Protein AF-A0A496X6E8-F1 (afdb_monomer_lite)

Foldseek 3Di:
DPPDDDDAAEEEEFDAQQAWAAEPNDTDGCVVLLVVLQVLQQPDDDPNDRHYRYDDLVVDPDDPQDPVSLVVLLVSLQPGQAYEYADQLDQACFHPCVVVLQGTHSSLSSCCSNCVNPVLRYAAAYEHHDDDDPPDNSVVSVVVVVVVVDDYHYDRHSVVVSVVSNVRVVVSVVVVVVVVVVVVVVVPQPDDQLVVLVPDDLVVNFVQLLVLLQCLQCPDDPWDAQPQARSWIFHQFPNATEIERETEQSADLVDPVSCVRCQQVLVCLLVVLVSDDPRYFAHAYEYEYQAADDQVSVCVSNVHDPWDWDQDPQHIWTADDPLLHTYHYGHNSSGSVSSSVSSVVVSVCCVVVVVSVVNRVSRRVNSVSSNVVNVVD

Sequence (377 aa):
MSFLSVEPLTLMISSRCQDKVEFNGKKQPMTLLRKAMKKKLEEIIVDGNQIFEVWIHEDESVTPGDQNSWDTCMSKSKKADIFLALYNGNAGWSGTSERLGDHVGICHAEFEAAFNKTPSKVRIIQLPTISAKPNSPNERFQKYFQQQGLQATQTTSGEDVIRSAKQAAVSALLDLARAGIGVGSKGSYFAGEALVWTRMDYMQRSNVMTNTAIEFLASRAHGEKATKLENTVILPVDKKKIAFTCHSIPASMSTAAARELVGQPFLRDHNICTKLPKNIRGPVHLIVCQKTVTEAQALRQLGFPDAIVVSAPFGIYVADDIQKIQMVFIASCRDETSTRHHVQRFLQWLTQQGEDRLLAQRARTRRLIGNLMARNV

Secondary structure (DSSP, 8-state):
--TT-PPPEEEEEES-TTSEEEETTEEEEHHHHHHHHHHHHHT-EETTEE-EEEE-GGGS-SPTT-HHHHHHHHHHHHH-SEEEEEESS-----GGGGGGSSPPPHHHHHHHHHHHH-GGGEEEEEPPPPPPPTTSHHHHHHHHHHHTT---EE-SBHHHHHHHHHHHHHHHHHHHHHHHHHHHGGGTTSSSHHHHHHHS-HHHHHHHHHHHHHHHHHTSTT-EE-TT-TTEEEEEETTEEEEEEEEEE-S-TT-HHHHHTT--GGGGHHHHHHHS-TT-EEEEEEEEESS---HHHHHHHHT-SS-EEEEETTEEEEE-SSS--EEEEE----SHHHHHHHHHHHHHHHHHTTHHHHHHHHHHHHHHHHHHHTT--

Radius of gyration: 31.99 Å; chains: 1; bounding box: 74×41×84 Å

Structure (mmCIF, N/CA/C/O backbone):
data_AF-A0A496X6E8-F1
#
_entry.id   AF-A0A496X6E8-F1
#
loop_
_atom_site.group_PDB
_atom_site.id
_atom_site.type_symbol
_atom_site.label_atom_id
_atom_site.label_alt_id
_atom_site.label_comp_id
_atom_site.label_asym_id
_atom_site.label_entity_id
_atom_site.label_seq_id
_atom_site.pdbx_PDB_ins_code
_atom_site.Cartn_x
_atom_site.Cartn_y
_atom_site.Cartn_z
_atom_site.occupancy
_atom_site.B_iso_or_equiv
_atom_site.auth_seq_id
_atom_site.auth_comp_id
_atom_site.auth_asym_id
_atom_site.auth_atom_id
_atom_site.pdbx_PDB_model_num
ATOM 1 N N . MET A 1 1 ? -31.585 -14.236 -4.210 1.00 39.03 1 MET A N 1
ATOM 2 C CA . MET A 1 1 ? -30.925 -13.584 -3.060 1.00 39.03 1 MET A CA 1
ATOM 3 C C . MET A 1 1 ? -30.613 -12.161 -3.476 1.00 39.03 1 MET A C 1
ATOM 5 O O . MET A 1 1 ? -29.962 -11.984 -4.496 1.00 39.03 1 MET A O 1
ATOM 9 N N . SER A 1 2 ? -31.177 -11.168 -2.786 1.00 36.16 2 SER A N 1
ATOM 10 C CA . SER A 1 2 ? -30.869 -9.756 -3.041 1.00 36.16 2 SER A CA 1
ATOM 11 C C . SER A 1 2 ? -29.381 -9.527 -2.771 1.00 36.16 2 SER A C 1
ATOM 13 O O . SER A 1 2 ? -28.908 -9.857 -1.689 1.00 36.16 2 SER A O 1
ATOM 15 N N . PHE A 1 3 ? -28.649 -8.973 -3.737 1.00 45.72 3 PHE A N 1
ATOM 16 C CA . PHE A 1 3 ? -27.234 -8.598 -3.607 1.00 45.72 3 PHE A CA 1
ATOM 17 C C . PHE A 1 3 ? -26.991 -7.446 -2.602 1.00 45.72 3 PHE A C 1
ATOM 19 O O . PHE A 1 3 ? -25.864 -6.979 -2.480 1.00 45.72 3 PHE A O 1
ATOM 26 N N . LEU A 1 4 ? -28.034 -6.960 -1.914 1.00 50.19 4 LEU A N 1
ATOM 27 C CA . LEU A 1 4 ? -28.035 -5.689 -1.184 1.00 50.19 4 LEU A CA 1
ATOM 28 C C . LEU A 1 4 ? -28.538 -5.795 0.269 1.00 50.19 4 LEU A C 1
ATOM 30 O O . LEU A 1 4 ? -29.001 -4.801 0.817 1.00 50.19 4 LEU A O 1
ATOM 34 N N . SER A 1 5 ? -28.483 -6.961 0.921 1.00 56.94 5 SER A N 1
ATOM 35 C CA . SER A 1 5 ? -28.676 -6.997 2.380 1.00 56.94 5 SER A CA 1
ATOM 36 C C . SER A 1 5 ? -27.386 -6.547 3.069 1.00 56.94 5 SER A C 1
ATOM 38 O O . SER A 1 5 ? -26.418 -7.307 3.117 1.00 56.94 5 SER A O 1
ATOM 40 N N . VAL A 1 6 ? -27.359 -5.308 3.557 1.00 71.38 6 VAL A N 1
ATOM 41 C CA . VAL A 1 6 ? -26.239 -4.764 4.336 1.00 71.38 6 VAL A CA 1
ATOM 42 C C . VAL A 1 6 ? -26.536 -4.984 5.816 1.00 71.38 6 VAL A C 1
ATOM 44 O O . VAL A 1 6 ? -27.554 -4.509 6.316 1.00 71.38 6 VAL A O 1
ATOM 47 N N . GLU A 1 7 ? -25.669 -5.716 6.512 1.00 86.25 7 GLU A N 1
ATOM 48 C CA . GLU A 1 7 ? -25.736 -5.817 7.973 1.00 86.25 7 GLU A CA 1
ATOM 49 C C . GLU A 1 7 ? -25.168 -4.531 8.605 1.00 86.25 7 GLU A C 1
ATOM 51 O O . GLU A 1 7 ? -24.111 -4.062 8.163 1.00 86.25 7 GLU A O 1
ATOM 56 N N . PRO A 1 8 ? -25.841 -3.933 9.607 1.00 91.69 8 PRO A N 1
ATOM 57 C CA . PRO A 1 8 ? -25.316 -2.768 10.312 1.00 91.69 8 PRO A CA 1
ATOM 58 C C . PRO A 1 8 ? -24.000 -3.079 11.034 1.00 91.69 8 PRO A C 1
ATOM 60 O O . PRO A 1 8 ? -23.783 -4.189 11.518 1.00 91.69 8 PRO A O 1
ATOM 63 N N . LEU A 1 9 ? -23.140 -2.071 11.183 1.00 93.94 9 LEU A N 1
ATOM 64 C CA . LEU A 1 9 ? -21.953 -2.185 12.026 1.00 93.94 9 LEU A CA 1
ATOM 65 C C . LEU A 1 9 ? -22.357 -2.246 13.496 1.00 93.94 9 LEU A C 1
ATOM 67 O O . LEU A 1 9 ? -23.118 -1.410 13.986 1.00 93.94 9 LEU A O 1
ATOM 71 N N . THR A 1 10 ? -21.775 -3.182 14.229 1.00 96.12 10 THR A N 1
ATOM 72 C CA . THR A 1 10 ? -22.022 -3.330 15.660 1.00 96.12 10 THR A CA 1
ATOM 73 C C . THR A 1 10 ? -21.184 -2.329 16.461 1.00 96.12 10 THR A C 1
ATOM 75 O O . THR A 1 10 ? -19.957 -2.267 16.348 1.00 96.12 10 THR A O 1
ATOM 78 N N . LEU A 1 11 ? -21.835 -1.530 17.307 1.00 97.06 11 LEU A N 1
ATOM 79 C CA . LEU A 1 11 ? -21.185 -0.529 18.155 1.00 97.06 11 LEU A CA 1
ATOM 80 C C . LEU A 1 11 ? -21.504 -0.800 19.621 1.00 97.06 11 LEU A C 1
ATOM 82 O O . LEU A 1 11 ? -22.658 -0.766 20.030 1.00 97.06 11 LEU A O 1
ATOM 86 N N . MET A 1 12 ? -20.481 -1.018 20.443 1.00 96.44 12 MET A N 1
ATOM 87 C CA . MET A 1 12 ? -20.649 -1.159 21.892 1.00 96.44 12 MET A CA 1
ATOM 88 C C . MET A 1 12 ? -20.337 0.154 22.609 1.00 96.44 12 MET A C 1
ATOM 90 O O . MET A 1 12 ? -19.291 0.754 22.363 1.00 96.44 12 MET A O 1
ATOM 94 N N . ILE A 1 13 ? -21.206 0.562 23.542 1.00 96.81 13 ILE A N 1
ATOM 95 C CA . ILE A 1 13 ? -20.929 1.669 24.472 1.00 96.81 13 ILE A CA 1
ATOM 96 C C . ILE A 1 13 ? -20.564 1.099 25.848 1.00 96.81 13 ILE A C 1
ATOM 98 O O . ILE A 1 13 ? -21.370 0.410 26.480 1.00 96.81 13 ILE A O 1
ATOM 102 N N . SER A 1 14 ? -19.367 1.423 26.338 1.00 95.44 14 SER A N 1
ATOM 103 C CA . SER A 1 14 ? -18.879 1.029 27.668 1.00 95.44 14 SER A CA 1
ATOM 104 C C . SER A 1 14 ? -18.691 2.246 28.575 1.00 95.44 14 SER A C 1
ATOM 106 O O . SER A 1 14 ? -18.183 3.283 28.150 1.00 95.44 14 SER A O 1
ATOM 108 N N . SER A 1 15 ? -19.146 2.128 29.825 1.00 93.69 15 SER A N 1
ATOM 109 C CA . SER A 1 15 ? -19.057 3.149 30.876 1.00 93.69 15 SER A CA 1
ATOM 110 C C . SER A 1 15 ? -19.630 2.619 32.196 1.00 93.69 15 SER A C 1
ATOM 112 O O . SER A 1 15 ? -20.388 1.644 32.201 1.00 93.69 15 SER A O 1
ATOM 114 N N . ARG A 1 16 ? -19.378 3.318 33.311 1.00 91.88 16 ARG A N 1
ATOM 115 C CA . ARG A 1 16 ? -20.086 3.053 34.570 1.00 91.88 16 ARG A CA 1
ATOM 116 C C . ARG A 1 16 ? -21.503 3.641 34.540 1.00 91.88 16 ARG A C 1
ATOM 118 O O . ARG A 1 16 ? -21.692 4.838 34.705 1.00 91.88 16 ARG A O 1
ATOM 125 N N . CYS A 1 17 ? -22.512 2.780 34.420 1.00 86.75 17 CYS A N 1
ATOM 126 C CA . CYS A 1 17 ? -23.933 3.144 34.296 1.00 86.75 17 CYS A CA 1
ATOM 127 C C . CYS A 1 17 ? -24.484 4.073 35.402 1.00 86.75 17 CYS A C 1
ATOM 129 O O . CYS A 1 17 ? -25.316 4.940 35.131 1.00 86.75 17 CYS A O 1
ATOM 131 N N . GLN A 1 18 ? -24.028 3.894 36.646 1.00 88.06 18 GLN A N 1
ATOM 132 C CA . GLN A 1 18 ? -24.549 4.607 37.823 1.00 88.06 18 GLN A CA 1
ATOM 133 C C . GLN A 1 18 ? -23.903 5.977 38.069 1.00 88.06 18 GLN A C 1
ATOM 135 O O . GLN A 1 18 ? -24.453 6.772 38.835 1.00 88.06 18 GLN A O 1
ATOM 140 N N . ASP A 1 19 ? -22.758 6.258 37.446 1.00 91.25 19 ASP A N 1
ATOM 141 C CA . ASP A 1 19 ? -22.073 7.532 37.646 1.00 91.25 19 ASP A CA 1
ATOM 142 C C . ASP A 1 19 ? -22.912 8.673 37.063 1.00 91.25 19 ASP A C 1
ATOM 144 O O . ASP A 1 19 ? -23.712 8.478 36.145 1.00 91.25 19 ASP A O 1
ATOM 148 N N . LYS A 1 20 ? -22.781 9.872 37.636 1.00 92.25 20 LYS A N 1
ATOM 149 C CA . LYS A 1 20 ? -23.600 11.024 37.247 1.00 92.25 20 LYS A CA 1
ATOM 150 C C . LYS A 1 20 ? -22.850 11.936 36.287 1.00 92.25 20 LYS A C 1
ATOM 152 O O . LYS A 1 20 ? -21.679 12.232 36.498 1.00 92.25 20 LYS A O 1
ATOM 157 N N . VAL A 1 21 ? -23.570 12.438 35.295 1.00 92.88 21 VAL A N 1
ATOM 158 C CA . VAL A 1 21 ? -23.116 13.432 34.318 1.00 92.88 21 VAL A CA 1
ATOM 159 C C . VAL A 1 21 ? -24.186 14.511 34.175 1.00 92.88 21 VAL A C 1
ATOM 161 O O . VAL A 1 21 ? -25.367 14.256 34.429 1.00 92.88 21 VAL A O 1
ATOM 164 N N . GLU A 1 22 ? -23.792 15.732 33.828 1.00 94.38 22 GLU A N 1
ATOM 165 C CA . GLU A 1 22 ? -24.755 16.781 33.488 1.00 94.38 22 GLU A CA 1
ATOM 166 C C . GLU A 1 22 ? -25.399 16.454 32.144 1.00 94.38 22 GLU A C 1
ATOM 168 O O . GLU A 1 22 ? -24.705 16.327 31.145 1.00 94.38 22 GLU A O 1
ATOM 173 N N . PHE A 1 23 ? -26.714 16.264 32.122 1.00 93.50 23 PHE A N 1
ATOM 174 C CA . PHE A 1 23 ? -27.477 15.952 30.919 1.00 93.50 23 PHE A CA 1
ATOM 175 C C . PHE A 1 23 ? -28.892 16.520 31.053 1.00 93.50 23 PHE A C 1
ATOM 177 O O . PHE A 1 23 ? -29.527 16.380 32.102 1.00 93.50 23 PHE A O 1
ATOM 184 N N . ASN A 1 24 ? -29.379 17.207 30.016 1.00 91.00 24 ASN A N 1
ATOM 185 C CA . ASN A 1 24 ? -30.636 17.960 30.027 1.00 91.00 24 ASN A CA 1
ATOM 186 C C . ASN A 1 24 ? -30.720 18.962 31.195 1.00 91.00 24 ASN A C 1
ATOM 188 O O . ASN A 1 24 ? -31.745 19.073 31.874 1.00 91.00 24 ASN A O 1
ATOM 192 N N . GLY A 1 25 ? -29.606 19.643 31.482 1.00 88.62 25 GLY A N 1
ATOM 193 C CA . GLY A 1 25 ? -29.506 20.638 32.556 1.00 88.62 25 GLY A CA 1
ATOM 194 C C . GLY A 1 25 ? -29.609 20.075 33.982 1.00 88.62 25 GLY A C 1
ATOM 195 O O . GLY A 1 25 ? -29.817 20.837 34.924 1.00 88.62 25 GLY A O 1
ATOM 196 N N . LYS A 1 26 ? -29.500 18.751 34.172 1.00 93.56 26 LYS A N 1
ATOM 197 C CA . LYS A 1 26 ? -29.560 18.088 35.487 1.00 93.56 26 LYS A CA 1
ATOM 198 C C . LYS A 1 26 ? -28.457 17.040 35.625 1.00 93.56 26 LYS A C 1
ATOM 200 O O . LYS A 1 26 ? -28.014 16.460 34.642 1.00 93.56 26 LYS A O 1
ATOM 205 N N . LYS A 1 27 ? -28.045 16.726 36.858 1.00 93.38 27 LYS A N 1
ATOM 206 C CA . LYS A 1 27 ? -27.155 15.580 37.117 1.00 93.38 27 LYS A CA 1
ATOM 207 C C . LYS A 1 27 ? -27.939 14.272 37.000 1.00 93.38 27 LYS A C 1
ATOM 209 O O . LYS A 1 27 ? -28.740 13.954 37.879 1.00 93.38 27 LYS A O 1
ATOM 214 N N . GLN A 1 28 ? -27.694 13.518 35.935 1.00 93.19 28 GLN A N 1
ATOM 215 C CA . GLN A 1 28 ? -28.389 12.273 35.600 1.00 93.19 28 GLN A CA 1
ATOM 216 C C . GLN A 1 28 ? -27.414 11.084 35.548 1.00 93.19 28 GLN A C 1
ATOM 218 O O . GLN A 1 28 ? -26.228 11.290 35.294 1.00 93.19 28 GLN A O 1
ATOM 223 N N . PRO A 1 29 ? -27.874 9.843 35.799 1.00 93.88 29 PRO A N 1
ATOM 224 C CA . PRO A 1 29 ? -27.031 8.657 35.660 1.00 93.88 29 PRO A CA 1
ATOM 225 C C . PRO A 1 29 ? -26.632 8.422 34.197 1.00 93.88 29 PRO A C 1
ATOM 227 O O . PRO A 1 29 ? -27.433 8.655 33.285 1.00 93.88 29 PRO A O 1
ATOM 230 N N . MET A 1 30 ? -25.426 7.891 33.971 1.00 92.62 30 MET A N 1
ATOM 231 C CA . MET A 1 30 ? -24.909 7.587 32.631 1.00 92.62 30 MET A CA 1
ATOM 232 C C . MET A 1 30 ? -25.824 6.658 31.832 1.00 92.62 30 MET A C 1
ATOM 234 O O . MET A 1 30 ? -25.841 6.750 30.611 1.00 92.62 30 MET A O 1
ATOM 238 N N . THR A 1 31 ? -26.624 5.806 32.477 1.00 93.69 31 THR A N 1
ATOM 239 C CA . THR A 1 31 ? -27.633 4.982 31.791 1.00 93.69 31 THR A CA 1
ATOM 240 C C . THR A 1 31 ? -28.590 5.796 30.919 1.00 93.69 31 THR A C 1
ATOM 242 O O . THR A 1 31 ? -28.891 5.384 29.799 1.00 93.69 31 THR A O 1
ATOM 245 N N . LEU A 1 32 ? -29.051 6.967 31.378 1.00 94.19 32 LEU A N 1
ATOM 246 C CA . LEU A 1 32 ? -29.943 7.811 30.570 1.00 94.19 32 LEU A CA 1
ATOM 247 C C . LEU A 1 32 ? -29.211 8.389 29.356 1.00 94.19 32 LEU A C 1
ATOM 249 O O . LEU A 1 32 ? -29.762 8.408 28.255 1.00 94.19 32 LEU A O 1
ATOM 253 N N . LEU A 1 33 ? -27.952 8.788 29.543 1.00 94.88 33 LEU A N 1
ATOM 254 C CA . LEU A 1 33 ? -27.097 9.263 28.462 1.00 94.88 33 LEU A CA 1
ATOM 255 C C . LEU A 1 33 ? -26.810 8.154 27.436 1.00 94.88 33 LEU A C 1
ATOM 257 O O . LEU A 1 33 ? -26.971 8.379 26.242 1.00 94.88 33 LEU A O 1
ATOM 261 N N . ARG A 1 34 ? -26.462 6.940 27.879 1.00 95.62 34 ARG A N 1
ATOM 262 C CA . ARG A 1 34 ? -26.199 5.773 27.015 1.00 95.62 34 ARG A CA 1
ATOM 263 C C . ARG A 1 34 ? -27.412 5.405 26.165 1.00 95.62 34 ARG A C 1
ATOM 265 O O . ARG A 1 34 ? -27.264 5.196 24.965 1.00 95.62 34 ARG A O 1
ATOM 272 N N . LYS A 1 35 ? -28.615 5.394 26.754 1.00 95.94 35 LYS A N 1
ATOM 273 C CA . LYS A 1 35 ? -29.872 5.161 26.019 1.00 95.94 35 LYS A CA 1
ATOM 274 C C . LYS A 1 35 ? -30.134 6.250 24.976 1.00 95.94 35 LYS A C 1
ATOM 276 O O . LYS A 1 35 ? -30.513 5.943 23.847 1.00 95.94 35 LYS A O 1
ATOM 281 N N . ALA A 1 36 ? -29.885 7.516 25.320 1.00 95.69 36 ALA A N 1
ATOM 282 C CA . ALA A 1 36 ? -30.004 8.624 24.373 1.00 95.69 36 ALA A CA 1
ATOM 283 C C . ALA A 1 36 ? -28.974 8.527 23.232 1.00 95.69 36 ALA A C 1
ATOM 285 O O . ALA A 1 36 ? -29.325 8.731 22.070 1.00 95.69 36 ALA A O 1
ATOM 286 N N . MET A 1 37 ? -27.725 8.171 23.545 1.00 96.00 37 MET A N 1
ATOM 287 C CA . MET A 1 37 ? -26.668 7.940 22.560 1.00 96.00 37 MET A CA 1
ATOM 288 C C . MET A 1 37 ? -27.014 6.799 21.611 1.00 96.00 37 MET A C 1
ATOM 290 O O . MET A 1 37 ? -26.921 6.996 20.403 1.00 96.00 37 MET A O 1
ATOM 294 N N . LYS A 1 38 ? -27.445 5.648 22.144 1.00 96.62 38 LYS A N 1
ATOM 295 C CA . LYS A 1 38 ? -27.904 4.497 21.359 1.00 96.62 38 LYS A CA 1
ATOM 296 C C . LYS A 1 38 ? -28.932 4.933 20.322 1.00 96.62 38 LYS A C 1
ATOM 298 O O . LYS A 1 38 ? -28.662 4.839 19.130 1.00 96.62 38 LYS A O 1
ATOM 303 N N . LYS A 1 39 ? -30.023 5.562 20.771 1.00 95.88 39 LYS A N 1
ATOM 304 C CA . LYS A 1 39 ? -31.065 6.077 19.875 1.00 95.88 39 LYS A CA 1
ATOM 305 C C . LYS A 1 39 ? -30.492 7.010 18.802 1.00 95.88 39 LYS A C 1
ATOM 307 O O . LYS A 1 39 ? -30.810 6.876 17.628 1.00 95.88 39 LYS A O 1
ATOM 312 N N . LYS A 1 40 ? -29.627 7.956 19.182 1.00 95.88 40 LYS A N 1
ATOM 313 C CA . LYS A 1 40 ? -29.066 8.944 18.245 1.00 95.88 40 LYS A CA 1
ATOM 314 C C . LYS A 1 40 ? -28.070 8.375 17.240 1.00 95.88 40 LYS A C 1
ATOM 316 O O . LYS A 1 40 ? -27.897 8.985 16.185 1.00 95.88 40 LYS A O 1
ATOM 321 N N . LEU A 1 41 ? -27.398 7.281 17.574 1.00 96.25 41 LEU A N 1
ATOM 322 C CA . LEU A 1 41 ? -26.480 6.575 16.685 1.00 96.25 41 LEU A CA 1
ATOM 323 C C . LEU A 1 41 ? -27.243 5.639 15.737 1.00 96.25 41 LEU A C 1
ATOM 325 O O . LEU A 1 41 ? -26.923 5.603 14.556 1.00 96.25 41 LEU A O 1
ATOM 329 N N . GLU A 1 42 ? -28.287 4.965 16.221 1.00 95.94 42 GLU A N 1
ATOM 330 C CA . GLU A 1 42 ? -29.165 4.110 15.404 1.00 95.94 42 GLU A CA 1
ATOM 331 C C . GLU A 1 42 ? -30.047 4.925 14.437 1.00 95.94 42 GLU A C 1
ATOM 333 O O . GLU A 1 42 ? -30.380 4.451 13.358 1.00 95.94 42 GLU A O 1
ATOM 338 N N . GLU A 1 43 ? -30.350 6.191 14.758 1.00 95.62 43 GLU A N 1
ATOM 339 C CA . GLU A 1 43 ? -31.003 7.154 13.847 1.00 95.62 43 GLU A CA 1
ATOM 340 C C . GLU A 1 43 ? -30.132 7.542 12.627 1.00 95.62 43 GLU A C 1
ATOM 342 O O . GLU A 1 43 ? -30.601 8.258 11.739 1.00 95.62 43 GLU A O 1
ATOM 347 N N . ILE A 1 44 ? -28.859 7.128 12.566 1.00 93.75 44 ILE A N 1
ATOM 348 C CA . ILE A 1 44 ? -27.985 7.401 11.418 1.00 93.75 44 ILE A CA 1
ATOM 349 C C . ILE A 1 44 ? -28.327 6.423 10.289 1.00 93.75 44 ILE A C 1
ATOM 351 O O . ILE A 1 44 ? -27.943 5.252 10.312 1.00 93.75 44 ILE A O 1
ATOM 355 N N . ILE A 1 45 ? -29.026 6.947 9.284 1.00 91.69 45 ILE A N 1
ATOM 356 C CA . ILE A 1 45 ? -29.494 6.212 8.109 1.00 91.69 45 ILE A CA 1
ATOM 357 C C . ILE A 1 45 ? -28.807 6.764 6.858 1.00 91.69 45 ILE A C 1
ATOM 359 O O . ILE A 1 45 ? -28.737 7.980 6.668 1.00 91.69 45 ILE A O 1
ATOM 363 N N . VAL A 1 46 ? -28.339 5.873 5.983 1.00 88.06 46 VAL A N 1
ATOM 364 C CA . VAL A 1 46 ? -27.856 6.218 4.638 1.00 88.06 46 VAL A CA 1
ATOM 365 C C . VAL A 1 46 ? -28.648 5.398 3.632 1.00 88.06 46 VAL A C 1
ATOM 367 O O . VAL A 1 46 ? -28.649 4.173 3.694 1.00 88.06 46 VAL A O 1
ATOM 370 N N . ASP A 1 47 ? -29.342 6.085 2.726 1.00 87.06 47 ASP A N 1
ATOM 371 C CA . ASP A 1 47 ? -30.178 5.462 1.691 1.00 87.06 47 ASP A CA 1
ATOM 372 C C . ASP A 1 47 ? -31.161 4.411 2.248 1.00 87.06 47 ASP A C 1
ATOM 374 O O . ASP A 1 47 ? -31.239 3.278 1.788 1.00 87.06 47 ASP A O 1
ATOM 378 N N . GLY A 1 48 ? -31.853 4.756 3.338 1.00 86.69 48 GLY A N 1
ATOM 379 C CA . GLY A 1 48 ? -32.809 3.862 4.002 1.00 86.69 48 GLY A CA 1
ATOM 380 C C . GLY A 1 48 ? -32.192 2.727 4.831 1.00 86.69 48 GLY A C 1
ATOM 381 O O . GLY A 1 48 ? -32.931 2.032 5.522 1.00 86.69 48 GLY A O 1
ATOM 382 N N . ASN A 1 49 ? -30.865 2.563 4.832 1.00 88.25 49 ASN A N 1
ATOM 383 C CA . ASN A 1 49 ? -30.173 1.534 5.607 1.00 88.25 49 ASN A CA 1
ATOM 384 C C . ASN A 1 49 ? -29.654 2.094 6.934 1.00 88.25 49 ASN A C 1
ATOM 386 O O . ASN A 1 49 ? -28.962 3.117 6.967 1.00 88.25 49 ASN A O 1
ATOM 390 N N . GLN A 1 50 ? -29.964 1.401 8.030 1.00 92.31 50 GLN A N 1
ATOM 391 C CA . GLN A 1 50 ? -29.392 1.688 9.341 1.00 92.31 50 GLN A CA 1
ATOM 392 C C . GLN A 1 50 ? -27.908 1.316 9.342 1.00 92.31 50 GLN A C 1
ATOM 394 O O . GLN A 1 50 ? -27.539 0.197 8.995 1.00 92.31 50 GLN A O 1
ATOM 399 N N . ILE A 1 51 ? -27.056 2.259 9.740 1.00 94.19 51 ILE A N 1
ATOM 400 C CA . ILE A 1 51 ? -25.603 2.064 9.682 1.00 94.19 51 ILE A CA 1
ATOM 401 C C . ILE A 1 51 ? -25.052 1.371 10.924 1.00 94.19 51 ILE A C 1
ATOM 403 O O . ILE A 1 51 ? -24.120 0.577 10.811 1.00 94.19 51 ILE A O 1
ATOM 407 N N . PHE A 1 52 ? -25.603 1.673 12.100 1.00 95.88 52 PHE A N 1
ATOM 408 C CA . PHE A 1 52 ? -25.095 1.169 13.372 1.00 95.88 52 PHE A CA 1
ATOM 409 C C . PHE A 1 52 ? -26.172 0.396 14.122 1.00 95.88 52 PHE A C 1
ATOM 411 O O . PHE A 1 52 ? -27.267 0.914 14.322 1.00 95.88 52 PHE A O 1
ATOM 418 N N . GLU A 1 53 ? -25.835 -0.798 14.596 1.00 95.81 53 GLU A N 1
ATOM 419 C CA . GLU A 1 53 ? -26.566 -1.510 15.643 1.00 95.81 53 GLU A CA 1
ATOM 420 C C . GLU A 1 53 ? -25.833 -1.282 16.966 1.00 95.81 53 GLU A C 1
ATOM 422 O O . GLU A 1 53 ? -24.675 -1.684 17.124 1.00 95.81 53 GLU A O 1
ATOM 427 N N . VAL A 1 54 ? -26.471 -0.597 17.918 1.00 96.50 54 VAL A N 1
ATOM 428 C CA . VAL A 1 54 ? -25.787 -0.185 19.144 1.00 96.50 54 VAL A CA 1
ATOM 429 C C . VAL A 1 54 ? -26.153 -1.109 20.291 1.00 96.50 54 VAL A C 1
ATOM 431 O O . VAL A 1 54 ? -27.316 -1.241 20.671 1.00 96.50 54 VAL A O 1
ATOM 434 N N . TRP A 1 55 ? -25.140 -1.700 20.912 1.00 95.50 55 TRP A N 1
ATOM 435 C CA . TRP A 1 55 ? -25.297 -2.525 22.098 1.00 95.50 55 TRP A CA 1
ATOM 436 C C . TRP A 1 55 ? -24.926 -1.753 23.367 1.00 95.50 55 TRP A C 1
ATOM 438 O O . TRP A 1 55 ? -23.846 -1.157 23.479 1.00 95.50 55 TRP A O 1
ATOM 448 N N . ILE A 1 56 ? -25.830 -1.807 24.344 1.00 93.25 56 ILE A N 1
ATOM 449 C CA . ILE A 1 56 ? -25.625 -1.350 25.715 1.00 93.25 56 ILE A CA 1
ATOM 450 C C . ILE A 1 56 ? -26.075 -2.456 26.668 1.00 93.25 56 ILE A C 1
ATOM 452 O O . ILE A 1 56 ? -27.039 -3.163 26.391 1.00 93.25 56 ILE A O 1
ATOM 456 N N . HIS A 1 57 ? -25.399 -2.587 27.809 1.00 87.31 57 HIS A N 1
ATOM 457 C CA . HIS A 1 57 ? -25.749 -3.602 28.803 1.00 87.31 57 HIS A CA 1
ATOM 458 C C . HIS A 1 57 ? -27.196 -3.471 29.313 1.00 87.31 57 HIS A C 1
ATOM 460 O O . HIS A 1 57 ? -27.822 -4.468 29.643 1.00 87.31 57 HIS A O 1
ATOM 466 N N . GLU A 1 58 ? -27.751 -2.256 29.343 1.00 85.19 58 GLU A N 1
ATOM 467 C CA . GLU A 1 58 ? -29.099 -1.996 29.859 1.00 85.19 58 GLU A CA 1
ATOM 468 C C . GLU A 1 58 ? -30.255 -2.608 29.054 1.00 85.19 58 GLU A C 1
ATOM 470 O O . GLU A 1 58 ? -31.391 -2.552 29.528 1.00 85.19 58 GLU A O 1
ATOM 475 N N . ASP A 1 59 ? -29.985 -3.151 27.866 1.00 79.25 59 ASP A N 1
ATOM 476 C CA . ASP A 1 59 ? -30.982 -3.857 27.054 1.00 79.25 59 ASP A CA 1
ATOM 477 C C . ASP A 1 59 ? -31.067 -5.355 27.394 1.00 79.25 59 ASP A C 1
ATOM 479 O O . ASP A 1 59 ? -32.019 -6.024 26.997 1.00 79.25 59 ASP A O 1
ATOM 483 N N . GLU A 1 60 ? -30.093 -5.891 28.134 1.00 71.94 60 GLU A N 1
ATOM 484 C CA . GLU A 1 60 ? -30.087 -7.291 28.551 1.00 71.94 60 GLU A CA 1
ATOM 485 C C . GLU A 1 60 ? -31.068 -7.492 29.717 1.00 71.94 60 GLU A C 1
ATOM 487 O O . GLU A 1 60 ? -30.990 -6.822 30.747 1.00 71.94 60 GLU A O 1
ATOM 492 N N . SER A 1 61 ? -31.981 -8.458 29.595 1.00 54.12 61 SER A N 1
ATOM 493 C CA . SER A 1 61 ? -32.962 -8.812 30.633 1.00 54.12 61 SER A CA 1
ATOM 494 C C . SER A 1 61 ? -32.360 -9.634 31.786 1.00 54.12 61 SER A C 1
ATOM 496 O O . SER A 1 61 ? -33.044 -10.466 32.381 1.00 54.12 61 SER A O 1
ATOM 498 N N . VAL A 1 62 ? -31.070 -9.451 32.072 1.00 52.75 62 VAL A N 1
ATOM 499 C CA . VAL A 1 62 ? -30.314 -10.228 33.061 1.00 52.75 62 VAL A CA 1
ATOM 500 C C . VAL A 1 62 ? -30.163 -9.408 34.341 1.00 52.75 62 VAL A C 1
ATOM 502 O O . VAL A 1 62 ? -29.906 -8.204 34.298 1.00 52.75 62 VAL A O 1
ATOM 505 N N . THR A 1 63 ? -30.325 -10.052 35.495 1.00 49.78 63 THR A N 1
ATOM 506 C CA . THR A 1 63 ? -30.141 -9.418 36.805 1.00 49.78 63 THR A CA 1
ATOM 507 C C . THR A 1 63 ? -28.705 -8.878 36.928 1.00 49.78 63 THR A C 1
ATOM 509 O O . THR A 1 63 ? -27.755 -9.607 36.624 1.00 49.78 63 THR A O 1
ATOM 512 N N . PRO A 1 64 ? -28.494 -7.622 37.373 1.00 49.78 64 PRO A N 1
ATOM 513 C CA . PRO A 1 64 ? -27.152 -7.076 37.554 1.00 49.78 64 PRO A CA 1
ATOM 514 C C . PRO A 1 64 ? -26.334 -7.942 38.522 1.00 49.78 64 PRO A C 1
ATOM 516 O O . PRO A 1 64 ? -26.703 -8.066 39.688 1.00 49.78 64 PRO A O 1
ATOM 519 N N . GLY A 1 65 ? -25.217 -8.511 38.056 1.00 53.28 65 GLY A N 1
ATOM 520 C CA . GLY A 1 65 ? -24.278 -9.263 38.901 1.00 53.28 65 GLY A CA 1
ATOM 521 C C . GLY A 1 65 ? -24.088 -10.747 38.570 1.00 53.28 65 GLY A C 1
ATOM 522 O O . GLY A 1 65 ? -23.197 -11.362 39.154 1.00 53.28 65 GLY A O 1
ATOM 523 N N . ASP A 1 66 ? -24.856 -11.318 37.636 1.00 57.53 66 ASP A N 1
ATOM 524 C CA . ASP A 1 66 ? -24.704 -12.727 37.244 1.00 57.53 66 ASP A CA 1
ATOM 525 C C . ASP A 1 66 ? -23.433 -12.981 36.412 1.00 57.53 66 ASP A C 1
ATOM 527 O O . ASP A 1 66 ? -23.016 -12.150 35.602 1.00 57.53 66 ASP A O 1
ATOM 531 N N . GLN A 1 67 ? -22.837 -14.171 36.556 1.00 55.03 67 GLN A N 1
ATOM 532 C CA . GLN A 1 67 ? -21.650 -14.619 35.803 1.00 55.03 67 GLN A CA 1
ATOM 533 C C . GLN A 1 67 ? -21.846 -14.496 34.276 1.00 55.03 67 GLN A C 1
ATOM 535 O O . GLN A 1 67 ? -20.954 -14.039 33.563 1.00 55.03 67 GLN A O 1
ATOM 540 N N . ASN A 1 68 ? -23.067 -14.764 33.795 1.00 68.50 68 ASN A N 1
ATOM 541 C CA . ASN A 1 68 ? -23.459 -14.591 32.392 1.00 68.50 68 ASN A CA 1
ATOM 542 C C . ASN A 1 68 ? -23.370 -13.133 31.906 1.00 68.50 68 ASN A C 1
ATOM 544 O O . ASN A 1 68 ? -23.110 -12.890 30.725 1.00 68.50 68 ASN A O 1
ATOM 548 N N . SER A 1 69 ? -23.562 -12.150 32.793 1.00 74.62 69 SER A N 1
ATOM 549 C CA . SER A 1 69 ? -23.455 -10.729 32.444 1.00 74.62 69 SER A CA 1
ATOM 550 C C . SER A 1 69 ? -22.014 -10.334 32.136 1.00 74.62 69 SER A C 1
ATOM 552 O O . SER A 1 69 ? -21.788 -9.550 31.214 1.00 74.62 69 SER A O 1
ATOM 554 N N . TRP A 1 70 ? -21.045 -10.867 32.885 1.00 84.31 70 TRP A N 1
ATOM 555 C CA . TRP A 1 70 ? -19.628 -10.584 32.660 1.00 84.31 70 TRP A CA 1
ATOM 556 C C . TRP A 1 70 ? -19.178 -11.127 31.302 1.00 84.31 70 TRP A C 1
ATOM 558 O O . TRP A 1 70 ? -18.656 -10.384 30.469 1.00 84.31 70 TRP A O 1
ATOM 568 N N . ASP A 1 71 ? -19.452 -12.403 31.032 1.00 84.44 71 ASP A N 1
ATOM 569 C CA . ASP A 1 71 ? -19.045 -13.050 29.783 1.00 84.44 71 ASP A CA 1
ATOM 570 C C . ASP A 1 71 ? -19.698 -12.407 28.553 1.00 84.44 71 ASP A C 1
ATOM 572 O O . ASP A 1 71 ? -19.050 -12.245 27.512 1.00 84.44 71 ASP A O 1
ATOM 576 N N . THR A 1 72 ? -20.949 -11.956 28.681 1.00 87.12 72 THR A N 1
ATOM 577 C CA . THR A 1 72 ? -21.659 -11.230 27.618 1.00 87.12 72 THR A CA 1
ATOM 578 C C . THR A 1 72 ? -20.992 -9.890 27.312 1.00 87.12 72 THR A C 1
ATOM 580 O O . THR A 1 72 ? -20.665 -9.631 26.150 1.00 87.12 72 THR A O 1
ATOM 583 N N . CYS A 1 73 ? -20.699 -9.075 2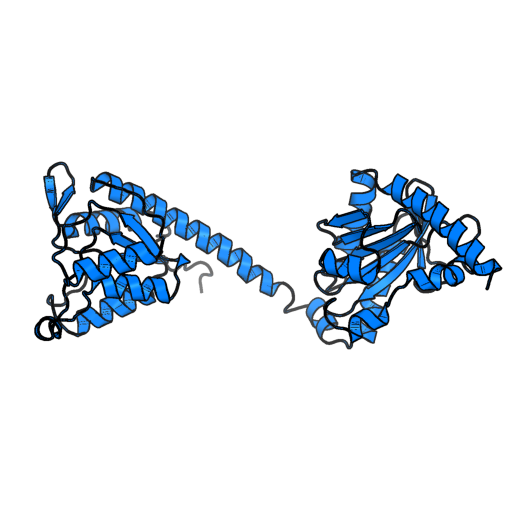8.331 1.00 89.00 73 CYS A N 1
ATOM 584 C CA . CYS A 1 73 ? -19.955 -7.820 28.183 1.00 89.00 73 CYS A CA 1
ATOM 585 C C . CYS A 1 73 ? -18.594 -8.035 27.498 1.00 89.00 73 CYS A C 1
ATOM 587 O O . CYS A 1 73 ? -18.229 -7.313 26.564 1.00 89.00 73 CYS A O 1
ATOM 589 N N . MET A 1 74 ? -17.859 -9.074 27.903 1.00 90.88 74 MET A N 1
ATOM 590 C CA . MET A 1 74 ? -16.545 -9.395 27.339 1.00 90.88 74 MET A CA 1
ATOM 591 C C . MET A 1 74 ? -16.637 -9.877 25.887 1.00 90.88 74 MET A C 1
ATOM 593 O O . MET A 1 74 ? -15.818 -9.495 25.045 1.00 90.88 74 MET A O 1
ATOM 597 N N . SER A 1 75 ? -17.639 -10.698 25.569 1.00 90.62 75 SER A N 1
ATOM 598 C CA . SER A 1 75 ? -17.930 -11.150 24.206 1.00 90.62 75 SER A CA 1
ATOM 599 C C . SER A 1 75 ? -18.263 -9.967 23.293 1.00 90.62 75 SER A C 1
ATOM 601 O O . SER A 1 75 ? -17.656 -9.828 22.228 1.00 90.62 75 SER A O 1
ATOM 603 N N . LYS A 1 76 ? -19.151 -9.064 23.733 1.00 93.19 76 LYS A N 1
ATOM 604 C CA . LYS A 1 76 ? -19.541 -7.861 22.981 1.00 93.19 76 LYS A CA 1
ATOM 605 C C . LYS A 1 76 ? -18.363 -6.904 22.791 1.00 93.19 76 LYS A C 1
ATOM 607 O O . LYS A 1 76 ? -18.120 -6.479 21.665 1.00 93.19 76 LYS A O 1
ATOM 612 N N . SER A 1 77 ? -17.542 -6.687 23.818 1.00 93.31 77 SER A N 1
ATOM 613 C CA . SER A 1 77 ? -16.331 -5.849 23.730 1.00 93.31 77 SER A CA 1
ATOM 614 C C . SER A 1 77 ? -15.349 -6.356 22.674 1.00 93.31 77 SER A C 1
ATOM 616 O O . SER A 1 77 ? -14.793 -5.585 21.888 1.00 93.31 77 SER A O 1
ATOM 618 N N . LYS A 1 78 ? -15.157 -7.679 22.598 1.00 91.50 78 LYS A N 1
ATOM 619 C CA . LYS A 1 78 ? -14.268 -8.306 21.610 1.00 91.50 78 LYS A CA 1
ATOM 620 C C . LYS A 1 78 ? -14.849 -8.279 20.198 1.00 91.50 78 LYS A C 1
ATOM 622 O O . LYS A 1 78 ? -14.089 -8.032 19.262 1.00 91.50 78 LYS A O 1
ATOM 627 N N . LYS A 1 79 ? -16.153 -8.526 20.049 1.00 92.25 79 LYS A N 1
ATOM 628 C CA . LYS A 1 79 ? -16.811 -8.725 18.748 1.00 92.25 79 LYS A CA 1
ATOM 629 C C . LYS A 1 79 ? -17.315 -7.450 18.082 1.00 92.25 79 LYS A C 1
ATOM 631 O O . LYS A 1 79 ? -17.384 -7.454 16.865 1.00 92.25 79 LYS A O 1
ATOM 636 N N . ALA A 1 80 ? -17.635 -6.400 18.840 1.00 94.94 80 ALA A N 1
ATOM 637 C CA . ALA A 1 80 ? -18.144 -5.159 18.261 1.00 94.94 80 ALA A CA 1
ATOM 638 C C . ALA A 1 80 ? -17.159 -4.581 17.235 1.00 94.94 80 ALA A C 1
ATOM 640 O O . ALA A 1 80 ? -15.950 -4.570 17.500 1.00 94.94 80 ALA A O 1
ATOM 641 N N . ASP A 1 81 ? -17.675 -4.080 16.114 1.00 94.44 81 ASP A N 1
ATOM 642 C CA . ASP A 1 81 ? -16.897 -3.428 15.055 1.00 94.44 81 ASP A CA 1
ATOM 643 C C . ASP A 1 81 ? -16.333 -2.086 15.519 1.00 94.44 81 ASP A C 1
ATOM 645 O O . ASP A 1 81 ? -15.243 -1.691 15.113 1.00 94.44 81 ASP A O 1
ATOM 649 N N . ILE A 1 82 ? -17.062 -1.400 16.404 1.00 96.06 82 ILE A N 1
ATOM 650 C CA . ILE A 1 82 ? -16.657 -0.148 17.047 1.00 96.06 82 ILE A CA 1
ATOM 651 C C . ILE A 1 82 ? -16.863 -0.277 18.557 1.00 96.06 82 ILE A C 1
ATOM 653 O O . ILE A 1 82 ? -17.916 -0.711 19.027 1.00 96.06 82 ILE A O 1
ATOM 657 N N . PHE A 1 83 ? -15.866 0.141 19.335 1.00 96.69 83 PHE A N 1
ATOM 658 C CA . PHE A 1 83 ? -15.962 0.213 20.792 1.00 96.69 83 PHE A CA 1
ATOM 659 C C . PHE A 1 83 ? -15.842 1.665 21.248 1.00 96.69 83 PHE A C 1
ATOM 661 O O . PHE A 1 83 ? -14.787 2.280 21.096 1.00 96.69 83 PHE A O 1
ATOM 668 N N . LEU A 1 84 ? -16.914 2.212 21.816 1.00 96.81 84 LEU A N 1
ATOM 669 C CA . LEU A 1 84 ? -16.966 3.579 22.317 1.00 96.81 84 LEU A CA 1
ATOM 670 C C . LEU A 1 84 ? -16.927 3.576 23.850 1.00 96.81 84 LEU A C 1
ATOM 672 O O . LEU A 1 84 ? -17.895 3.180 24.500 1.00 96.81 84 LEU A O 1
ATOM 676 N N . ALA A 1 85 ? -15.825 4.046 24.433 1.00 96.00 85 ALA A N 1
ATOM 677 C CA . ALA A 1 85 ? -15.702 4.177 25.881 1.00 96.00 85 ALA A CA 1
ATOM 678 C C . ALA A 1 85 ? -16.049 5.602 26.328 1.00 96.00 85 ALA A C 1
ATOM 680 O O . ALA A 1 85 ? -15.426 6.569 25.881 1.00 96.00 85 ALA A O 1
ATOM 681 N N . LEU A 1 86 ? -17.007 5.724 27.248 1.00 96.06 86 LEU A N 1
ATOM 682 C CA . LEU A 1 86 ? -17.236 6.949 28.009 1.00 96.06 86 LEU A CA 1
ATOM 683 C C . LEU A 1 86 ? -16.425 6.850 29.294 1.00 96.06 86 LEU A C 1
ATOM 685 O O . LEU A 1 86 ? -16.851 6.248 30.283 1.00 96.06 86 LEU A O 1
ATOM 689 N N . TYR A 1 87 ? -15.213 7.377 29.242 1.00 95.31 87 TYR A N 1
ATOM 690 C CA . TYR A 1 87 ? -14.215 7.121 30.261 1.00 95.31 87 TYR A CA 1
ATOM 691 C C . TYR A 1 87 ? -14.160 8.271 31.271 1.00 95.31 87 TYR A C 1
ATOM 693 O O . TYR A 1 87 ? -13.893 9.416 30.920 1.00 95.31 87 TYR A O 1
ATOM 701 N N . ASN A 1 88 ? -14.395 7.948 32.543 1.00 94.50 88 ASN A N 1
ATOM 702 C CA . ASN A 1 88 ? -14.258 8.852 33.690 1.00 94.50 88 ASN A CA 1
ATOM 703 C C . ASN A 1 88 ? -13.294 8.294 34.760 1.00 94.50 88 ASN A C 1
ATOM 705 O O . ASN A 1 88 ? -13.261 8.785 35.885 1.00 94.50 88 ASN A O 1
ATOM 709 N N . GLY A 1 89 ? -12.538 7.237 34.445 1.00 93.19 89 GLY A N 1
ATOM 710 C CA . GLY A 1 89 ? -11.616 6.592 35.385 1.00 93.19 89 GLY A CA 1
ATOM 711 C C . GLY A 1 89 ? -12.256 5.642 36.405 1.00 93.19 89 GLY A C 1
ATOM 712 O O . GLY A 1 89 ? -11.562 5.210 37.325 1.00 93.19 89 GLY A O 1
ATOM 713 N N . ASN A 1 90 ? -13.544 5.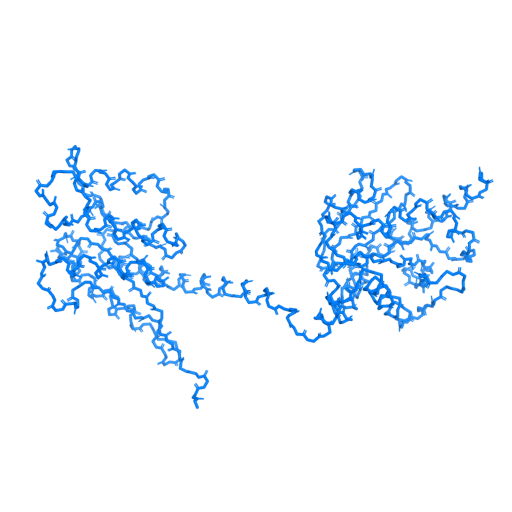311 36.278 1.00 94.75 90 ASN A N 1
ATOM 714 C CA . ASN A 1 90 ? -14.196 4.284 37.092 1.00 94.75 90 ASN A CA 1
ATOM 715 C C . ASN A 1 90 ? -14.020 2.895 36.460 1.00 94.75 90 ASN A C 1
ATOM 717 O O . ASN A 1 90 ? -14.419 2.675 35.317 1.00 94.75 90 ASN A O 1
ATOM 721 N N . ALA A 1 91 ? -13.431 1.952 37.197 1.00 91.38 91 ALA A N 1
ATOM 722 C CA . ALA A 1 91 ? -13.150 0.604 36.709 1.00 91.38 91 ALA A CA 1
ATOM 723 C C . ALA A 1 91 ? -14.410 -0.262 36.574 1.00 91.38 91 ALA A C 1
ATOM 725 O O . ALA A 1 91 ? -14.371 -1.273 35.880 1.00 91.38 91 ALA A O 1
ATOM 726 N N . GLY A 1 92 ? -15.532 0.125 37.184 1.00 89.31 92 GLY A N 1
ATOM 727 C CA . GLY A 1 92 ? -16.759 -0.667 37.171 1.00 89.31 92 GLY A CA 1
ATOM 728 C C . GLY A 1 92 ? -16.852 -1.672 38.320 1.00 89.31 92 GLY A C 1
ATOM 729 O O . GLY A 1 92 ? -15.991 -1.734 39.192 1.00 89.31 92 GLY A O 1
ATOM 730 N N . TRP A 1 93 ? -17.939 -2.447 38.324 1.00 85.00 93 TRP A N 1
ATOM 731 C CA . TRP A 1 93 ? -18.163 -3.520 39.301 1.00 85.00 93 TRP A CA 1
ATOM 732 C C . TRP A 1 93 ? -17.271 -4.724 38.980 1.00 85.00 93 TRP A C 1
ATOM 734 O O . TRP A 1 93 ? -16.925 -4.936 37.821 1.00 85.00 93 TRP A O 1
ATOM 744 N N . SER A 1 94 ? -16.912 -5.518 39.983 1.00 78.69 94 SER A N 1
ATOM 745 C CA . SER A 1 94 ? -15.983 -6.653 39.855 1.00 78.69 94 SER A CA 1
ATOM 746 C C . SER A 1 94 ? -16.631 -8.027 40.022 1.00 78.69 94 SER A C 1
ATOM 748 O O . SER A 1 94 ? -15.953 -9.048 40.142 1.00 78.69 94 SER A O 1
ATOM 750 N N . GLY A 1 95 ? -17.959 -8.054 40.030 1.00 72.31 95 GLY A N 1
ATOM 751 C CA . GLY A 1 95 ? -18.764 -9.252 40.222 1.00 72.31 95 GLY A CA 1
ATOM 752 C C . GLY A 1 95 ? -18.456 -10.016 41.482 1.00 72.31 95 GLY A C 1
ATOM 753 O O . GLY A 1 95 ? -18.226 -9.435 42.537 1.00 72.31 95 GLY A O 1
ATOM 754 N N . THR A 1 96 ? -18.481 -11.340 41.388 1.00 64.06 96 THR A N 1
ATOM 755 C CA . THR A 1 96 ? -18.245 -12.218 42.540 1.00 64.06 96 THR A CA 1
ATOM 756 C C . THR A 1 96 ? -16.813 -12.119 43.078 1.00 64.06 96 THR A C 1
ATOM 758 O O . THR A 1 96 ? -16.546 -12.549 44.200 1.00 64.06 96 THR A O 1
ATOM 761 N N . SER A 1 97 ? -15.896 -11.525 42.307 1.00 60.97 97 SER A N 1
ATOM 762 C CA . SER A 1 97 ? -14.477 -11.346 42.636 1.00 60.97 97 SER A CA 1
ATOM 763 C C . SER A 1 97 ? -14.217 -10.199 43.616 1.00 60.97 97 SER A C 1
ATOM 765 O O . SER A 1 97 ? -13.083 -10.004 44.050 1.00 60.97 97 SER A O 1
ATOM 767 N N . GLU A 1 98 ? -15.250 -9.454 44.017 1.00 59.69 98 GLU A N 1
ATOM 768 C CA . GLU A 1 98 ? -15.141 -8.360 44.987 1.00 59.69 98 GLU A CA 1
ATOM 769 C C . GLU A 1 98 ? -14.531 -8.837 46.324 1.00 59.69 98 GLU A C 1
ATOM 771 O O . GLU A 1 98 ? -13.735 -8.130 46.941 1.00 59.69 98 GLU A O 1
ATOM 776 N N . ARG A 1 99 ? -14.788 -10.104 46.695 1.00 59.09 99 ARG A N 1
ATOM 777 C CA . ARG A 1 99 ? -14.246 -10.781 47.891 1.00 59.09 99 ARG A CA 1
ATOM 778 C C . ARG A 1 99 ? -12.735 -11.049 47.848 1.00 59.09 99 ARG A C 1
ATOM 780 O O . ARG A 1 99 ? -12.160 -11.348 48.888 1.00 59.09 99 ARG A O 1
ATOM 787 N N . LEU A 1 100 ? -12.098 -10.961 46.677 1.00 62.78 100 LEU A N 1
ATOM 788 C CA . LEU A 1 100 ? -10.673 -11.267 46.489 1.00 62.78 100 LEU A CA 1
ATOM 789 C C . LEU A 1 100 ? -9.755 -10.050 46.702 1.00 62.78 100 LEU A C 1
ATOM 791 O O . LEU A 1 100 ? -8.539 -10.205 46.695 1.00 62.78 100 LEU A O 1
ATOM 795 N N . GLY A 1 101 ? -10.308 -8.845 46.899 1.00 59.81 101 GLY A N 1
ATOM 796 C CA . GLY A 1 101 ? -9.559 -7.613 47.199 1.00 59.81 101 GLY A CA 1
ATOM 797 C C . GLY A 1 101 ? -8.751 -7.021 46.030 1.00 59.81 101 GLY A C 1
ATOM 798 O O . GLY A 1 101 ? -8.775 -5.807 45.834 1.00 59.81 101 GLY A O 1
ATOM 799 N N . ASP A 1 102 ? -8.109 -7.853 45.207 1.00 68.50 102 ASP A N 1
ATOM 800 C CA . ASP A 1 102 ? -7.327 -7.453 44.027 1.00 68.50 102 ASP A CA 1
ATOM 801 C C . ASP A 1 102 ? -8.027 -7.826 42.713 1.00 68.50 102 ASP A C 1
ATOM 803 O O . ASP A 1 102 ? -7.587 -8.668 41.936 1.00 68.50 102 ASP A O 1
ATOM 807 N N . HIS A 1 103 ? -9.190 -7.226 42.486 1.00 79.81 103 HIS A N 1
ATOM 808 C CA . HIS A 1 103 ? -10.000 -7.499 41.305 1.00 79.81 103 HIS A CA 1
ATOM 809 C C . HIS A 1 103 ? -9.861 -6.412 40.230 1.00 79.81 103 HIS A C 1
ATOM 811 O O . HIS A 1 103 ? -9.477 -5.265 40.497 1.00 79.81 103 HIS A O 1
ATOM 817 N N . VAL A 1 104 ? -10.236 -6.785 39.006 1.00 86.69 104 VAL A N 1
ATOM 818 C CA . VAL A 1 104 ? -10.433 -5.887 37.863 1.00 86.69 104 VAL A CA 1
ATOM 819 C C . VAL A 1 104 ? -11.929 -5.593 37.745 1.00 86.69 104 VAL A C 1
ATOM 821 O O . VAL A 1 104 ? -12.753 -6.493 37.893 1.00 86.69 104 VAL A O 1
ATOM 824 N N . GLY A 1 105 ? -12.294 -4.331 37.523 1.00 89.56 105 GLY A N 1
ATOM 825 C CA . GLY A 1 105 ? -13.688 -3.960 37.275 1.00 89.56 105 GLY A CA 1
ATOM 826 C C . GLY A 1 105 ? -14.082 -4.170 35.809 1.00 89.56 105 GLY A C 1
ATOM 827 O O . GLY A 1 105 ? -13.230 -4.127 34.919 1.00 89.56 105 GLY A O 1
ATOM 828 N N . ILE A 1 106 ? -15.375 -4.374 35.543 1.00 90.44 106 ILE A N 1
ATOM 829 C CA . ILE A 1 106 ? -15.871 -4.711 34.202 1.00 90.44 106 ILE A CA 1
ATOM 830 C C . ILE A 1 106 ? -15.509 -3.660 33.147 1.00 90.44 106 ILE A C 1
ATOM 832 O O . ILE A 1 106 ? -15.129 -4.029 32.049 1.00 90.44 106 ILE A O 1
ATOM 836 N N . CYS A 1 107 ? -15.552 -2.361 33.459 1.00 93.50 107 CYS A N 1
ATOM 837 C CA . CYS A 1 107 ? -15.281 -1.313 32.470 1.00 93.50 107 CYS A CA 1
ATOM 838 C C . CYS A 1 107 ? -13.801 -1.311 32.067 1.00 93.50 107 CYS A C 1
ATOM 840 O O . CYS A 1 107 ? -13.474 -1.063 30.908 1.00 93.50 107 CYS A O 1
ATOM 842 N N . HIS A 1 108 ? -12.912 -1.634 33.013 1.00 94.75 108 HIS A N 1
ATOM 843 C CA . HIS A 1 108 ? -11.500 -1.862 32.722 1.00 94.75 108 HIS A CA 1
ATOM 844 C C . HIS A 1 108 ? -11.335 -3.101 31.830 1.00 94.75 108 HIS A C 1
ATOM 846 O O . HIS A 1 108 ? -10.706 -3.010 30.779 1.00 94.75 108 HIS A O 1
ATOM 852 N N . ALA A 1 109 ? -11.954 -4.227 32.196 1.00 93.12 109 ALA A N 1
ATOM 853 C CA . ALA A 1 109 ? -11.852 -5.471 31.434 1.00 93.12 109 ALA A CA 1
ATOM 854 C C . ALA A 1 109 ? -12.431 -5.355 30.007 1.00 93.12 109 ALA A C 1
ATOM 856 O O . ALA A 1 109 ? -11.829 -5.847 29.054 1.00 93.12 109 ALA A O 1
ATOM 857 N N . GLU A 1 110 ? -13.567 -4.671 29.835 1.00 95.38 110 GLU A N 1
ATOM 858 C CA . GLU A 1 110 ? -14.187 -4.375 28.536 1.00 95.38 110 GLU A CA 1
ATOM 859 C C . GLU A 1 110 ? -13.240 -3.561 27.648 1.00 95.38 110 GLU A C 1
ATOM 861 O O . GLU A 1 110 ? -12.985 -3.930 26.497 1.00 95.38 110 GLU A O 1
ATOM 866 N N . PHE A 1 111 ? -12.681 -2.477 28.197 1.00 94.88 111 PHE A N 1
ATOM 867 C CA . PHE A 1 111 ? -11.734 -1.621 27.490 1.00 94.88 111 PHE A CA 1
ATOM 868 C C . PHE A 1 111 ? -10.468 -2.387 27.094 1.00 94.88 111 PHE A C 1
ATOM 870 O O . PHE A 1 111 ? -10.095 -2.366 25.922 1.00 94.88 111 PHE A O 1
ATOM 877 N N . GLU A 1 112 ? -9.846 -3.108 28.031 1.00 93.88 112 GLU A N 1
ATOM 878 C CA . GLU A 1 112 ? -8.671 -3.943 27.763 1.00 93.88 112 GLU A CA 1
ATOM 879 C C . GLU A 1 112 ? -8.970 -4.979 26.669 1.00 93.88 112 GLU A C 1
ATOM 881 O O . GLU A 1 112 ? -8.200 -5.133 25.721 1.00 93.88 112 GLU A O 1
ATOM 886 N N . ALA A 1 113 ? -10.107 -5.674 26.751 1.00 92.75 113 ALA A N 1
ATOM 887 C CA . ALA A 1 113 ? -10.469 -6.706 25.788 1.00 92.75 113 ALA A CA 1
ATOM 888 C C . ALA A 1 113 ? -10.704 -6.153 24.379 1.00 92.75 113 ALA A C 1
ATOM 890 O O . ALA A 1 113 ? -10.300 -6.785 23.398 1.00 92.75 113 ALA A O 1
ATOM 891 N N . ALA A 1 114 ? -11.352 -4.993 24.265 1.00 92.94 114 ALA A N 1
ATOM 892 C CA . ALA A 1 114 ? -11.539 -4.323 22.986 1.00 92.94 114 ALA A CA 1
ATOM 893 C C . ALA A 1 114 ? -10.201 -3.821 22.422 1.00 92.94 114 ALA A C 1
ATOM 895 O O . ALA A 1 114 ? -9.896 -4.072 21.251 1.00 92.94 114 ALA A O 1
ATOM 896 N N . PHE A 1 115 ? -9.395 -3.168 23.264 1.00 90.06 115 PHE A N 1
ATOM 897 C CA . PHE A 1 115 ? -8.124 -2.564 22.888 1.00 90.06 115 PHE A CA 1
ATOM 898 C C . PHE A 1 115 ? -7.091 -3.612 22.471 1.00 90.06 115 PHE A C 1
ATOM 900 O O . PHE A 1 115 ? -6.570 -3.538 21.364 1.00 90.06 115 PHE A O 1
ATOM 907 N N . ASN A 1 116 ? -6.873 -4.656 23.273 1.00 86.31 116 ASN A N 1
ATOM 908 C CA . ASN A 1 116 ? -5.913 -5.718 22.957 1.00 86.31 116 ASN A CA 1
ATOM 909 C C . ASN A 1 116 ? -6.301 -6.510 21.701 1.00 86.31 116 ASN A C 1
ATOM 911 O O . ASN A 1 116 ? -5.434 -7.024 20.995 1.00 86.31 116 ASN A O 1
ATOM 915 N N . LYS A 1 117 ? -7.603 -6.631 21.403 1.00 87.44 117 LYS A N 1
ATOM 916 C CA . LYS A 1 117 ? -8.064 -7.337 20.202 1.00 87.44 117 LYS A CA 1
ATOM 917 C C . LYS A 1 117 ? -7.832 -6.513 18.941 1.00 87.44 117 LYS A C 1
ATOM 919 O O . LYS A 1 117 ? -7.365 -7.050 17.936 1.00 87.44 117 LYS A O 1
ATOM 924 N N . THR A 1 118 ? -8.229 -5.244 18.949 1.00 85.19 118 THR A N 1
ATOM 925 C CA . THR A 1 118 ? -8.111 -4.353 17.788 1.00 85.19 118 THR A CA 1
ATOM 926 C C . THR A 1 118 ? -8.074 -2.901 18.272 1.00 85.19 118 THR A C 1
ATOM 928 O O . THR A 1 118 ? -9.123 -2.269 18.361 1.00 85.19 118 THR A O 1
ATOM 931 N N . PRO A 1 119 ? -6.890 -2.328 18.551 1.00 85.31 119 PRO A N 1
ATOM 932 C CA . PRO A 1 119 ? -6.779 -0.969 19.089 1.00 85.31 119 PRO A CA 1
ATOM 933 C C . PRO A 1 119 ? -7.496 0.085 18.236 1.00 85.31 119 PRO A C 1
ATOM 935 O O . PRO A 1 119 ? -8.127 1.003 18.754 1.00 85.31 119 PRO A O 1
ATOM 938 N N . SER A 1 120 ? -7.461 -0.079 16.910 1.00 84.56 120 SER A N 1
ATOM 939 C CA . SER A 1 120 ? -8.027 0.866 15.945 1.00 84.56 120 SER A CA 1
ATOM 940 C C . SER A 1 120 ? -9.552 0.973 15.970 1.00 84.56 120 SER A C 1
ATOM 942 O O . SER A 1 120 ? -10.077 1.928 15.399 1.00 84.56 120 SER A O 1
ATOM 944 N N . LYS A 1 121 ? -10.275 0.049 16.619 1.00 89.69 121 LYS A N 1
ATOM 945 C CA . LYS A 1 121 ? -11.740 0.124 16.757 1.00 89.69 121 LYS A CA 1
ATOM 946 C C . LYS A 1 121 ? -12.202 0.919 17.976 1.00 89.69 121 LYS A C 1
ATOM 948 O O . LYS A 1 121 ? -13.383 1.238 18.103 1.00 89.69 121 LYS A O 1
ATOM 953 N N . VAL A 1 122 ? -11.277 1.197 18.891 1.00 92.94 122 VAL A N 1
ATOM 954 C CA . VAL A 1 122 ? -11.561 1.878 20.148 1.00 92.94 122 VAL A CA 1
ATOM 955 C C . VAL A 1 122 ? -11.646 3.385 19.897 1.00 92.94 122 VAL A C 1
ATOM 957 O O . VAL A 1 122 ? -10.810 3.975 19.211 1.00 92.94 122 VAL A O 1
ATOM 960 N N . ARG A 1 123 ? -12.689 4.019 20.426 1.00 94.06 123 ARG A N 1
ATOM 961 C CA . ARG A 1 123 ? -12.904 5.470 20.420 1.00 94.06 123 ARG A CA 1
ATOM 962 C C . ARG A 1 123 ? -13.226 5.911 21.841 1.00 94.06 123 ARG A C 1
ATOM 964 O O . ARG A 1 123 ? -14.017 5.257 22.518 1.00 94.06 123 ARG A O 1
ATOM 971 N N . ILE A 1 124 ? -12.618 7.009 22.289 1.00 94.94 124 ILE A N 1
ATOM 972 C CA . ILE A 1 124 ? -12.738 7.470 23.676 1.00 94.94 124 ILE A CA 1
ATOM 973 C C . ILE A 1 124 ? -13.349 8.860 23.740 1.00 94.94 124 ILE A C 1
ATOM 975 O O . ILE A 1 124 ? -12.865 9.801 23.110 1.00 94.94 124 ILE A O 1
ATOM 979 N N . ILE A 1 125 ? -14.376 8.983 24.575 1.00 95.38 125 ILE A N 1
ATOM 980 C CA . ILE A 1 125 ? -14.916 10.257 25.032 1.00 95.38 125 ILE A CA 1
ATOM 981 C C . ILE A 1 125 ? -14.581 10.360 26.516 1.00 95.38 125 ILE A C 1
ATOM 983 O O . ILE A 1 125 ? -15.068 9.575 27.332 1.00 95.38 125 ILE A O 1
ATOM 987 N N . GLN A 1 126 ? -13.702 11.298 26.851 1.00 94.31 126 GLN A N 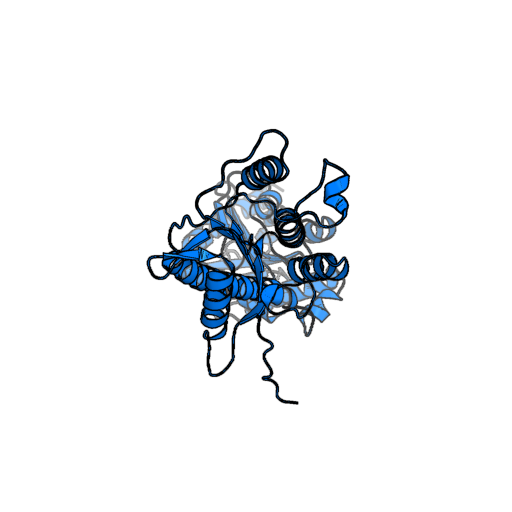1
ATOM 988 C CA . GLN A 1 126 ? -13.272 11.539 28.218 1.00 94.31 126 GLN A CA 1
ATOM 989 C C . GLN A 1 126 ? -14.288 12.440 28.920 1.00 94.31 126 GLN A C 1
ATOM 991 O O . GLN A 1 126 ? -14.608 13.534 28.454 1.00 94.31 126 GLN A O 1
ATOM 996 N N . LEU A 1 127 ? -14.752 11.971 30.069 1.00 93.62 127 LEU A N 1
ATOM 997 C CA . LEU A 1 127 ? -15.531 12.711 31.052 1.00 93.62 127 LEU A CA 1
ATOM 998 C C . LEU A 1 127 ? -14.636 13.124 32.232 1.00 93.62 127 LEU A C 1
ATOM 1000 O O . LEU A 1 127 ? -13.538 12.569 32.382 1.00 93.62 127 LEU A O 1
ATOM 1004 N N . PRO A 1 128 ? -15.094 14.050 33.100 1.00 91.88 128 PRO A N 1
ATOM 1005 C CA . PRO A 1 128 ? -14.353 14.433 34.295 1.00 91.88 128 PRO A CA 1
ATOM 1006 C C . PRO A 1 128 ? -13.965 13.207 35.125 1.00 91.88 128 PRO A C 1
ATOM 1008 O O . PRO A 1 128 ? -14.820 12.409 35.517 1.00 91.88 128 PRO A O 1
ATOM 1011 N N . THR A 1 129 ? -12.664 13.050 35.360 1.00 92.44 129 THR A N 1
ATOM 1012 C CA . THR A 1 129 ? -12.114 11.880 36.044 1.00 92.44 129 THR A CA 1
ATOM 1013 C C . THR A 1 129 ? -12.533 11.858 37.510 1.00 92.44 129 THR A C 1
ATOM 1015 O O . THR A 1 129 ? -12.453 12.871 38.204 1.00 92.44 129 THR A O 1
ATOM 1018 N N . ILE A 1 130 ? -12.950 10.692 38.001 1.00 93.81 130 ILE A N 1
ATOM 1019 C CA . ILE A 1 130 ? -13.270 10.500 39.415 1.00 93.81 130 ILE A CA 1
ATOM 1020 C C . ILE A 1 130 ? -12.001 10.412 40.272 1.00 93.81 130 ILE A C 1
ATOM 1022 O O . ILE A 1 130 ? -10.979 9.864 39.852 1.00 93.81 130 ILE A O 1
ATOM 1026 N N . SER A 1 131 ? -12.087 10.868 41.520 1.00 94.00 131 SER A N 1
ATOM 1027 C CA . SER A 1 131 ? -11.024 10.646 42.503 1.00 94.00 131 SER A CA 1
ATOM 1028 C C . SER A 1 131 ? -10.942 9.162 42.875 1.00 94.00 131 SER A C 1
ATOM 1030 O O . SER A 1 131 ? -11.907 8.588 43.386 1.00 94.00 131 SER A O 1
ATOM 1032 N N . ALA A 1 132 ? -9.789 8.535 42.643 1.00 92.25 132 ALA A N 1
ATOM 1033 C CA . ALA A 1 132 ? -9.535 7.147 43.018 1.00 92.25 132 ALA A CA 1
ATOM 1034 C C . ALA A 1 132 ? -8.827 7.052 44.378 1.00 92.25 132 ALA A C 1
ATOM 1036 O O . ALA A 1 132 ? -7.938 7.843 44.688 1.00 92.25 132 ALA A O 1
ATOM 1037 N N . LYS A 1 133 ? -9.200 6.054 45.189 1.00 91.19 133 LYS A N 1
ATOM 1038 C CA . LYS A 1 133 ? -8.453 5.717 46.411 1.00 91.19 133 LYS A CA 1
ATOM 1039 C C . LYS A 1 133 ? -7.135 5.016 46.038 1.00 91.19 133 LYS A C 1
ATOM 1041 O O . LYS A 1 133 ? -7.140 4.260 45.059 1.00 91.19 133 LYS A O 1
ATOM 1046 N N . PRO A 1 134 ? -6.052 5.183 46.817 1.00 89.25 134 PRO A N 1
ATOM 1047 C CA . PRO A 1 134 ? -4.819 4.427 46.608 1.00 89.25 134 PRO A CA 1
ATOM 1048 C C . PRO A 1 134 ? -5.069 2.914 46.615 1.00 89.25 134 PRO A C 1
ATOM 1050 O O . PRO A 1 134 ? -5.862 2.420 47.419 1.00 89.25 134 PRO A O 1
ATOM 1053 N N . ASN A 1 135 ? -4.406 2.191 45.716 1.00 85.56 135 ASN A N 1
ATOM 1054 C CA . ASN A 1 135 ? -4.511 0.745 45.500 1.00 85.56 135 ASN A CA 1
ATOM 1055 C C . ASN A 1 135 ? -5.921 0.243 45.140 1.00 85.56 135 ASN A C 1
ATOM 1057 O O . ASN A 1 135 ? -6.205 -0.954 45.233 1.00 85.56 135 ASN A O 1
ATOM 1061 N N . SER A 1 136 ? -6.812 1.135 44.700 1.00 90.38 136 SER A N 1
ATOM 1062 C CA . SER A 1 136 ? -8.143 0.748 44.229 1.00 90.38 136 SER A CA 1
ATOM 1063 C C . SER A 1 136 ? -8.124 0.276 42.768 1.00 90.38 136 SER A C 1
ATOM 1065 O O . SER A 1 136 ? -7.265 0.703 41.988 1.00 90.38 136 SER A O 1
ATOM 1067 N N . PRO A 1 137 ? -9.113 -0.535 42.343 1.00 90.50 137 PRO A N 1
ATOM 1068 C CA . PRO A 1 137 ? -9.303 -0.873 40.932 1.00 90.50 137 PRO A CA 1
ATOM 1069 C C . PRO A 1 137 ? -9.396 0.361 40.023 1.00 90.50 137 PRO A C 1
ATOM 1071 O O . PRO A 1 137 ? -8.883 0.339 38.906 1.00 90.50 137 PRO A O 1
ATOM 1074 N N . ASN A 1 138 ? -9.994 1.454 40.514 1.00 94.00 138 ASN A N 1
ATOM 1075 C CA . ASN A 1 138 ? -10.097 2.722 39.788 1.00 94.00 138 ASN A CA 1
ATOM 1076 C C . ASN A 1 138 ? -8.718 3.340 39.534 1.00 94.00 138 ASN A C 1
ATOM 1078 O O . ASN A 1 138 ? -8.441 3.751 38.414 1.00 94.00 138 ASN A O 1
ATOM 1082 N N . GLU A 1 139 ? -7.828 3.359 40.533 1.00 94.12 139 GLU A N 1
ATOM 1083 C CA . GLU A 1 139 ? -6.465 3.876 40.350 1.00 94.12 139 GLU A CA 1
ATOM 1084 C C . GLU A 1 139 ? -5.688 3.023 39.336 1.00 94.12 139 GLU A C 1
ATOM 1086 O O . GLU A 1 139 ? -5.014 3.560 38.457 1.00 94.12 139 GLU A O 1
ATOM 1091 N N . ARG A 1 140 ? -5.822 1.690 39.411 1.00 93.75 140 ARG A N 1
ATOM 1092 C CA . ARG A 1 140 ? -5.204 0.774 38.440 1.00 93.75 140 ARG A CA 1
ATOM 1093 C C . ARG A 1 140 ? -5.719 1.016 37.023 1.00 93.75 140 ARG A C 1
ATOM 1095 O O . ARG A 1 140 ? -4.913 1.084 36.101 1.00 93.75 140 ARG A O 1
ATOM 1102 N N . PHE A 1 141 ? -7.030 1.193 36.850 1.00 94.62 141 PHE A N 1
ATOM 1103 C CA . PHE A 1 141 ? -7.608 1.501 35.542 1.00 94.62 141 PHE A CA 1
ATOM 1104 C C . PHE A 1 141 ? -7.136 2.859 35.014 1.00 94.62 141 PHE A C 1
ATOM 1106 O O . PHE A 1 141 ? -6.762 2.964 33.849 1.00 94.62 141 PHE A O 1
ATOM 1113 N N . GLN A 1 142 ? -7.072 3.879 35.875 1.00 94.69 142 GLN A N 1
ATOM 1114 C CA . GLN A 1 142 ? -6.567 5.198 35.497 1.00 94.69 142 GLN A CA 1
ATOM 1115 C C . GLN A 1 142 ? -5.102 5.147 35.046 1.00 94.69 142 GLN A C 1
ATOM 1117 O O . GLN A 1 142 ? -4.768 5.716 34.006 1.00 94.69 142 GLN A O 1
ATOM 1122 N N . LYS A 1 143 ? -4.243 4.411 35.766 1.00 93.31 143 LYS A N 1
ATOM 1123 C CA . LYS A 1 143 ? -2.842 4.178 35.370 1.00 93.31 143 LYS A CA 1
ATOM 1124 C C . LYS A 1 143 ? -2.745 3.410 34.051 1.00 93.31 143 LYS A C 1
ATOM 1126 O O . LYS A 1 143 ? -2.004 3.832 33.167 1.00 93.31 143 LYS A O 1
ATOM 1131 N N . TYR A 1 144 ? -3.513 2.329 33.898 1.00 91.69 144 TYR A N 1
ATOM 1132 C CA . TYR A 1 144 ? -3.539 1.530 32.669 1.00 91.69 144 TYR A CA 1
ATOM 1133 C C . TYR A 1 144 ? -3.945 2.372 31.456 1.00 91.69 144 TYR A C 1
ATOM 1135 O O . TYR A 1 144 ? -3.265 2.338 30.432 1.00 91.69 144 TYR A O 1
ATOM 1143 N N . PHE A 1 145 ? -5.006 3.174 31.584 1.00 90.00 145 PHE A N 1
ATOM 1144 C CA . PHE A 1 145 ? -5.491 4.057 30.526 1.00 90.00 145 PHE A CA 1
ATOM 1145 C C . PHE A 1 145 ? -4.449 5.115 30.133 1.00 90.00 145 PHE A C 1
ATOM 1147 O O . PHE A 1 145 ? -4.193 5.312 28.946 1.00 90.00 145 PHE A O 1
ATOM 1154 N N . GLN A 1 146 ? -3.800 5.757 31.113 1.00 88.62 146 GLN A N 1
ATOM 1155 C CA . GLN A 1 146 ? -2.742 6.744 30.858 1.00 88.62 146 GLN A CA 1
ATOM 1156 C C . GLN A 1 146 ? -1.551 6.141 30.099 1.00 88.62 146 GLN A C 1
ATOM 1158 O O . GLN A 1 146 ? -1.023 6.775 29.187 1.00 88.62 146 GLN A O 1
ATOM 1163 N N . GLN A 1 147 ? -1.160 4.906 30.427 1.00 87.12 147 GLN A N 1
ATOM 1164 C CA . GLN A 1 147 ? -0.061 4.202 29.757 1.00 87.12 147 GLN A CA 1
ATOM 1165 C C . GLN A 1 147 ? -0.339 3.900 28.278 1.00 87.12 147 GLN A C 1
ATOM 1167 O O . GLN A 1 147 ? 0.611 3.788 27.507 1.00 87.12 147 GLN A O 1
ATOM 1172 N N . GLN A 1 148 ? -1.608 3.809 27.859 1.00 82.81 148 GLN A N 1
ATOM 1173 C CA . GLN A 1 148 ? -1.952 3.550 26.455 1.00 82.81 148 GLN A CA 1
ATOM 1174 C C . GLN A 1 148 ? -1.768 4.776 25.543 1.00 82.81 148 GLN A C 1
ATOM 1176 O O . GLN A 1 148 ? -1.811 4.631 24.323 1.00 82.81 148 GLN A O 1
ATOM 1181 N N . GLY A 1 149 ? -1.591 5.984 26.099 1.00 80.94 149 GLY A N 1
ATOM 1182 C CA . GLY A 1 149 ? -1.341 7.202 25.316 1.00 80.94 149 GLY A CA 1
ATOM 1183 C C . GLY A 1 149 ? -2.461 7.568 24.330 1.00 80.94 149 GLY A C 1
ATOM 1184 O O . GLY A 1 149 ? -2.189 8.136 23.272 1.00 80.94 149 GLY A O 1
ATOM 1185 N N . LEU A 1 150 ? -3.714 7.211 24.637 1.00 79.06 150 LEU A N 1
ATOM 1186 C CA . LEU A 1 150 ? -4.837 7.388 23.714 1.00 79.06 150 LEU A CA 1
ATOM 1187 C C . LEU A 1 150 ? -5.283 8.843 23.594 1.00 79.06 150 LEU A C 1
ATOM 1189 O O . LEU A 1 150 ? -5.374 9.578 24.576 1.00 79.06 150 LEU A O 1
ATOM 1193 N N . GLN A 1 151 ? -5.655 9.229 22.374 1.00 79.06 151 GLN A N 1
ATOM 1194 C CA . GLN A 1 151 ? -6.352 10.486 22.133 1.00 79.06 151 GLN A CA 1
ATOM 1195 C C . GLN A 1 151 ? -7.814 10.348 22.565 1.00 79.06 151 GLN A C 1
ATOM 1197 O O . GLN A 1 151 ? -8.525 9.453 22.105 1.00 79.06 151 GLN A O 1
ATOM 1202 N N . ALA A 1 152 ? -8.262 11.245 23.441 1.00 82.75 152 ALA A N 1
ATOM 1203 C CA . ALA A 1 152 ? -9.628 11.267 23.943 1.00 82.75 152 ALA A CA 1
ATOM 1204 C C . ALA A 1 152 ? -10.247 12.657 23.782 1.00 82.75 152 ALA A C 1
ATOM 1206 O O . ALA A 1 152 ? -9.621 13.672 24.099 1.00 82.75 152 ALA A O 1
ATOM 1207 N N . THR A 1 153 ? -11.496 12.703 23.320 1.00 84.75 153 THR A N 1
ATOM 1208 C CA . THR A 1 153 ? -12.262 13.951 23.245 1.00 84.75 153 THR A CA 1
ATOM 1209 C C . THR A 1 153 ? -12.771 14.307 24.636 1.00 84.75 153 THR A C 1
ATOM 1211 O O . THR A 1 153 ? -13.567 13.565 25.206 1.00 84.75 153 THR A O 1
ATOM 1214 N N . GLN A 1 154 ? -12.307 15.427 25.188 1.00 89.44 154 GLN A N 1
ATOM 1215 C CA . GLN A 1 154 ? -12.729 15.918 26.502 1.00 89.44 154 GLN A CA 1
ATOM 1216 C C . GLN A 1 154 ? -14.135 16.517 26.424 1.00 89.44 154 GLN A C 1
ATOM 1218 O O . GLN A 1 154 ? -14.403 17.360 25.570 1.00 89.44 154 GLN A O 1
ATOM 1223 N N . THR A 1 155 ? -15.021 16.101 27.325 1.00 89.94 155 THR A N 1
ATOM 1224 C CA . THR A 1 155 ? -16.411 16.568 27.400 1.00 89.94 155 THR A CA 1
ATOM 1225 C C . THR A 1 155 ? -16.850 16.711 28.853 1.00 89.94 155 THR A C 1
ATOM 1227 O O . THR A 1 155 ? -16.379 15.983 29.725 1.00 89.94 155 THR A O 1
ATOM 1230 N N . THR A 1 156 ? -17.758 17.646 29.121 1.00 85.19 156 THR A N 1
ATOM 1231 C CA . THR A 1 156 ? -18.307 17.882 30.469 1.00 85.19 156 THR A CA 1
ATOM 1232 C C . THR A 1 156 ? -19.824 17.711 30.535 1.00 85.19 156 THR A C 1
ATOM 1234 O O . THR A 1 156 ? -20.344 17.415 31.611 1.00 85.19 156 THR A O 1
ATOM 1237 N N . SER A 1 157 ? -20.521 17.827 29.400 1.00 92.50 157 SER A N 1
ATOM 1238 C CA . SER A 1 157 ? -21.974 17.673 29.287 1.00 92.50 157 SER A CA 1
ATOM 1239 C C . SER A 1 157 ? -22.362 16.447 28.452 1.00 92.50 157 SER A C 1
ATOM 1241 O O . SER A 1 157 ? -21.644 16.027 27.542 1.00 92.50 157 SER A O 1
ATOM 1243 N N . GLY A 1 158 ? -23.524 15.866 28.740 1.00 91.62 158 GLY A N 1
ATOM 1244 C CA . GLY A 1 158 ? -24.084 14.738 28.002 1.00 91.62 158 GLY A CA 1
ATOM 1245 C C . GLY A 1 158 ? -24.423 15.095 26.553 1.00 91.62 158 GLY A C 1
ATOM 1246 O O . GLY A 1 158 ? -24.286 14.263 25.658 1.00 91.62 158 GLY A O 1
ATOM 1247 N N . GLU A 1 159 ? -24.798 16.343 26.291 1.00 94.31 159 GLU A N 1
ATOM 1248 C CA . GLU A 1 159 ? -25.024 16.883 24.953 1.00 94.31 159 GLU A CA 1
ATOM 1249 C C . GLU A 1 159 ? -23.732 16.845 24.119 1.00 94.31 159 GLU A C 1
ATOM 1251 O O . GLU A 1 159 ? -23.737 16.396 22.965 1.00 94.31 159 GLU A O 1
ATOM 1256 N N . ASP A 1 160 ? -22.604 17.230 24.723 1.00 93.50 160 ASP A N 1
ATOM 1257 C CA . ASP A 1 160 ? -21.286 17.169 24.086 1.00 93.50 160 ASP A CA 1
ATOM 1258 C C . ASP A 1 160 ? -20.821 15.732 23.871 1.00 93.50 160 ASP A C 1
ATOM 1260 O O . ASP A 1 160 ? -20.236 15.427 22.827 1.00 93.50 160 ASP A O 1
ATOM 1264 N N . VAL A 1 161 ? -21.128 14.833 24.811 1.00 94.94 161 VAL A N 1
ATOM 1265 C CA . VAL A 1 161 ? -20.871 13.396 24.657 1.00 94.94 161 VAL A CA 1
ATOM 1266 C C . VAL A 1 161 ? -21.626 12.836 23.454 1.00 94.94 161 VAL A C 1
ATOM 1268 O O . VAL A 1 161 ? -21.015 12.175 22.620 1.00 94.94 161 VAL A O 1
ATOM 1271 N N . ILE A 1 162 ? -22.926 13.116 23.307 1.00 95.75 162 ILE A N 1
ATOM 1272 C CA . ILE A 1 162 ? -23.725 12.621 22.170 1.00 95.75 162 ILE A CA 1
ATOM 1273 C C . ILE A 1 162 ? -23.159 13.140 20.846 1.00 95.75 162 ILE A C 1
ATOM 1275 O O . ILE A 1 162 ? -23.010 12.379 19.887 1.00 95.75 162 ILE A O 1
ATOM 1279 N N . ARG A 1 163 ? -22.818 14.429 20.782 1.00 94.69 163 ARG A N 1
ATOM 1280 C CA . ARG A 1 163 ? -22.220 15.036 19.587 1.00 94.69 163 ARG A CA 1
ATOM 1281 C C . ARG A 1 163 ? -20.883 14.381 19.233 1.00 94.69 163 ARG A C 1
ATOM 1283 O O . ARG A 1 163 ? -20.682 13.997 18.080 1.00 94.69 163 ARG A O 1
ATOM 1290 N N . SER A 1 164 ? -20.015 14.197 20.224 1.00 94.25 164 SER A N 1
ATOM 1291 C CA . SER A 1 164 ? -18.706 13.555 20.058 1.00 94.25 164 SER A CA 1
ATOM 1292 C C . SER A 1 164 ? -18.843 12.083 19.662 1.00 94.25 164 SER A C 1
ATOM 1294 O O . SER A 1 164 ? -18.094 11.599 18.819 1.00 94.25 164 SER A O 1
ATOM 1296 N N . ALA A 1 165 ? -19.849 11.381 20.187 1.00 95.19 165 ALA A N 1
ATOM 1297 C CA . ALA A 1 165 ? -20.152 9.998 19.833 1.00 95.19 165 ALA A CA 1
ATOM 1298 C C . ALA A 1 165 ? -20.539 9.849 18.362 1.00 95.19 165 ALA A C 1
ATOM 1300 O O . ALA A 1 165 ? -20.019 8.965 17.684 1.00 95.19 165 ALA A O 1
ATOM 1301 N N . LYS A 1 166 ? -21.392 10.742 17.842 1.00 94.56 166 LYS A N 1
ATOM 1302 C CA . LYS A 1 166 ? -21.755 10.751 16.415 1.00 94.56 166 LYS A CA 1
ATOM 1303 C C . LYS A 1 166 ? -20.532 10.972 15.529 1.00 94.56 166 LYS A C 1
ATOM 1305 O O . LYS A 1 166 ? -20.338 10.244 14.560 1.00 94.56 166 LYS A O 1
ATOM 1310 N N . GLN A 1 167 ? -19.690 11.944 15.879 1.00 93.31 167 GLN A N 1
ATOM 1311 C CA . GLN A 1 167 ? -18.456 12.223 15.140 1.00 93.31 167 GLN A CA 1
ATOM 1312 C C . GLN A 1 167 ? -17.489 11.033 15.178 1.00 93.31 167 GLN A C 1
ATOM 1314 O O . GLN A 1 167 ? -16.954 10.645 14.141 1.00 93.31 167 GLN A O 1
ATOM 1319 N N . ALA A 1 168 ? -17.307 10.416 16.348 1.00 92.88 168 ALA A N 1
ATOM 1320 C CA . ALA A 1 168 ? -16.440 9.258 16.522 1.00 92.88 168 ALA A CA 1
ATOM 1321 C C . ALA A 1 168 ? -16.925 8.035 15.726 1.00 92.88 168 ALA A C 1
ATOM 1323 O O . ALA A 1 168 ? -16.110 7.378 15.081 1.00 92.88 168 ALA A O 1
ATOM 1324 N N . ALA A 1 169 ? -18.233 7.758 15.729 1.00 92.75 169 ALA A N 1
ATOM 1325 C CA . ALA A 1 169 ? -18.826 6.642 14.994 1.00 92.75 169 ALA A CA 1
ATOM 1326 C C . ALA A 1 169 ? -18.698 6.818 13.471 1.00 92.75 169 ALA A C 1
ATOM 1328 O O . ALA A 1 169 ? -18.243 5.909 12.780 1.00 92.75 169 ALA A O 1
ATOM 1329 N N . VAL A 1 170 ? -19.019 8.008 12.946 1.00 91.19 170 VAL A N 1
ATOM 1330 C CA . VAL A 1 170 ? -18.866 8.312 11.510 1.00 91.19 170 VAL A CA 1
ATOM 1331 C C . VAL A 1 170 ? -17.395 8.276 11.091 1.00 91.19 170 VAL A C 1
ATOM 1333 O O . VAL A 1 170 ? -17.068 7.729 10.041 1.00 91.19 170 VAL A O 1
ATOM 1336 N N . SER A 1 171 ? -16.492 8.814 11.914 1.00 90.19 171 SER A N 1
ATOM 1337 C CA . SER A 1 171 ? -15.051 8.742 11.657 1.00 90.19 171 SER A CA 1
ATOM 1338 C C . SER A 1 171 ? -14.566 7.289 11.583 1.00 90.19 171 SER A C 1
ATOM 1340 O O . SER A 1 171 ? -13.910 6.904 10.617 1.00 90.19 171 SER A O 1
ATOM 1342 N N . ALA A 1 172 ? -14.979 6.443 12.535 1.00 90.19 172 ALA A N 1
ATOM 1343 C CA . ALA A 1 172 ? -14.645 5.021 12.535 1.00 90.19 172 ALA A CA 1
ATOM 1344 C C . ALA A 1 172 ? -15.175 4.283 11.292 1.00 90.19 172 ALA A C 1
ATOM 1346 O O . ALA A 1 172 ? -14.440 3.495 10.702 1.00 90.19 172 ALA A O 1
ATOM 1347 N N . LEU A 1 173 ? -16.400 4.579 10.842 1.00 90.44 173 LEU A N 1
ATOM 1348 C CA . LEU A 1 173 ? -16.945 4.048 9.586 1.00 90.44 173 LEU A CA 1
ATOM 1349 C C . LEU A 1 173 ? -16.054 4.401 8.383 1.00 90.44 173 LEU A C 1
ATOM 1351 O O . LEU A 1 173 ? -15.734 3.533 7.570 1.00 90.44 173 LEU A O 1
ATOM 1355 N N . LEU A 1 174 ? -15.637 5.665 8.267 1.00 89.31 174 LEU A N 1
ATOM 1356 C CA . LEU A 1 174 ? -14.779 6.115 7.167 1.00 89.31 174 LEU A CA 1
ATOM 1357 C C . LEU A 1 174 ? -13.393 5.459 7.214 1.00 89.31 174 LEU A C 1
ATOM 1359 O O . LEU A 1 174 ? -12.855 5.088 6.167 1.00 89.31 174 LEU A O 1
ATOM 1363 N N . ASP A 1 175 ? -12.825 5.287 8.407 1.00 85.62 175 ASP A N 1
ATOM 1364 C CA . ASP A 1 175 ? -11.547 4.598 8.597 1.00 85.62 175 ASP A CA 1
ATOM 1365 C C . ASP A 1 175 ? -11.641 3.120 8.191 1.00 85.62 175 ASP A C 1
ATOM 1367 O O . ASP A 1 175 ? -10.780 2.629 7.456 1.00 85.62 175 ASP A O 1
ATOM 1371 N N . LEU A 1 176 ? -12.708 2.425 8.603 1.00 84.75 176 LEU A N 1
ATOM 1372 C CA . LEU A 1 176 ? -12.972 1.033 8.227 1.00 84.75 176 LEU A CA 1
ATOM 1373 C C . LEU A 1 176 ? -13.138 0.883 6.709 1.00 84.75 176 LEU A C 1
ATOM 1375 O O . LEU A 1 176 ? -12.526 -0.003 6.111 1.00 84.75 176 LEU A O 1
ATOM 1379 N N . ALA A 1 177 ? -13.886 1.782 6.063 1.00 83.81 177 ALA A N 1
ATOM 1380 C CA . ALA A 1 177 ? -14.066 1.772 4.611 1.00 83.81 177 ALA A CA 1
ATOM 1381 C C . ALA A 1 177 ? -12.732 1.958 3.861 1.00 83.81 177 ALA A C 1
ATOM 1383 O O . ALA A 1 177 ? -12.416 1.205 2.936 1.00 83.81 177 ALA A O 1
ATOM 1384 N N . ARG A 1 178 ? -11.900 2.917 4.292 1.00 79.69 178 ARG A N 1
ATOM 1385 C CA . ARG A 1 178 ? -10.565 3.154 3.710 1.00 79.69 178 ARG A CA 1
ATOM 1386 C C . ARG A 1 178 ? -9.626 1.967 3.923 1.00 79.69 178 ARG A C 1
ATOM 1388 O O . ARG A 1 178 ? -8.913 1.578 2.997 1.00 79.69 178 ARG A O 1
ATOM 1395 N N . ALA A 1 179 ? -9.645 1.365 5.111 1.00 76.94 179 ALA A N 1
ATOM 1396 C CA . ALA A 1 179 ? -8.866 0.166 5.406 1.00 76.94 179 ALA A CA 1
ATOM 1397 C C . ALA A 1 179 ? -9.304 -1.026 4.533 1.00 76.94 179 ALA A C 1
ATOM 1399 O O . ALA A 1 179 ? -8.452 -1.751 4.013 1.00 76.94 179 ALA A O 1
ATOM 1400 N N . GLY A 1 180 ? -10.613 -1.183 4.302 1.00 70.25 180 GLY A N 1
ATOM 1401 C CA . GLY A 1 180 ? -11.182 -2.194 3.408 1.00 70.25 180 GLY A CA 1
ATOM 1402 C C . GLY A 1 180 ? -10.673 -2.078 1.968 1.00 70.25 180 GLY A C 1
ATOM 1403 O O . GLY A 1 180 ? -10.252 -3.079 1.388 1.00 70.25 180 GLY A O 1
ATOM 1404 N N . ILE A 1 181 ? -10.599 -0.859 1.420 1.00 67.12 181 ILE A N 1
ATOM 1405 C CA . ILE A 1 181 ? -9.998 -0.598 0.095 1.00 67.12 181 ILE A CA 1
ATOM 1406 C C . ILE A 1 181 ? -8.528 -1.048 0.065 1.00 67.12 181 ILE A C 1
ATOM 1408 O O . ILE A 1 181 ? -8.089 -1.714 -0.878 1.00 67.12 181 ILE A O 1
ATOM 1412 N N . GLY A 1 182 ? -7.773 -0.742 1.125 1.00 57.44 182 GLY A N 1
ATOM 1413 C CA . GLY A 1 182 ? -6.386 -1.178 1.282 1.00 57.44 182 GLY A CA 1
ATOM 1414 C C . GLY A 1 182 ? -6.226 -2.700 1.238 1.00 57.44 182 GLY A C 1
ATOM 1415 O O . GLY A 1 182 ? -5.345 -3.211 0.547 1.00 57.44 182 GLY A O 1
ATOM 1416 N N . VAL A 1 183 ? -7.085 -3.451 1.928 1.00 58.91 183 VAL A N 1
ATOM 1417 C CA . VAL A 1 183 ? -7.025 -4.923 1.933 1.00 58.91 183 VAL A CA 1
ATOM 1418 C C . VAL A 1 183 ? -7.510 -5.516 0.607 1.00 58.91 183 VAL A C 1
ATOM 1420 O O . VAL A 1 183 ? -6.847 -6.407 0.077 1.00 58.91 183 VAL A O 1
ATOM 1423 N N . GLY A 1 184 ? -8.591 -4.988 0.024 1.00 49.56 184 GLY A N 1
ATOM 1424 C CA . GLY A 1 184 ? -9.116 -5.421 -1.278 1.00 49.56 184 GLY A CA 1
ATOM 1425 C C . GLY A 1 184 ? -8.094 -5.293 -2.411 1.00 49.56 184 GLY A C 1
ATOM 1426 O O . GLY A 1 184 ? -8.004 -6.164 -3.275 1.00 49.56 184 GLY A O 1
ATOM 1427 N N . SER A 1 185 ? -7.218 -4.285 -2.346 1.00 53.25 185 SER A N 1
ATOM 1428 C CA . SER A 1 185 ? -6.112 -4.125 -3.300 1.00 53.25 185 SER A CA 1
ATOM 1429 C C . SER A 1 185 ? -5.118 -5.304 -3.324 1.00 53.25 185 SER A C 1
ATOM 1431 O O . SER A 1 185 ? -4.447 -5.517 -4.337 1.00 53.25 185 SER A O 1
ATOM 1433 N N . LYS A 1 186 ? -5.049 -6.130 -2.263 1.00 48.50 186 LYS A N 1
ATOM 1434 C CA . LYS A 1 186 ? -4.195 -7.335 -2.214 1.00 48.50 186 LYS A CA 1
ATOM 1435 C C . LYS A 1 186 ? -4.725 -8.488 -3.077 1.00 48.50 186 LYS A C 1
ATOM 1437 O O . LYS A 1 186 ? -3.961 -9.397 -3.391 1.00 48.50 186 LYS A O 1
ATOM 1442 N N . GLY A 1 187 ? -5.992 -8.433 -3.494 1.00 48.22 187 GLY A N 1
ATOM 1443 C CA . GLY A 1 187 ? -6.626 -9.384 -4.411 1.00 48.22 187 GLY A CA 1
ATOM 1444 C C . GLY A 1 187 ? -6.405 -9.081 -5.898 1.00 48.22 187 GLY A C 1
ATOM 1445 O O . GLY A 1 187 ? -6.950 -9.770 -6.746 1.00 48.22 187 GLY A O 1
ATOM 1446 N N . SER A 1 188 ? -5.613 -8.079 -6.272 1.00 54.56 188 SER A N 1
ATOM 1447 C CA . SER A 1 188 ? -5.548 -7.607 -7.670 1.00 54.56 188 SER A CA 1
ATOM 1448 C C . SER A 1 188 ? -4.930 -8.584 -8.692 1.00 54.56 188 SER A C 1
ATOM 1450 O O . SER A 1 188 ? -4.899 -8.261 -9.871 1.00 54.56 188 SER A O 1
ATOM 1452 N N . TYR A 1 189 ? -4.480 -9.785 -8.292 1.00 57.69 189 TYR A N 1
ATOM 1453 C CA . TYR A 1 189 ? -3.763 -10.719 -9.182 1.00 57.69 189 TYR A CA 1
ATOM 1454 C C . TYR A 1 189 ? -4.083 -12.213 -8.964 1.00 57.69 189 TYR A C 1
ATOM 1456 O O . TYR A 1 189 ? -3.271 -13.065 -9.323 1.00 57.69 189 TYR A O 1
ATOM 1464 N N . PHE A 1 190 ? -5.219 -12.570 -8.343 1.00 58.19 190 PHE A N 1
ATOM 1465 C CA . PHE A 1 190 ? -5.560 -13.987 -8.087 1.00 58.19 190 PHE A CA 1
ATOM 1466 C C . PHE A 1 190 ? -6.150 -14.725 -9.303 1.00 58.19 190 PHE A C 1
ATOM 1468 O O . PHE A 1 190 ? -6.378 -15.930 -9.223 1.00 58.19 190 PHE A O 1
ATOM 1475 N N . ALA A 1 191 ? -6.412 -14.030 -10.411 1.00 58.97 191 ALA A N 1
ATOM 1476 C CA . ALA A 1 191 ? -7.054 -14.580 -11.602 1.00 58.97 191 ALA A CA 1
ATOM 1477 C C . ALA A 1 191 ? -6.448 -13.999 -12.890 1.00 58.97 191 ALA A C 1
ATOM 1479 O O . ALA A 1 191 ? -5.721 -13.005 -12.859 1.00 58.97 191 ALA A O 1
ATOM 1480 N N . GLY A 1 192 ? -6.765 -14.625 -14.025 1.00 75.25 192 GLY A N 1
ATOM 1481 C CA . GLY A 1 192 ? -6.363 -14.154 -15.351 1.00 75.25 192 GLY A CA 1
ATOM 1482 C C . GLY A 1 192 ? -4.872 -14.319 -15.648 1.00 75.25 192 GLY A C 1
ATOM 1483 O O . GLY A 1 192 ? -4.194 -15.186 -15.093 1.00 75.25 192 GLY A O 1
ATOM 1484 N N . GLU A 1 193 ? -4.361 -13.488 -16.553 1.00 74.56 193 GLU A N 1
ATOM 1485 C CA . GLU A 1 193 ? -2.989 -13.573 -17.060 1.00 74.56 193 GLU A CA 1
ATOM 1486 C C . GLU A 1 193 ? -1.929 -13.407 -15.954 1.00 74.56 193 GLU A C 1
ATOM 1488 O O . GLU A 1 193 ? -0.932 -14.128 -15.938 1.00 74.56 193 GLU A O 1
ATOM 1493 N N . ALA A 1 194 ? -2.191 -12.562 -14.952 1.00 71.25 194 ALA A N 1
ATOM 1494 C CA . ALA A 1 194 ? -1.295 -12.383 -13.810 1.00 71.25 194 ALA A CA 1
ATOM 1495 C C . ALA A 1 194 ? -1.082 -13.678 -13.004 1.00 71.25 194 ALA A C 1
ATOM 1497 O O . ALA A 1 194 ? 0.021 -13.953 -12.514 1.00 71.25 194 ALA A O 1
ATOM 1498 N N . LEU A 1 195 ? -2.118 -14.520 -12.900 1.00 75.50 195 LEU A N 1
ATOM 1499 C CA . LEU A 1 195 ? -1.993 -15.852 -12.310 1.00 75.50 195 LEU A CA 1
ATOM 1500 C C . LEU A 1 195 ? -1.170 -16.783 -13.215 1.00 75.50 195 LEU A C 1
ATOM 1502 O O . LEU A 1 195 ? -0.349 -17.549 -12.710 1.00 75.50 195 LEU A O 1
ATOM 1506 N N . VAL A 1 196 ? -1.351 -16.705 -14.539 1.00 79.62 196 VAL A N 1
ATOM 1507 C CA . VAL A 1 196 ? -0.585 -17.500 -15.518 1.00 79.62 196 VAL A CA 1
ATOM 1508 C C . VAL A 1 196 ? 0.906 -17.176 -15.430 1.00 79.62 196 VAL A C 1
ATOM 1510 O O . VAL A 1 196 ? 1.716 -18.085 -15.262 1.00 79.62 196 VAL A O 1
ATOM 1513 N N . TRP A 1 197 ? 1.278 -15.894 -15.436 1.00 83.38 197 TRP A N 1
ATOM 1514 C CA . TRP A 1 197 ? 2.673 -15.461 -15.293 1.00 83.38 197 TRP A CA 1
ATOM 1515 C C . TRP A 1 197 ? 3.271 -15.901 -13.953 1.00 83.38 197 TRP A C 1
ATOM 1517 O O . TRP A 1 197 ? 4.436 -16.291 -13.882 1.00 83.38 197 TRP A O 1
ATOM 1527 N N . THR A 1 198 ? 2.470 -15.905 -12.883 1.00 81.00 198 THR A N 1
ATOM 1528 C CA . THR A 1 198 ? 2.899 -16.378 -11.557 1.00 81.00 198 THR A CA 1
ATOM 1529 C C . THR A 1 198 ? 3.244 -17.875 -11.541 1.00 81.00 198 THR A C 1
ATOM 1531 O O . THR A 1 198 ? 4.101 -18.280 -10.756 1.00 81.00 198 THR A O 1
ATOM 1534 N N . ARG A 1 199 ? 2.636 -18.692 -12.415 1.00 84.56 199 ARG A N 1
ATOM 1535 C CA . ARG A 1 199 ? 2.928 -20.133 -12.552 1.00 84.56 199 ARG A CA 1
ATOM 1536 C C . ARG A 1 199 ? 4.177 -20.437 -13.387 1.00 84.56 199 ARG A C 1
ATOM 1538 O O . ARG A 1 199 ? 4.699 -21.540 -13.278 1.00 84.56 199 ARG A O 1
ATOM 1545 N N . MET A 1 200 ? 4.648 -19.490 -14.199 1.00 91.00 200 MET A N 1
ATOM 1546 C CA . MET A 1 200 ? 5.861 -19.648 -15.009 1.00 91.00 200 MET A CA 1
ATOM 1547 C C . MET A 1 200 ? 7.117 -19.723 -14.137 1.00 91.00 200 MET A C 1
ATOM 1549 O O . MET A 1 200 ? 7.172 -19.091 -13.076 1.00 91.00 200 MET A O 1
ATOM 1553 N N . ASP A 1 201 ? 8.153 -20.413 -14.614 1.00 92.69 201 ASP A N 1
ATOM 1554 C CA . ASP A 1 201 ? 9.490 -20.301 -14.026 1.00 92.69 201 ASP A CA 1
ATOM 1555 C C . ASP A 1 201 ? 10.117 -18.915 -14.297 1.00 92.69 201 ASP A C 1
ATOM 1557 O O . ASP A 1 201 ? 9.550 -18.065 -14.992 1.00 92.69 201 ASP A O 1
ATOM 1561 N N . TYR A 1 202 ? 11.289 -18.643 -13.716 1.00 91.88 202 TYR A N 1
ATOM 1562 C CA . TYR A 1 202 ? 11.935 -17.334 -13.857 1.00 91.88 202 TYR A CA 1
ATOM 1563 C C . TYR A 1 202 ? 12.345 -17.004 -15.291 1.00 91.88 202 TYR A C 1
ATOM 1565 O O . TYR A 1 202 ? 12.217 -15.846 -15.681 1.00 91.88 202 TYR A O 1
ATOM 1573 N N . MET A 1 203 ? 12.794 -17.981 -16.077 1.00 93.69 203 MET A N 1
ATOM 1574 C CA . MET A 1 203 ? 13.237 -17.742 -17.451 1.00 93.69 203 MET A CA 1
ATOM 1575 C C . MET A 1 203 ? 12.049 -17.457 -18.362 1.00 93.69 203 MET A C 1
ATOM 1577 O O . MET A 1 203 ? 12.038 -16.452 -19.071 1.00 93.69 203 MET A O 1
ATOM 1581 N N . GLN A 1 204 ? 11.014 -18.293 -18.288 1.00 94.31 204 GLN A N 1
ATOM 1582 C CA . GLN A 1 204 ? 9.764 -18.112 -19.021 1.00 94.31 204 GLN A CA 1
ATOM 1583 C C . GLN A 1 204 ? 9.143 -16.749 -18.712 1.00 94.31 204 GLN A C 1
ATOM 1585 O O . GLN A 1 204 ? 8.838 -15.978 -19.622 1.00 94.31 204 GLN A O 1
ATOM 1590 N N . ARG A 1 205 ? 9.027 -16.412 -17.423 1.00 95.00 205 ARG A N 1
ATOM 1591 C CA . ARG A 1 205 ? 8.452 -15.137 -16.992 1.00 95.00 205 ARG A CA 1
ATOM 1592 C C . ARG A 1 205 ? 9.299 -13.948 -17.435 1.00 95.00 205 ARG A C 1
ATOM 1594 O O . ARG A 1 205 ? 8.752 -12.961 -17.913 1.00 95.00 205 ARG A O 1
ATOM 1601 N N . SER A 1 206 ? 10.623 -14.051 -17.315 1.00 95.19 206 SER A N 1
ATOM 1602 C CA . SER A 1 206 ? 11.569 -13.030 -17.778 1.00 95.19 206 SER A CA 1
ATOM 1603 C C . SER A 1 206 ? 11.391 -12.748 -19.277 1.00 95.19 206 SER A C 1
ATOM 1605 O O . SER A 1 206 ? 11.276 -11.595 -19.697 1.00 95.19 206 SER A O 1
ATOM 1607 N N . ASN A 1 207 ? 11.277 -13.800 -20.088 1.00 95.19 207 ASN A N 1
ATOM 1608 C CA . ASN A 1 207 ? 11.086 -13.672 -21.531 1.00 95.19 207 ASN A CA 1
ATOM 1609 C C . ASN A 1 207 ? 9.764 -12.979 -21.874 1.00 95.19 207 ASN A C 1
ATOM 1611 O O . ASN A 1 207 ? 9.763 -12.026 -22.649 1.00 95.19 207 ASN A O 1
ATOM 1615 N N . VAL A 1 208 ? 8.649 -13.401 -21.270 1.00 95.88 208 VAL A N 1
ATOM 1616 C CA . VAL A 1 208 ? 7.329 -12.805 -21.543 1.00 95.88 208 VAL A CA 1
ATOM 1617 C C . VAL A 1 208 ? 7.280 -11.334 -21.117 1.00 95.88 208 VAL A C 1
ATOM 1619 O O . VAL A 1 208 ? 6.826 -10.480 -21.881 1.00 95.88 208 VAL A O 1
ATOM 1622 N N . MET A 1 209 ? 7.819 -11.007 -19.940 1.00 97.12 209 MET A N 1
ATOM 1623 C CA . MET A 1 209 ? 7.910 -9.628 -19.454 1.00 97.12 209 MET A CA 1
ATOM 1624 C C . MET A 1 209 ? 8.752 -8.744 -20.387 1.00 97.12 209 MET A C 1
ATOM 1626 O O . MET A 1 209 ? 8.331 -7.649 -20.767 1.00 97.12 209 MET A O 1
ATOM 1630 N N . THR A 1 210 ? 9.938 -9.221 -20.775 1.00 97.38 210 THR A N 1
ATOM 1631 C CA . THR A 1 210 ? 10.850 -8.492 -21.668 1.00 97.38 210 THR A CA 1
ATOM 1632 C C . THR A 1 210 ? 10.230 -8.300 -23.054 1.00 97.38 210 THR A C 1
ATOM 1634 O O . THR A 1 210 ? 10.234 -7.183 -23.574 1.00 97.38 210 THR A O 1
ATOM 1637 N N . ASN A 1 211 ? 9.623 -9.346 -23.621 1.00 96.88 211 ASN A N 1
ATOM 1638 C CA . ASN A 1 211 ? 8.950 -9.286 -24.918 1.00 96.88 211 ASN A CA 1
ATOM 1639 C C . ASN A 1 211 ? 7.771 -8.316 -24.910 1.00 96.88 211 ASN A C 1
ATOM 1641 O O . ASN A 1 211 ? 7.652 -7.519 -25.836 1.00 96.88 211 ASN A O 1
ATOM 1645 N N . THR A 1 212 ? 6.976 -8.294 -23.839 1.00 97.06 212 THR A N 1
ATOM 1646 C CA . THR A 1 212 ? 5.876 -7.332 -23.689 1.00 97.06 212 THR A CA 1
ATOM 1647 C C . THR A 1 212 ? 6.377 -5.888 -23.788 1.00 97.06 212 THR A C 1
ATOM 1649 O O . THR A 1 212 ? 5.802 -5.068 -24.506 1.00 97.06 212 THR A O 1
ATOM 1652 N N . ALA A 1 213 ? 7.476 -5.560 -23.098 1.00 97.19 213 ALA A N 1
ATOM 1653 C CA . ALA A 1 213 ? 8.070 -4.227 -23.167 1.00 97.19 213 ALA A CA 1
ATOM 1654 C C . ALA A 1 213 ? 8.621 -3.913 -24.567 1.00 97.19 213 ALA A C 1
ATOM 1656 O O . ALA A 1 213 ? 8.387 -2.823 -25.091 1.00 97.19 213 ALA A O 1
ATOM 1657 N N . ILE A 1 214 ? 9.316 -4.870 -25.190 1.00 97.50 214 ILE A N 1
ATOM 1658 C CA . ILE A 1 214 ? 9.867 -4.736 -26.544 1.00 97.50 214 ILE A CA 1
ATOM 1659 C C . ILE A 1 214 ? 8.755 -4.490 -27.566 1.00 97.50 214 ILE A C 1
ATOM 1661 O O . ILE A 1 214 ? 8.856 -3.567 -28.372 1.00 97.50 214 ILE A O 1
ATOM 1665 N N . GLU A 1 215 ? 7.700 -5.299 -27.548 1.00 96.19 215 GLU A N 1
ATOM 1666 C CA . GLU A 1 215 ? 6.563 -5.183 -28.461 1.00 96.19 215 GLU A CA 1
ATOM 1667 C C . GLU A 1 215 ? 5.830 -3.864 -28.265 1.00 96.19 215 GLU A C 1
ATOM 1669 O O . GLU A 1 215 ? 5.540 -3.171 -29.242 1.00 96.19 215 GLU A O 1
ATOM 1674 N N . PHE A 1 216 ? 5.602 -3.464 -27.012 1.00 96.31 216 PHE A N 1
ATOM 1675 C CA . PHE A 1 216 ? 5.004 -2.173 -26.715 1.00 96.31 216 PHE A CA 1
ATOM 1676 C C . PHE A 1 216 ? 5.841 -1.024 -27.281 1.00 96.31 216 PHE A C 1
ATOM 1678 O O . PHE A 1 216 ? 5.310 -0.199 -28.022 1.00 96.31 216 PHE A O 1
ATOM 1685 N N . LEU A 1 217 ? 7.146 -0.986 -27.000 1.00 96.44 217 LEU A N 1
ATOM 1686 C CA . LEU A 1 217 ? 8.037 0.066 -27.496 1.00 96.44 217 LEU A CA 1
ATOM 1687 C C . LEU A 1 217 ? 8.145 0.063 -29.027 1.00 96.44 217 LEU A C 1
ATOM 1689 O O . LEU A 1 217 ? 8.125 1.132 -29.631 1.00 96.44 217 LEU A O 1
ATOM 1693 N N . ALA A 1 218 ? 8.230 -1.111 -29.657 1.00 94.38 218 ALA A N 1
ATOM 1694 C CA . ALA A 1 218 ? 8.331 -1.243 -31.110 1.00 94.38 218 ALA A CA 1
ATOM 1695 C C . ALA A 1 218 ? 7.025 -0.867 -31.831 1.00 94.38 218 ALA A C 1
ATOM 1697 O O . ALA A 1 218 ? 7.074 -0.368 -32.947 1.00 94.38 218 ALA A O 1
ATOM 1698 N N . SER A 1 219 ? 5.865 -1.057 -31.193 1.00 91.88 219 SER A N 1
ATOM 1699 C CA . SER A 1 219 ? 4.558 -0.666 -31.748 1.00 91.88 219 SER A CA 1
ATOM 1700 C C . SER A 1 219 ? 4.286 0.845 -31.715 1.00 91.88 219 SER A C 1
ATOM 1702 O O . SER A 1 219 ? 3.319 1.321 -32.310 1.00 91.88 219 SER A O 1
ATOM 1704 N N . ARG A 1 220 ? 5.116 1.627 -31.010 1.00 89.25 220 ARG A N 1
ATOM 1705 C CA . ARG A 1 220 ? 4.984 3.090 -30.949 1.00 89.25 220 ARG A CA 1
ATOM 1706 C C . ARG A 1 220 ? 5.352 3.718 -32.291 1.00 89.25 220 ARG A C 1
ATOM 1708 O O . ARG A 1 220 ? 6.117 3.161 -33.074 1.00 89.25 220 ARG A O 1
ATOM 1715 N N . ALA A 1 221 ? 4.858 4.934 -32.524 1.00 82.62 221 ALA A N 1
ATOM 1716 C CA . ALA A 1 221 ? 5.211 5.708 -33.709 1.00 82.62 221 ALA A CA 1
ATOM 1717 C C . ALA A 1 221 ? 6.741 5.812 -33.855 1.00 82.62 221 ALA A C 1
ATOM 1719 O O . ALA A 1 221 ? 7.421 6.364 -32.987 1.00 82.62 221 ALA A O 1
ATOM 1720 N N . HIS A 1 222 ? 7.259 5.276 -34.964 1.00 86.44 222 HIS A N 1
ATOM 1721 C CA . HIS A 1 222 ? 8.687 5.218 -35.298 1.00 86.44 222 HIS A CA 1
ATOM 1722 C C . HIS A 1 222 ? 9.564 4.398 -34.329 1.00 86.44 222 HIS A C 1
ATOM 1724 O O . HIS A 1 222 ? 10.778 4.606 -34.286 1.00 86.44 222 HIS A O 1
ATOM 1730 N N . GLY A 1 223 ? 8.968 3.488 -33.554 1.00 91.00 223 GLY A N 1
ATOM 1731 C CA . GLY A 1 223 ? 9.696 2.447 -32.836 1.00 91.00 223 GLY A CA 1
ATOM 1732 C C . GLY A 1 223 ? 10.172 1.354 -33.796 1.00 91.00 223 GLY A C 1
ATOM 1733 O O . GLY A 1 223 ? 9.433 0.938 -34.683 1.00 91.00 223 GLY A O 1
ATOM 1734 N N . GLU A 1 224 ? 11.408 0.883 -33.639 1.00 93.81 224 GLU A N 1
ATOM 1735 C CA . GLU A 1 224 ? 11.951 -0.217 -34.447 1.00 93.81 224 GLU A CA 1
ATOM 1736 C C . GLU A 1 224 ? 12.838 -1.143 -33.601 1.00 93.81 224 GLU A C 1
ATOM 1738 O O . GLU A 1 224 ? 13.630 -0.680 -32.779 1.00 93.81 224 GLU A O 1
ATOM 1743 N N . LYS A 1 225 ? 12.723 -2.466 -33.781 1.00 94.44 225 LYS A N 1
ATOM 1744 C CA . LYS A 1 225 ? 13.636 -3.424 -33.134 1.00 94.44 225 LYS A CA 1
ATOM 1745 C C . LYS A 1 225 ? 15.026 -3.315 -33.768 1.00 94.44 225 LYS A C 1
ATOM 1747 O O . LYS A 1 225 ? 15.156 -3.219 -34.987 1.00 94.44 225 LYS A O 1
ATOM 1752 N N . ALA A 1 226 ? 16.077 -3.353 -32.957 1.00 92.06 226 ALA A N 1
ATOM 1753 C CA . ALA A 1 226 ? 17.446 -3.303 -33.453 1.00 92.06 226 ALA A CA 1
ATOM 1754 C C . ALA A 1 226 ? 17.856 -4.647 -34.080 1.00 92.06 226 ALA A C 1
ATOM 1756 O O . ALA A 1 226 ? 17.793 -5.692 -33.443 1.00 92.06 226 ALA A O 1
ATOM 1757 N N . THR A 1 227 ? 18.369 -4.627 -35.312 1.00 86.06 227 THR A N 1
ATOM 1758 C CA . THR A 1 227 ? 18.664 -5.850 -36.087 1.00 86.06 227 THR A CA 1
ATOM 1759 C C . THR A 1 227 ? 19.715 -6.766 -35.449 1.00 86.06 227 THR A C 1
ATOM 1761 O O . THR A 1 227 ? 19.659 -7.977 -35.615 1.00 86.06 227 THR A O 1
ATOM 1764 N N . LYS A 1 228 ? 20.703 -6.200 -34.743 1.00 89.44 228 LYS A N 1
ATOM 1765 C CA . LYS A 1 228 ? 21.842 -6.946 -34.163 1.00 89.44 228 LYS A CA 1
ATOM 1766 C C . LYS A 1 228 ? 21.729 -7.168 -32.650 1.00 89.44 228 LYS A C 1
ATOM 1768 O O . LYS A 1 228 ? 22.683 -7.647 -32.034 1.00 89.44 228 LYS A O 1
ATOM 1773 N N . LEU A 1 229 ? 20.622 -6.744 -32.042 1.00 91.06 229 LEU A N 1
ATOM 1774 C CA . LEU A 1 229 ? 20.425 -6.721 -30.595 1.00 91.06 229 LEU A CA 1
ATOM 1775 C C . LEU A 1 229 ? 18.973 -7.089 -30.278 1.00 91.06 229 LEU A C 1
ATOM 1777 O O . LEU A 1 229 ? 18.089 -6.240 -30.335 1.00 91.06 229 LEU A O 1
ATOM 1781 N N . GLU A 1 230 ? 18.756 -8.357 -29.935 1.00 88.38 230 GLU A N 1
ATOM 1782 C CA . GLU A 1 230 ? 17.433 -8.968 -29.742 1.00 88.38 230 GLU A CA 1
ATOM 1783 C C . GLU A 1 230 ? 16.548 -8.201 -28.749 1.00 88.38 230 GLU A C 1
ATOM 1785 O O . GLU A 1 230 ? 15.385 -7.921 -29.033 1.00 88.38 230 GLU A O 1
ATOM 1790 N N . ASN A 1 231 ? 17.135 -7.752 -27.637 1.00 94.62 231 ASN A N 1
ATOM 1791 C CA . ASN A 1 231 ? 16.408 -7.062 -26.572 1.00 94.62 231 ASN A CA 1
ATOM 1792 C C . ASN A 1 231 ? 16.436 -5.534 -26.692 1.00 94.62 231 ASN A C 1
ATOM 1794 O O . ASN A 1 231 ? 16.191 -4.829 -25.712 1.00 94.62 231 ASN A O 1
ATOM 1798 N N . THR A 1 232 ? 16.784 -4.985 -27.856 1.00 97.25 232 THR A N 1
ATOM 1799 C CA . THR A 1 232 ? 16.934 -3.538 -28.025 1.00 97.25 232 THR A CA 1
ATOM 1800 C C . THR A 1 232 ? 15.898 -2.973 -28.983 1.00 97.25 232 THR A C 1
ATOM 1802 O O . THR A 1 232 ? 15.759 -3.421 -30.120 1.00 97.25 232 THR A O 1
ATOM 1805 N N . VAL A 1 233 ? 15.218 -1.916 -28.542 1.00 97.62 233 VAL A N 1
ATOM 1806 C CA . VAL A 1 233 ? 14.294 -1.125 -29.358 1.00 97.62 233 VAL A CA 1
ATOM 1807 C C . VAL A 1 233 ? 14.846 0.283 -29.518 1.00 97.62 233 VAL A C 1
ATOM 1809 O O . VAL A 1 233 ? 15.308 0.905 -28.562 1.00 97.62 233 VAL A O 1
ATOM 1812 N N . ILE A 1 234 ? 14.809 0.788 -30.742 1.00 97.62 234 ILE A N 1
ATOM 1813 C CA . ILE A 1 234 ? 15.157 2.158 -31.083 1.00 97.62 234 ILE A CA 1
ATOM 1814 C C . ILE A 1 234 ? 13.865 2.967 -31.105 1.00 97.62 234 ILE A C 1
ATOM 1816 O O . ILE A 1 234 ? 12.939 2.641 -31.841 1.00 97.62 234 ILE A O 1
ATOM 1820 N N . LEU A 1 235 ? 13.813 4.030 -30.307 1.00 96.19 235 LEU A N 1
ATOM 1821 C CA . LEU A 1 235 ? 12.655 4.913 -30.203 1.00 96.19 235 LEU A CA 1
ATOM 1822 C C . LEU A 1 235 ? 13.113 6.378 -30.291 1.00 96.19 235 LEU A C 1
ATOM 1824 O O . LEU A 1 235 ? 14.145 6.727 -29.704 1.00 96.19 235 LEU A O 1
ATOM 1828 N N . PRO A 1 236 ? 12.391 7.260 -31.005 1.00 95.00 236 PRO A N 1
ATOM 1829 C CA . PRO A 1 236 ? 12.661 8.687 -30.939 1.00 95.00 236 PRO A CA 1
ATOM 1830 C C . PRO A 1 236 ? 12.285 9.255 -29.563 1.00 95.00 236 PRO A C 1
ATOM 1832 O O . PRO A 1 236 ? 11.142 9.161 -29.126 1.00 95.00 236 PRO A O 1
ATOM 1835 N N . VAL A 1 237 ? 13.246 9.905 -28.911 1.00 94.56 237 VAL A N 1
ATOM 1836 C CA . VAL A 1 237 ? 13.068 10.700 -27.687 1.00 94.56 237 VAL A CA 1
ATOM 1837 C C . VAL A 1 237 ? 13.765 12.037 -27.915 1.00 94.56 237 VAL A C 1
ATOM 1839 O O . VAL A 1 237 ? 14.905 12.052 -28.381 1.00 94.56 237 VAL A O 1
ATOM 1842 N N . ASP A 1 238 ? 13.070 13.156 -27.688 1.00 93.44 238 ASP A N 1
ATOM 1843 C CA . ASP A 1 238 ? 13.553 14.505 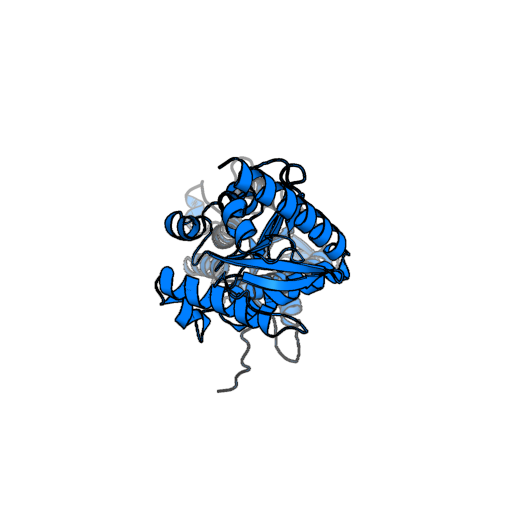-28.043 1.00 93.44 238 ASP A CA 1
ATOM 1844 C C . ASP A 1 238 ? 14.077 14.589 -29.501 1.00 93.44 238 ASP A C 1
ATOM 1846 O O . ASP A 1 238 ? 15.163 15.087 -29.802 1.00 93.44 238 ASP A O 1
ATOM 1850 N N . LYS A 1 239 ? 13.334 13.993 -30.450 1.00 92.00 239 LYS A N 1
ATOM 1851 C CA . LYS A 1 239 ? 13.712 13.889 -31.881 1.00 92.00 239 LYS A CA 1
ATOM 1852 C C . LYS A 1 239 ? 15.056 13.174 -32.132 1.00 92.00 239 LYS A C 1
ATOM 1854 O O . LYS A 1 239 ? 15.617 13.264 -33.226 1.00 92.00 239 LYS A O 1
ATOM 1859 N N . LYS A 1 240 ? 15.603 12.458 -31.147 1.00 95.44 240 LYS A N 1
ATOM 1860 C CA . LYS A 1 240 ? 16.827 11.654 -31.264 1.00 95.44 240 LYS A CA 1
ATOM 1861 C C . LYS A 1 240 ? 16.485 10.177 -31.181 1.00 95.44 240 LYS A C 1
ATOM 1863 O O . LYS A 1 240 ? 15.721 9.767 -30.320 1.00 95.44 240 LYS A O 1
ATOM 1868 N N . LYS A 1 241 ? 17.102 9.356 -32.029 1.00 97.00 241 LYS A N 1
ATOM 1869 C CA . LYS A 1 241 ? 16.966 7.899 -31.944 1.00 97.00 241 LYS A CA 1
ATOM 1870 C C . LYS A 1 241 ? 17.755 7.362 -30.741 1.00 97.00 241 LYS A C 1
ATOM 1872 O O . LYS A 1 241 ? 18.989 7.432 -30.739 1.00 97.00 241 LYS A O 1
ATOM 1877 N N . ILE A 1 242 ? 17.054 6.850 -29.731 1.00 97.88 242 ILE A N 1
ATOM 1878 C CA . ILE A 1 242 ? 17.629 6.274 -28.507 1.00 97.88 242 ILE A CA 1
ATOM 1879 C C . ILE A 1 242 ? 17.421 4.759 -28.505 1.00 97.88 242 ILE A C 1
ATOM 1881 O O . ILE A 1 242 ? 16.321 4.288 -28.779 1.00 97.88 242 ILE A O 1
ATOM 1885 N N . ALA A 1 243 ? 18.469 4.004 -28.177 1.00 98.06 243 ALA A N 1
ATOM 1886 C CA . ALA A 1 243 ? 18.409 2.565 -27.958 1.00 98.06 243 ALA A CA 1
ATOM 1887 C C . ALA A 1 243 ? 18.006 2.250 -26.510 1.00 98.06 243 ALA A C 1
ATOM 1889 O O . ALA A 1 243 ? 18.794 2.453 -25.582 1.00 98.06 243 ALA A O 1
ATOM 1890 N N . PHE A 1 244 ? 16.806 1.704 -26.333 1.00 98.25 244 PHE A N 1
ATOM 1891 C CA . PHE A 1 244 ? 16.341 1.102 -25.088 1.00 98.25 244 PHE A CA 1
ATOM 1892 C C . PHE A 1 244 ? 16.664 -0.388 -25.094 1.00 98.25 244 PHE A C 1
ATOM 1894 O O . PHE A 1 244 ? 16.150 -1.131 -25.924 1.00 98.25 244 PHE A O 1
ATOM 1901 N N . THR A 1 245 ? 17.524 -0.828 -24.179 1.00 97.94 245 THR A N 1
ATOM 1902 C CA . THR A 1 245 ? 17.811 -2.254 -23.975 1.00 97.94 245 THR A CA 1
ATOM 1903 C C . THR A 1 245 ? 16.924 -2.762 -22.851 1.00 97.94 245 THR A C 1
ATOM 1905 O O . THR A 1 245 ? 17.068 -2.321 -21.710 1.00 97.94 245 THR A O 1
ATOM 1908 N N . CYS A 1 246 ? 15.991 -3.640 -23.198 1.00 98.00 246 CYS A N 1
ATOM 1909 C CA . CYS A 1 246 ? 14.983 -4.169 -22.299 1.00 98.00 246 CYS A CA 1
ATOM 1910 C C . CYS A 1 246 ? 15.520 -5.384 -21.539 1.00 98.00 246 CYS A C 1
ATOM 1912 O O . CYS A 1 246 ? 16.170 -6.256 -22.110 1.00 98.00 246 CYS A O 1
ATOM 1914 N N . HIS A 1 247 ? 15.224 -5.434 -20.250 1.00 97.69 247 HIS A N 1
ATOM 1915 C CA . HIS A 1 247 ? 15.538 -6.536 -19.349 1.00 97.69 247 HIS A CA 1
ATOM 1916 C C . HIS A 1 247 ? 14.355 -6.764 -18.419 1.00 97.69 247 HIS A C 1
ATOM 1918 O O . HIS A 1 247 ? 13.469 -5.914 -18.321 1.00 97.69 247 HIS A O 1
ATOM 1924 N N . SER A 1 248 ? 14.380 -7.849 -17.654 1.00 97.12 248 SER A N 1
ATOM 1925 C CA . SER A 1 248 ? 13.335 -8.114 -16.671 1.00 97.12 248 SER A CA 1
ATOM 1926 C C . SER A 1 248 ? 13.841 -8.806 -15.422 1.00 97.12 248 SER A C 1
ATOM 1928 O O . SER A 1 248 ? 14.700 -9.679 -15.488 1.00 97.12 248 SER A O 1
ATOM 1930 N N . ILE A 1 249 ? 13.232 -8.465 -14.290 1.00 97.25 249 ILE A N 1
ATOM 1931 C CA . ILE A 1 249 ? 13.452 -9.123 -13.006 1.00 97.25 249 ILE A CA 1
ATOM 1932 C C . ILE A 1 249 ? 12.159 -9.875 -12.662 1.00 97.25 249 ILE A C 1
ATOM 1934 O O . ILE A 1 249 ? 11.173 -9.249 -12.257 1.00 97.25 249 ILE A O 1
ATOM 1938 N N . PRO A 1 250 ? 12.129 -11.213 -12.836 1.00 95.69 250 PRO A N 1
ATOM 1939 C CA . PRO A 1 250 ? 10.894 -12.006 -12.813 1.00 95.69 250 PRO A CA 1
ATOM 1940 C C . PRO A 1 250 ? 10.329 -12.253 -11.403 1.00 95.69 250 PRO A C 1
ATOM 1942 O O . PRO A 1 250 ? 9.315 -12.936 -11.242 1.00 95.69 250 PRO A O 1
ATOM 1945 N N . ALA A 1 251 ? 10.969 -11.719 -10.362 1.00 93.50 251 ALA A N 1
ATOM 1946 C CA . ALA A 1 251 ? 10.538 -11.863 -8.976 1.00 93.50 251 ALA A CA 1
ATOM 1947 C C . ALA A 1 251 ? 10.766 -10.568 -8.180 1.00 93.50 251 ALA A C 1
ATOM 1949 O O . ALA A 1 251 ? 10.938 -9.486 -8.739 1.00 93.50 251 ALA A O 1
ATOM 1950 N N . SER A 1 252 ? 10.751 -10.669 -6.847 1.00 92.94 252 SER A N 1
ATOM 1951 C CA . SER A 1 252 ? 11.167 -9.557 -5.990 1.00 92.94 252 SER A CA 1
ATOM 1952 C C . SER A 1 252 ? 12.623 -9.186 -6.271 1.00 92.94 252 SER A C 1
ATOM 1954 O O . SER A 1 252 ? 13.472 -10.070 -6.364 1.00 92.94 252 SER A O 1
ATOM 1956 N N . MET A 1 253 ? 12.936 -7.889 -6.279 1.00 91.19 253 MET A N 1
ATOM 1957 C CA . MET A 1 253 ? 14.316 -7.384 -6.294 1.00 91.19 253 MET A CA 1
ATOM 1958 C C . MET A 1 253 ? 15.152 -7.922 -5.120 1.00 91.19 253 MET A C 1
ATOM 1960 O O . MET A 1 253 ? 16.375 -7.993 -5.193 1.00 91.19 253 MET A O 1
ATOM 1964 N N . SER A 1 254 ? 14.533 -8.351 -4.022 1.00 89.94 254 SER A N 1
ATOM 1965 C CA . SER A 1 254 ? 15.271 -8.983 -2.920 1.00 89.94 254 SER A CA 1
ATOM 1966 C C . SER A 1 254 ? 15.734 -10.413 -3.242 1.00 89.94 254 SER A C 1
ATOM 1968 O O . SER A 1 254 ? 16.645 -10.913 -2.588 1.00 89.94 254 SER A O 1
ATOM 1970 N N . THR A 1 255 ? 15.170 -11.066 -4.261 1.00 92.75 255 THR A N 1
ATOM 1971 C CA . THR A 1 255 ? 15.527 -12.430 -4.668 1.00 92.75 255 THR A CA 1
ATOM 1972 C C . THR A 1 255 ? 16.781 -12.420 -5.546 1.00 92.75 255 THR A C 1
ATOM 1974 O O . THR A 1 255 ? 16.731 -11.977 -6.692 1.00 92.75 255 THR A O 1
ATOM 1977 N N . ALA A 1 256 ? 17.900 -12.938 -5.027 1.00 90.62 256 ALA A N 1
ATOM 1978 C CA . ALA A 1 256 ? 19.196 -12.926 -5.717 1.00 90.62 256 ALA A CA 1
ATOM 1979 C C . ALA A 1 256 ? 19.141 -13.579 -7.109 1.00 90.62 256 ALA A C 1
ATOM 1981 O O . ALA A 1 256 ? 19.448 -12.910 -8.090 1.00 90.62 256 ALA A O 1
ATOM 1982 N N . ALA A 1 257 ? 18.618 -14.806 -7.204 1.00 91.00 257 ALA A N 1
ATOM 1983 C CA . ALA A 1 257 ? 18.507 -15.541 -8.468 1.00 91.00 257 ALA A CA 1
ATOM 1984 C C . ALA A 1 257 ? 17.726 -14.783 -9.560 1.00 91.00 257 ALA A C 1
ATOM 1986 O O . ALA A 1 257 ? 18.037 -14.903 -10.737 1.00 91.00 257 ALA A O 1
ATOM 1987 N N . ALA A 1 258 ? 16.726 -13.973 -9.189 1.00 91.75 258 ALA A N 1
ATOM 1988 C CA . ALA A 1 258 ? 15.974 -13.168 -10.151 1.00 91.75 258 ALA A CA 1
ATOM 1989 C C . ALA A 1 258 ? 16.739 -11.910 -10.587 1.00 91.75 258 ALA A C 1
ATOM 1991 O O . ALA A 1 258 ? 16.647 -11.510 -11.744 1.00 91.75 258 ALA A O 1
ATOM 1992 N N . ARG A 1 259 ? 17.498 -11.281 -9.676 1.00 92.44 259 ARG A N 1
ATOM 1993 C CA . ARG A 1 259 ? 18.350 -10.131 -10.016 1.00 92.44 259 ARG A CA 1
ATOM 1994 C C . ARG A 1 259 ? 19.538 -10.523 -10.889 1.00 92.44 259 ARG A C 1
ATOM 1996 O O . ARG A 1 259 ? 19.931 -9.748 -11.756 1.00 92.44 259 ARG A O 1
ATOM 2003 N N . GLU A 1 260 ? 20.127 -11.691 -10.647 1.00 91.88 260 GLU A N 1
ATOM 2004 C CA . GLU A 1 260 ? 21.314 -12.169 -11.368 1.00 91.88 260 GLU A CA 1
ATOM 2005 C C . GLU A 1 260 ? 21.067 -12.366 -12.865 1.00 91.88 260 GLU A C 1
ATOM 2007 O O . GLU A 1 260 ? 21.986 -12.160 -13.652 1.00 91.88 260 GLU A O 1
ATOM 2012 N N . LEU A 1 261 ? 19.821 -12.647 -13.270 1.00 90.94 261 LEU A N 1
ATOM 2013 C CA . LEU A 1 261 ? 19.431 -12.710 -14.684 1.00 90.94 261 LEU A CA 1
ATOM 2014 C C . LEU A 1 261 ? 19.687 -11.397 -15.439 1.00 90.94 261 LEU A C 1
ATOM 2016 O O . LEU A 1 261 ? 19.924 -11.419 -16.644 1.00 90.94 261 LEU A O 1
ATOM 2020 N N . VAL A 1 262 ? 19.656 -10.260 -14.738 1.00 93.19 262 VAL A N 1
ATOM 2021 C CA . VAL A 1 262 ? 19.942 -8.937 -15.312 1.00 93.19 262 VAL A CA 1
ATOM 2022 C C . VAL A 1 262 ? 21.361 -8.484 -14.972 1.00 93.19 262 VAL A C 1
ATOM 2024 O O . VAL A 1 262 ? 22.061 -7.937 -15.826 1.00 93.19 262 VAL A O 1
ATOM 2027 N N . GLY A 1 263 ? 21.802 -8.704 -13.729 1.00 92.00 263 GLY A N 1
ATOM 2028 C CA . GLY A 1 263 ? 23.087 -8.210 -13.240 1.00 92.00 263 GLY A CA 1
ATOM 2029 C C . GLY A 1 263 ? 23.214 -6.692 -13.415 1.00 92.00 263 GLY A C 1
ATOM 2030 O O . GLY A 1 263 ? 22.230 -5.958 -13.342 1.00 92.00 263 GLY A O 1
ATOM 2031 N N . GLN A 1 264 ? 24.426 -6.194 -13.639 1.00 93.31 264 GLN A N 1
ATOM 2032 C CA . GLN A 1 264 ? 24.673 -4.782 -13.950 1.00 93.31 264 GLN A CA 1
A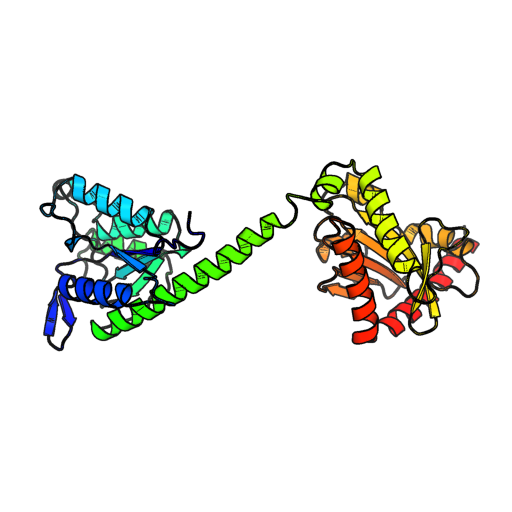TOM 2033 C C . GLN A 1 264 ? 24.797 -4.603 -15.469 1.00 93.31 264 GLN A C 1
ATOM 2035 O O . GLN A 1 264 ? 25.897 -4.740 -16.011 1.00 93.31 264 GLN A O 1
ATOM 2040 N N . PRO A 1 265 ? 23.692 -4.331 -16.192 1.00 93.56 265 PRO A N 1
ATOM 2041 C CA . PRO A 1 265 ? 23.683 -4.420 -17.652 1.00 93.56 265 PRO A CA 1
ATOM 2042 C C . PRO A 1 265 ? 24.646 -3.421 -18.304 1.00 93.56 265 PRO A C 1
ATOM 2044 O O . PRO A 1 265 ? 25.245 -3.729 -19.335 1.00 93.56 265 PRO A O 1
ATOM 2047 N N . PHE A 1 266 ? 24.874 -2.281 -17.647 1.00 93.56 266 PHE A N 1
ATOM 2048 C CA . PHE A 1 266 ? 25.740 -1.215 -18.137 1.00 93.56 266 PHE A CA 1
ATOM 2049 C C . PHE A 1 266 ? 27.217 -1.617 -18.256 1.00 93.56 266 PHE A C 1
ATOM 2051 O O . PHE A 1 266 ? 27.965 -1.002 -19.019 1.00 93.56 266 PHE A O 1
ATOM 2058 N N . LEU A 1 267 ? 27.664 -2.668 -17.554 1.00 92.81 267 LEU A N 1
ATOM 2059 C CA . LEU A 1 267 ? 29.032 -3.187 -17.683 1.00 92.81 267 LEU A CA 1
ATOM 2060 C C . LEU A 1 267 ? 29.313 -3.721 -19.097 1.00 92.81 267 LEU A C 1
ATOM 2062 O O . LEU A 1 267 ? 30.459 -3.743 -19.543 1.00 92.81 267 LEU A O 1
ATOM 2066 N N . ARG A 1 268 ? 28.266 -4.113 -19.834 1.00 92.62 268 ARG A N 1
ATOM 2067 C CA . ARG A 1 268 ? 28.353 -4.627 -21.209 1.00 92.62 268 ARG A CA 1
ATOM 2068 C C . ARG A 1 268 ? 28.030 -3.573 -22.270 1.00 92.62 268 ARG A C 1
ATOM 2070 O O . ARG A 1 268 ? 27.925 -3.911 -23.449 1.00 92.62 268 ARG A O 1
ATOM 2077 N N . ASP A 1 269 ? 27.919 -2.300 -21.895 1.00 95.06 269 ASP A N 1
ATOM 2078 C CA . ASP A 1 269 ? 27.529 -1.238 -22.830 1.00 95.06 269 ASP A CA 1
ATOM 2079 C C . ASP A 1 269 ? 28.507 -1.046 -23.979 1.00 95.06 269 ASP A C 1
ATOM 2081 O O . ASP A 1 269 ? 28.082 -0.700 -25.077 1.00 95.06 269 ASP A O 1
ATOM 2085 N N . HIS A 1 270 ? 29.797 -1.305 -23.763 1.00 93.88 270 HIS A N 1
ATOM 2086 C CA . HIS A 1 270 ? 30.802 -1.270 -24.824 1.00 93.88 270 HIS A CA 1
ATOM 2087 C C . HIS A 1 270 ? 30.462 -2.267 -25.951 1.00 93.88 270 HIS A C 1
ATOM 2089 O O . HIS A 1 270 ? 30.499 -1.904 -27.126 1.00 93.88 270 HIS A O 1
ATOM 2095 N N . ASN A 1 271 ? 29.993 -3.473 -25.606 1.00 93.44 271 ASN A N 1
ATOM 2096 C CA . ASN A 1 271 ? 29.562 -4.497 -26.566 1.00 93.44 271 ASN A CA 1
ATOM 2097 C C . ASN A 1 271 ? 28.237 -4.156 -27.251 1.00 93.44 271 ASN A C 1
ATOM 2099 O O . ASN A 1 271 ? 28.051 -4.428 -28.436 1.00 93.44 271 ASN A O 1
ATOM 2103 N N . ILE A 1 272 ? 27.295 -3.562 -26.514 1.00 94.19 272 ILE A N 1
ATOM 2104 C CA . ILE A 1 272 ? 26.050 -3.054 -27.106 1.00 94.19 272 ILE A CA 1
ATOM 2105 C C . ILE A 1 272 ? 26.390 -1.940 -28.096 1.00 94.19 272 ILE A C 1
ATOM 2107 O O . ILE A 1 272 ? 25.841 -1.870 -29.199 1.00 94.19 272 ILE A O 1
ATOM 2111 N N . CYS A 1 273 ? 27.351 -1.091 -27.736 1.00 94.44 273 CYS A N 1
ATOM 2112 C CA . CYS A 1 273 ? 27.706 0.049 -28.539 1.00 94.44 273 CYS A CA 1
ATOM 2113 C C . CYS A 1 273 ? 28.305 -0.348 -29.900 1.00 94.44 273 CYS A C 1
ATOM 2115 O O . CYS A 1 273 ? 27.868 0.166 -30.932 1.00 94.44 273 CYS A O 1
ATOM 2117 N N . THR A 1 274 ? 29.223 -1.304 -29.961 1.00 92.62 274 THR A N 1
ATOM 2118 C CA . THR A 1 274 ? 29.800 -1.733 -31.251 1.00 92.62 274 THR A CA 1
ATOM 2119 C C . THR A 1 274 ? 28.753 -2.259 -32.241 1.00 92.62 274 THR A C 1
ATOM 2121 O O . THR A 1 274 ? 28.934 -2.145 -33.454 1.00 92.62 274 THR A O 1
ATOM 2124 N N . LYS A 1 275 ? 27.624 -2.777 -31.743 1.00 94.44 275 LYS A N 1
ATOM 2125 C CA . LYS A 1 275 ? 26.527 -3.331 -32.553 1.00 94.44 275 LYS A CA 1
ATOM 2126 C C . LYS A 1 275 ? 25.474 -2.301 -32.973 1.00 94.44 275 LYS A C 1
ATOM 2128 O O . LYS A 1 275 ? 24.745 -2.546 -33.934 1.00 94.44 275 LYS A O 1
ATOM 2133 N N . LEU A 1 276 ? 25.388 -1.161 -32.287 1.00 93.56 276 LEU A N 1
ATOM 2134 C CA . LEU A 1 276 ? 24.446 -0.089 -32.622 1.00 93.56 276 LEU A CA 1
ATOM 2135 C C . LEU A 1 276 ? 24.931 0.740 -33.828 1.00 93.56 276 LEU A C 1
ATOM 2137 O O . LEU A 1 276 ? 26.121 1.064 -33.908 1.00 93.56 276 LEU A O 1
ATOM 2141 N N . PRO A 1 277 ? 24.032 1.181 -34.729 1.00 92.69 277 PRO A N 1
ATOM 2142 C CA . PRO A 1 277 ? 24.384 2.116 -35.797 1.00 92.69 277 PRO A CA 1
ATOM 2143 C C . PRO A 1 277 ? 24.925 3.456 -35.262 1.00 92.69 277 PRO A C 1
ATOM 2145 O O . PRO A 1 277 ? 24.623 3.880 -34.144 1.00 92.69 277 PRO A O 1
ATOM 2148 N N . LYS A 1 278 ? 25.738 4.161 -36.063 1.00 89.75 278 LYS A N 1
ATOM 2149 C CA . LYS A 1 278 ? 26.448 5.389 -35.637 1.00 89.75 278 LYS A CA 1
ATOM 2150 C C . LYS A 1 278 ? 25.520 6.534 -35.203 1.00 89.75 278 LYS A C 1
ATOM 2152 O O . LYS A 1 278 ? 25.895 7.317 -34.338 1.00 89.75 278 LYS A O 1
ATOM 2157 N N . ASN A 1 279 ? 24.329 6.635 -35.791 1.00 92.94 279 ASN A N 1
ATOM 2158 C CA . ASN A 1 279 ? 23.344 7.687 -35.514 1.00 92.94 279 ASN A CA 1
ATOM 2159 C C . ASN A 1 279 ? 22.437 7.396 -34.302 1.00 92.94 279 ASN A C 1
ATOM 2161 O O . ASN A 1 279 ? 21.614 8.244 -33.953 1.00 92.94 279 ASN A O 1
ATOM 2165 N N . ILE A 1 280 ? 22.581 6.233 -33.661 1.00 96.38 280 ILE A N 1
ATOM 2166 C CA . ILE A 1 280 ? 21.786 5.825 -32.498 1.00 96.38 280 ILE A CA 1
ATOM 2167 C C . ILE A 1 280 ? 22.537 6.150 -31.203 1.00 96.38 280 ILE A C 1
ATOM 2169 O O . ILE A 1 280 ? 23.748 5.940 -31.093 1.00 96.38 280 ILE A O 1
ATOM 2173 N N . ARG A 1 281 ? 21.813 6.681 -30.215 1.00 96.75 2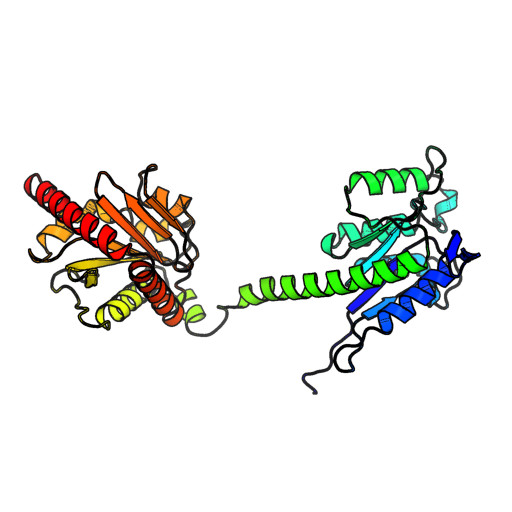81 ARG A N 1
ATOM 2174 C CA . ARG A 1 281 ? 22.327 7.035 -28.880 1.00 96.75 281 ARG A CA 1
ATOM 2175 C C . ARG A 1 281 ? 21.940 5.978 -27.844 1.00 96.75 281 ARG A C 1
ATOM 2177 O O . ARG A 1 281 ? 21.012 5.213 -28.075 1.00 96.75 281 ARG A O 1
ATOM 2184 N N . GLY A 1 282 ? 22.595 5.988 -26.684 1.00 94.25 282 GLY A N 1
ATOM 2185 C CA . GLY A 1 282 ? 22.358 5.045 -25.588 1.00 94.25 282 GLY A CA 1
ATOM 2186 C C . GLY A 1 282 ? 23.547 4.102 -25.358 1.00 94.25 282 GLY A C 1
ATOM 2187 O O . GLY A 1 282 ? 24.655 4.417 -25.801 1.00 94.25 282 GLY A O 1
ATOM 2188 N N . PRO A 1 283 ? 23.334 2.958 -24.688 1.00 96.44 283 PRO A N 1
ATOM 2189 C CA . PRO A 1 283 ? 22.033 2.394 -24.306 1.00 96.44 283 PRO A CA 1
ATOM 2190 C C . PRO A 1 283 ? 21.378 3.088 -23.100 1.00 96.44 283 PRO A C 1
ATOM 2192 O O . PRO A 1 283 ? 22.046 3.695 -22.267 1.00 96.44 283 PRO A O 1
ATOM 2195 N N . VAL A 1 284 ? 20.050 2.994 -23.027 1.00 98.19 284 VAL A N 1
ATOM 2196 C CA . VAL A 1 284 ? 19.250 3.212 -21.812 1.00 98.19 284 VAL A CA 1
ATOM 2197 C C . VAL A 1 284 ? 18.666 1.862 -21.416 1.00 98.19 284 VAL A C 1
ATOM 2199 O O . VAL A 1 284 ? 18.083 1.183 -22.263 1.00 98.19 284 VAL A O 1
ATOM 2202 N N . HIS A 1 285 ? 18.826 1.438 -20.166 1.00 98.25 285 HIS A N 1
ATOM 2203 C CA . HIS A 1 285 ? 18.316 0.139 -19.730 1.00 98.25 285 HIS A CA 1
ATOM 2204 C C . HIS A 1 285 ? 16.902 0.271 -19.180 1.00 98.25 285 HIS A C 1
ATOM 2206 O O . HIS A 1 285 ? 16.695 0.954 -18.183 1.00 98.25 285 HIS A O 1
ATOM 2212 N N . LEU A 1 286 ? 15.938 -0.397 -19.808 1.00 98.44 286 LEU A N 1
ATOM 2213 C CA . LEU A 1 286 ? 14.572 -0.498 -19.305 1.00 98.44 286 LEU A CA 1
ATOM 2214 C C . LEU A 1 286 ? 14.383 -1.875 -18.681 1.00 98.44 286 LEU A C 1
ATOM 2216 O O . LEU A 1 286 ? 14.499 -2.884 -19.361 1.00 98.44 286 LEU A O 1
ATOM 2220 N N . ILE A 1 287 ? 14.134 -1.921 -17.380 1.00 98.38 287 ILE A N 1
ATOM 2221 C CA . ILE A 1 287 ? 14.083 -3.144 -16.586 1.00 98.38 287 ILE A CA 1
ATOM 2222 C C . ILE A 1 287 ? 12.667 -3.294 -16.052 1.00 98.38 287 ILE A C 1
ATOM 2224 O O . ILE A 1 287 ? 12.252 -2.542 -15.174 1.00 98.38 287 ILE A O 1
ATOM 2228 N N . VAL A 1 288 ? 11.913 -4.256 -16.570 1.00 98.00 288 VAL A N 1
ATOM 2229 C CA . VAL A 1 288 ? 10.570 -4.550 -16.060 1.00 98.00 288 VAL A CA 1
ATOM 2230 C C . VAL A 1 288 ? 10.657 -5.457 -14.833 1.00 98.00 288 VAL A C 1
ATOM 2232 O O . VAL A 1 288 ? 11.214 -6.552 -14.870 1.00 98.00 288 VAL A O 1
ATOM 2235 N N . CYS A 1 289 ? 10.117 -4.997 -13.713 1.00 97.62 289 CYS A N 1
ATOM 2236 C CA . CYS A 1 289 ? 10.145 -5.683 -12.428 1.00 97.62 289 CYS A CA 1
ATOM 2237 C C . CYS A 1 289 ? 8.775 -6.292 -12.141 1.00 97.62 289 CYS A C 1
ATOM 2239 O O . CYS A 1 289 ? 7.762 -5.592 -12.144 1.00 97.62 289 CYS A O 1
ATOM 2241 N N . GLN A 1 290 ? 8.736 -7.590 -11.827 1.00 94.38 290 GLN A N 1
ATOM 2242 C CA . GLN A 1 290 ? 7.473 -8.288 -11.561 1.00 94.38 290 GLN A CA 1
ATOM 2243 C C . GLN A 1 290 ? 6.749 -7.707 -10.337 1.00 94.38 290 GLN A C 1
ATOM 2245 O O . GLN A 1 290 ? 5.521 -7.624 -10.269 1.00 94.38 290 GLN A O 1
ATOM 2250 N N . LYS A 1 291 ? 7.529 -7.308 -9.331 1.00 92.69 291 LYS A N 1
ATOM 2251 C CA . LYS A 1 291 ? 7.046 -6.694 -8.093 1.00 92.69 291 LYS A CA 1
ATOM 2252 C C . LYS A 1 291 ? 7.480 -5.232 -8.014 1.00 92.69 291 LYS A C 1
ATOM 2254 O O . LYS A 1 291 ? 8.058 -4.678 -8.947 1.00 92.69 291 LYS A O 1
ATOM 2259 N N . THR A 1 292 ? 7.152 -4.596 -6.899 1.00 93.00 292 THR A N 1
ATOM 2260 C CA . THR A 1 292 ? 7.619 -3.249 -6.590 1.00 93.00 292 THR A CA 1
ATOM 2261 C C . THR A 1 292 ? 9.142 -3.212 -6.446 1.00 93.00 292 THR A C 1
ATOM 2263 O O . THR A 1 292 ? 9.790 -4.227 -6.175 1.00 93.00 292 THR A O 1
ATOM 2266 N N . VAL A 1 293 ? 9.702 -2.020 -6.638 1.00 94.62 293 VAL A N 1
ATOM 2267 C CA . VAL A 1 293 ? 11.127 -1.709 -6.504 1.00 94.62 293 VAL A CA 1
ATOM 2268 C C . VAL A 1 293 ? 11.264 -0.473 -5.620 1.00 94.62 293 VAL A C 1
ATOM 2270 O O . VAL A 1 293 ? 10.440 0.435 -5.712 1.00 94.62 293 VAL A O 1
ATOM 2273 N N . THR A 1 294 ? 12.265 -0.453 -4.742 1.00 95.06 294 THR A N 1
ATOM 2274 C CA . THR A 1 294 ? 12.587 0.702 -3.888 1.00 95.06 294 THR A CA 1
ATOM 2275 C C . THR A 1 294 ? 13.827 1.436 -4.391 1.00 95.06 294 THR A C 1
ATOM 2277 O O . THR A 1 294 ? 14.655 0.853 -5.094 1.00 95.06 294 THR A O 1
ATOM 2280 N N . GLU A 1 295 ? 13.996 2.705 -4.008 1.00 94.12 295 GLU A N 1
ATOM 2281 C CA . GLU A 1 295 ? 15.158 3.518 -4.410 1.00 94.12 295 GLU A CA 1
ATOM 2282 C C . GLU A 1 295 ? 16.471 2.849 -4.016 1.00 94.12 295 GLU A C 1
ATOM 2284 O O . GLU A 1 295 ? 17.371 2.696 -4.837 1.00 94.12 295 GLU A O 1
ATOM 2289 N N . ALA A 1 296 ? 16.536 2.326 -2.790 1.00 92.44 296 ALA A N 1
ATOM 2290 C CA . ALA A 1 296 ? 17.691 1.587 -2.298 1.00 92.44 296 ALA A CA 1
ATOM 2291 C C . ALA A 1 296 ? 18.010 0.340 -3.144 1.00 92.44 296 ALA A C 1
ATOM 2293 O O . ALA A 1 296 ? 19.177 -0.009 -3.316 1.00 92.44 296 ALA A O 1
ATOM 2294 N N . GLN A 1 297 ? 16.994 -0.347 -3.677 1.00 94.00 297 GLN A N 1
ATOM 2295 C CA . GLN A 1 297 ? 17.197 -1.498 -4.562 1.00 94.00 297 GLN A CA 1
ATOM 2296 C C . GLN A 1 297 ? 17.704 -1.066 -5.944 1.00 94.00 297 GLN A C 1
ATOM 2298 O O . GLN A 1 297 ? 18.614 -1.703 -6.471 1.00 94.00 297 GLN A O 1
ATOM 2303 N N . ALA A 1 298 ? 17.155 0.014 -6.506 1.00 94.25 298 ALA A N 1
ATOM 2304 C CA . ALA A 1 298 ? 17.592 0.570 -7.786 1.00 94.25 298 ALA A CA 1
ATOM 2305 C C . ALA A 1 298 ? 19.041 1.091 -7.718 1.00 94.25 298 ALA A C 1
ATOM 2307 O O . ALA A 1 298 ? 19.867 0.729 -8.556 1.00 94.25 298 ALA A O 1
ATOM 2308 N N . LEU A 1 299 ? 19.381 1.850 -6.670 1.00 93.06 299 LEU A N 1
ATOM 2309 C CA . LEU A 1 299 ? 20.737 2.346 -6.410 1.00 93.06 299 LEU A CA 1
ATOM 2310 C C . LEU A 1 299 ? 21.741 1.211 -6.210 1.00 93.06 299 LEU A C 1
ATOM 2312 O O . LEU A 1 299 ? 22.838 1.246 -6.762 1.00 93.06 299 LEU A O 1
ATOM 2316 N N . ARG A 1 300 ? 21.366 0.160 -5.471 1.00 90.94 300 ARG A N 1
ATOM 2317 C CA . ARG A 1 300 ? 22.229 -1.017 -5.291 1.00 90.94 300 ARG A CA 1
ATOM 2318 C C . ARG A 1 300 ? 22.511 -1.726 -6.611 1.00 90.94 300 ARG A C 1
ATOM 2320 O O . ARG A 1 300 ? 23.614 -2.227 -6.801 1.00 90.94 300 ARG A O 1
ATOM 2327 N N . GLN A 1 301 ? 21.531 -1.769 -7.513 1.00 91.31 301 GLN A N 1
ATOM 2328 C CA . GLN A 1 301 ? 21.728 -2.336 -8.842 1.00 91.31 301 GLN A CA 1
ATOM 2329 C C . GLN A 1 301 ? 22.672 -1.470 -9.683 1.00 91.31 301 GLN A C 1
ATOM 2331 O O . GLN A 1 301 ? 23.542 -2.013 -10.358 1.00 91.31 301 GLN A O 1
ATOM 2336 N N . LEU A 1 302 ? 22.541 -0.143 -9.611 1.00 90.50 302 LEU A N 1
ATOM 2337 C CA . LEU A 1 302 ? 23.466 0.787 -10.260 1.00 90.50 302 LEU A CA 1
ATOM 2338 C C . LEU A 1 302 ? 24.890 0.677 -9.684 1.00 90.50 302 LEU A C 1
ATOM 2340 O O . LEU A 1 302 ? 25.858 0.759 -10.429 1.00 90.50 302 LEU A O 1
ATOM 2344 N N . GLY A 1 303 ? 25.024 0.447 -8.375 1.00 87.44 303 GLY A N 1
ATOM 2345 C CA . GLY A 1 303 ? 26.312 0.315 -7.689 1.00 87.44 303 GLY A CA 1
ATOM 2346 C C . GLY A 1 303 ? 27.004 1.645 -7.377 1.00 87.44 303 GLY A C 1
ATOM 2347 O O . GLY A 1 303 ? 28.153 1.635 -6.944 1.00 87.44 303 GLY A O 1
ATOM 2348 N N . PHE A 1 304 ? 26.318 2.776 -7.571 1.00 80.38 304 PHE A N 1
ATOM 2349 C CA . PHE A 1 304 ? 26.830 4.118 -7.297 1.00 80.38 304 PHE A CA 1
ATOM 2350 C C . PHE A 1 304 ? 25.833 4.897 -6.422 1.00 80.38 304 PHE A C 1
ATOM 2352 O O . PHE A 1 304 ? 24.655 4.952 -6.781 1.00 80.38 304 PHE A O 1
ATOM 2359 N N . PRO A 1 305 ? 26.258 5.456 -5.270 1.00 72.50 305 PRO A N 1
ATOM 2360 C CA . PRO A 1 305 ? 25.344 6.114 -4.337 1.00 72.50 305 PRO A CA 1
ATOM 2361 C C . PRO A 1 305 ? 24.937 7.530 -4.771 1.00 72.50 305 PRO A C 1
ATOM 2363 O O . PRO A 1 305 ? 23.829 7.947 -4.450 1.00 72.50 305 PRO A O 1
ATOM 2366 N N . ASP A 1 306 ? 25.796 8.252 -5.497 1.00 85.19 306 ASP A N 1
ATOM 2367 C CA . ASP A 1 306 ? 25.561 9.641 -5.916 1.00 85.19 306 ASP A CA 1
ATOM 2368 C C . ASP A 1 306 ? 24.914 9.696 -7.311 1.00 85.19 306 ASP A C 1
ATOM 2370 O O . ASP A 1 306 ? 25.513 10.086 -8.310 1.00 85.19 306 ASP A O 1
ATOM 2374 N N . ALA A 1 307 ? 23.685 9.190 -7.398 1.00 91.06 307 ALA A N 1
ATOM 2375 C CA . ALA A 1 307 ? 22.918 9.146 -8.636 1.00 91.06 307 ALA A CA 1
ATOM 2376 C C . ALA A 1 307 ? 21.622 9.947 -8.510 1.00 91.06 307 ALA A C 1
ATOM 2378 O O . ALA A 1 307 ? 21.018 10.046 -7.443 1.00 91.06 307 ALA A O 1
ATOM 2379 N N . ILE A 1 308 ? 21.147 10.463 -9.640 1.00 92.50 308 ILE A N 1
ATOM 2380 C CA . ILE A 1 308 ? 19.792 10.988 -9.769 1.00 92.50 308 ILE A CA 1
ATOM 2381 C C . ILE A 1 308 ? 18.837 9.814 -9.580 1.00 92.50 308 ILE A C 1
ATOM 2383 O O . ILE A 1 308 ? 18.935 8.824 -10.306 1.00 92.50 308 ILE A O 1
ATOM 2387 N N . VAL A 1 309 ? 17.900 9.939 -8.644 1.00 94.81 309 VAL A N 1
ATOM 2388 C CA . VAL A 1 309 ? 16.844 8.953 -8.402 1.00 94.81 309 VAL A CA 1
ATOM 2389 C C . VAL A 1 309 ? 15.497 9.652 -8.463 1.00 94.81 309 VAL A C 1
ATOM 2391 O O . VAL A 1 309 ? 15.266 10.638 -7.769 1.00 94.81 309 VAL A O 1
ATOM 2394 N N . VAL A 1 310 ? 14.602 9.136 -9.300 1.00 93.38 310 VAL A N 1
ATOM 2395 C CA . VAL A 1 310 ? 13.227 9.620 -9.415 1.00 93.38 310 VAL A CA 1
ATOM 2396 C C . VAL A 1 310 ? 12.270 8.468 -9.157 1.00 93.38 310 VAL A C 1
ATOM 2398 O O . VAL A 1 310 ? 12.167 7.545 -9.968 1.00 93.38 310 VAL A O 1
ATOM 2401 N N . SER A 1 311 ? 11.538 8.556 -8.048 1.00 92.62 311 SER A N 1
ATOM 2402 C CA . SER A 1 311 ? 10.404 7.684 -7.745 1.00 92.62 311 SER A CA 1
ATOM 2403 C C . SER A 1 311 ? 9.119 8.240 -8.353 1.00 92.62 311 SER A C 1
ATOM 2405 O O . SER A 1 311 ? 8.735 9.380 -8.100 1.00 92.62 311 SER A O 1
ATOM 2407 N N . ALA A 1 312 ? 8.432 7.426 -9.151 1.00 88.75 312 ALA A N 1
ATOM 2408 C CA . ALA A 1 312 ? 7.222 7.810 -9.868 1.00 88.75 312 ALA A CA 1
ATOM 2409 C C . ALA A 1 312 ? 6.213 6.647 -9.927 1.00 88.75 312 ALA A C 1
ATOM 2411 O O . ALA A 1 312 ? 6.573 5.498 -9.672 1.00 88.75 312 ALA A O 1
ATOM 2412 N N . PRO A 1 313 ? 4.947 6.884 -10.323 1.00 86.94 313 PRO A N 1
ATOM 2413 C CA . PRO A 1 313 ? 3.943 5.817 -10.398 1.00 86.94 313 PRO A CA 1
ATOM 2414 C C . PRO A 1 313 ? 4.298 4.649 -11.334 1.00 86.94 313 PRO A C 1
ATOM 2416 O O . PRO A 1 313 ? 3.752 3.565 -11.174 1.00 86.94 313 PRO A O 1
ATOM 2419 N N . PHE A 1 314 ? 5.195 4.846 -12.308 1.00 92.00 314 PHE A N 1
ATOM 2420 C CA . PHE A 1 314 ? 5.683 3.765 -13.175 1.00 92.00 314 PHE A CA 1
ATOM 2421 C C . PHE A 1 314 ? 6.774 2.901 -12.524 1.00 92.00 314 PHE A C 1
ATOM 2423 O O . PHE A 1 314 ? 7.075 1.827 -13.039 1.00 92.00 314 PHE A O 1
ATOM 2430 N N . GLY A 1 315 ? 7.397 3.361 -11.435 1.00 96.31 315 GLY A N 1
ATOM 2431 C CA . GLY A 1 315 ? 8.566 2.745 -10.814 1.00 96.31 315 GLY A CA 1
ATOM 2432 C C . GLY A 1 315 ? 9.669 3.764 -10.535 1.00 96.31 315 GLY A C 1
ATOM 2433 O O . GLY A 1 315 ? 9.395 4.843 -10.016 1.00 96.31 315 GLY A O 1
ATOM 2434 N N . ILE A 1 316 ? 10.921 3.416 -10.835 1.00 97.50 316 ILE A N 1
ATOM 2435 C CA . ILE A 1 316 ? 12.088 4.221 -10.452 1.00 97.50 316 ILE A CA 1
ATOM 2436 C C . ILE A 1 316 ? 12.992 4.451 -11.651 1.00 97.50 316 ILE A C 1
ATOM 2438 O O . ILE A 1 316 ? 13.423 3.503 -12.300 1.00 97.50 316 ILE A O 1
ATOM 2442 N N . TYR A 1 317 ? 13.320 5.705 -11.922 1.00 97.62 317 TYR A N 1
ATOM 2443 C CA . TYR A 1 317 ? 14.362 6.074 -12.870 1.00 97.62 317 TYR A CA 1
ATOM 2444 C C . TYR A 1 317 ? 15.632 6.448 -12.108 1.00 97.62 317 TYR A C 1
ATOM 2446 O O . TYR A 1 317 ? 15.573 7.230 -11.161 1.00 97.62 317 TYR A O 1
ATOM 2454 N N . VAL A 1 318 ? 16.769 5.887 -12.518 1.00 96.44 318 VAL A N 1
ATOM 2455 C CA . VAL A 1 318 ? 18.087 6.249 -11.999 1.00 96.44 318 VAL A CA 1
ATOM 2456 C C . VAL A 1 318 ? 19.024 6.654 -13.126 1.00 96.44 318 VAL A C 1
ATOM 2458 O O . VAL A 1 318 ? 19.070 6.015 -14.183 1.00 96.44 318 VAL A O 1
ATOM 2461 N N . ALA A 1 319 ? 19.795 7.708 -12.890 1.00 95.06 319 ALA A N 1
ATOM 2462 C CA . ALA A 1 319 ? 20.825 8.160 -13.808 1.00 95.06 319 ALA A CA 1
ATOM 2463 C C . ALA A 1 319 ? 22.053 8.647 -13.046 1.00 95.06 319 ALA A C 1
ATOM 2465 O O . ALA A 1 319 ? 21.937 9.349 -12.051 1.00 95.06 319 ALA A O 1
ATOM 2466 N N . ASP A 1 320 ? 23.231 8.302 -13.542 1.00 92.44 320 ASP A N 1
ATOM 2467 C CA . ASP A 1 320 ? 24.497 8.799 -13.011 1.00 92.44 320 ASP A CA 1
ATOM 2468 C C . ASP A 1 320 ? 25.047 9.916 -13.916 1.00 92.44 320 ASP A C 1
ATOM 2470 O O . ASP A 1 320 ? 24.936 9.857 -15.146 1.00 92.44 320 ASP A O 1
ATOM 2474 N N . ASP A 1 321 ? 25.640 10.947 -13.313 1.00 88.88 321 ASP A N 1
ATOM 2475 C CA . ASP A 1 321 ? 26.176 12.096 -14.038 1.00 88.88 321 ASP A CA 1
ATOM 2476 C C . ASP A 1 321 ? 27.652 11.970 -14.430 1.00 88.88 321 ASP A C 1
ATOM 2478 O O . ASP A 1 321 ? 28.129 12.778 -15.229 1.00 88.88 321 ASP A O 1
ATOM 2482 N N . ILE A 1 322 ? 28.376 10.953 -13.976 1.00 89.56 322 ILE A N 1
ATOM 2483 C CA . ILE A 1 322 ? 29.792 10.791 -14.322 1.00 89.56 322 ILE A CA 1
ATOM 2484 C C . ILE A 1 322 ? 29.942 9.848 -15.520 1.00 89.56 322 ILE A C 1
ATOM 2486 O O . ILE A 1 322 ? 30.407 10.234 -16.593 1.00 89.56 322 ILE A O 1
ATOM 2490 N N . GLN A 1 323 ? 29.494 8.609 -15.364 1.00 90.75 323 GLN A N 1
ATOM 2491 C CA . GLN A 1 323 ? 29.525 7.541 -16.364 1.00 90.75 323 GLN A CA 1
ATOM 2492 C C . GLN A 1 323 ? 28.327 7.590 -17.327 1.00 90.75 323 GLN A C 1
ATOM 2494 O O . GLN A 1 323 ? 28.316 6.860 -18.330 1.00 90.75 323 GLN A O 1
ATOM 2499 N N . LYS A 1 324 ? 27.339 8.454 -17.048 1.00 95.00 324 LYS A N 1
ATOM 2500 C CA . LYS A 1 324 ? 26.134 8.699 -17.863 1.00 95.00 324 LYS A CA 1
ATOM 2501 C C . LYS A 1 324 ? 25.265 7.455 -18.040 1.00 95.00 324 LYS A C 1
ATOM 2503 O O . LYS A 1 324 ? 24.578 7.308 -19.053 1.00 95.00 324 LYS A O 1
ATOM 2508 N N . ILE A 1 325 ? 25.310 6.549 -17.064 1.00 95.62 325 ILE A N 1
ATOM 2509 C CA . ILE A 1 325 ? 24.482 5.340 -17.030 1.00 95.62 325 ILE A CA 1
ATOM 2510 C C . ILE A 1 325 ? 23.037 5.739 -16.746 1.00 95.62 325 ILE A C 1
ATOM 2512 O O . ILE A 1 325 ? 22.784 6.644 -15.957 1.00 95.62 325 ILE A O 1
ATOM 2516 N N . GLN A 1 326 ? 22.092 5.066 -17.401 1.00 96.69 326 GLN A N 1
ATOM 2517 C CA . GLN A 1 326 ? 20.663 5.315 -17.231 1.00 96.69 326 GLN A CA 1
ATOM 2518 C C . GLN A 1 326 ? 19.918 3.989 -17.145 1.00 96.69 326 GLN A C 1
ATOM 2520 O O . GLN A 1 326 ? 20.021 3.153 -18.050 1.00 96.69 326 GLN A O 1
ATOM 2525 N N . MET A 1 327 ? 19.158 3.810 -16.069 1.00 97.50 327 MET A N 1
ATOM 2526 C CA . MET A 1 327 ? 18.330 2.632 -15.843 1.00 97.50 327 MET A CA 1
ATOM 2527 C C . MET A 1 327 ? 16.937 3.079 -15.401 1.00 97.50 327 MET A C 1
ATOM 2529 O O . MET A 1 327 ? 16.794 3.917 -14.518 1.00 97.50 327 MET A O 1
ATOM 2533 N N . VAL A 1 328 ? 15.898 2.511 -15.997 1.00 98.06 328 VAL A N 1
ATOM 2534 C CA . VAL A 1 328 ? 14.518 2.677 -15.544 1.00 98.06 328 VAL A CA 1
ATOM 2535 C C . VAL A 1 328 ? 13.984 1.326 -15.102 1.00 98.06 328 VAL A C 1
ATOM 2537 O O . VAL A 1 328 ? 13.984 0.370 -15.868 1.00 98.06 328 VAL A O 1
ATOM 2540 N N . PHE A 1 329 ? 13.532 1.247 -13.859 1.00 98.31 329 PHE A N 1
ATOM 2541 C CA . PHE A 1 329 ? 12.888 0.088 -13.268 1.00 98.31 329 PHE A CA 1
ATOM 2542 C C . PHE A 1 329 ? 11.379 0.296 -13.315 1.00 98.31 329 PHE A C 1
ATOM 2544 O O . PHE A 1 329 ? 10.839 1.106 -12.563 1.00 98.31 329 PHE A O 1
ATOM 2551 N N . ILE A 1 330 ? 10.698 -0.425 -14.198 1.00 98.31 330 ILE A N 1
ATOM 2552 C CA . ILE A 1 330 ? 9.246 -0.373 -14.339 1.00 98.31 330 ILE A CA 1
ATOM 2553 C C . ILE A 1 330 ? 8.637 -1.343 -13.324 1.00 98.31 330 ILE A C 1
ATOM 2555 O O . ILE A 1 330 ? 8.859 -2.548 -13.400 1.00 98.31 330 ILE A O 1
ATOM 2559 N N . ALA A 1 331 ? 7.912 -0.829 -12.337 1.00 96.38 331 ALA A N 1
ATOM 2560 C CA . ALA A 1 331 ? 7.419 -1.615 -11.211 1.00 96.38 331 ALA A CA 1
ATOM 2561 C C . ALA A 1 331 ? 6.147 -2.407 -11.552 1.00 96.38 331 ALA A C 1
ATOM 2563 O O . ALA A 1 331 ? 5.401 -2.053 -12.462 1.00 96.38 331 ALA A O 1
ATOM 2564 N N . SER A 1 332 ? 5.861 -3.447 -10.764 1.00 93.06 332 SER A N 1
ATOM 2565 C CA . SER A 1 332 ? 4.561 -4.141 -10.752 1.00 93.06 332 SER A CA 1
ATOM 2566 C C . SER A 1 332 ? 4.093 -4.650 -12.127 1.00 93.06 332 SER A C 1
ATOM 2568 O O . SER A 1 332 ? 2.908 -4.590 -12.442 1.00 93.06 332 SER A O 1
ATOM 2570 N N . CYS A 1 333 ? 5.020 -5.156 -12.940 1.00 94.12 333 CYS A N 1
ATOM 2571 C CA . CYS A 1 333 ? 4.759 -5.753 -14.252 1.00 94.12 333 CYS A CA 1
ATOM 2572 C C . CYS A 1 333 ? 4.331 -7.219 -14.083 1.00 94.12 333 CYS A C 1
ATOM 2574 O O . CYS A 1 333 ? 5.172 -8.119 -14.092 1.00 94.12 333 CYS A O 1
ATOM 2576 N N . ARG A 1 334 ? 3.041 -7.465 -13.832 1.00 89.38 334 ARG A N 1
ATOM 2577 C CA . ARG A 1 334 ? 2.530 -8.806 -13.478 1.00 89.38 334 ARG A CA 1
ATOM 2578 C C . ARG A 1 334 ? 1.796 -9.519 -14.604 1.00 89.38 334 ARG A C 1
ATOM 2580 O O . ARG A 1 334 ? 1.615 -10.727 -14.506 1.00 89.38 334 ARG A O 1
ATOM 2587 N N . ASP A 1 335 ? 1.411 -8.776 -15.625 1.00 89.06 335 ASP A N 1
ATOM 2588 C CA . ASP A 1 335 ? 0.712 -9.225 -16.824 1.00 89.06 335 ASP A CA 1
ATOM 2589 C C . ASP A 1 335 ? 1.015 -8.259 -17.979 1.00 89.06 335 ASP A C 1
ATOM 2591 O O . ASP A 1 335 ? 1.732 -7.259 -17.805 1.00 89.06 335 ASP A O 1
ATOM 2595 N N . GLU A 1 336 ? 0.475 -8.542 -19.164 1.00 90.62 336 GLU A N 1
ATOM 2596 C CA . GLU A 1 336 ? 0.745 -7.744 -20.353 1.00 90.62 336 GLU A CA 1
ATOM 2597 C C . GLU A 1 336 ? 0.264 -6.293 -20.179 1.00 90.62 336 GLU A C 1
ATOM 2599 O O . GLU A 1 336 ? 0.984 -5.331 -20.468 1.00 90.62 336 GLU A O 1
ATOM 2604 N N . THR A 1 337 ? -0.945 -6.126 -19.641 1.00 88.19 337 THR A N 1
ATOM 2605 C CA . THR A 1 337 ? -1.621 -4.828 -19.516 1.00 88.19 337 THR A CA 1
ATOM 2606 C C . THR A 1 337 ? -0.893 -3.897 -18.548 1.00 88.19 337 THR A C 1
ATOM 2608 O O . THR A 1 337 ? -0.597 -2.752 -18.897 1.00 88.19 337 THR A O 1
ATOM 2611 N N . SER A 1 338 ? -0.564 -4.378 -17.349 1.00 89.50 338 SER A N 1
ATOM 2612 C CA . SER A 1 338 ? 0.186 -3.628 -16.334 1.00 89.50 338 SER A CA 1
ATOM 2613 C C . SER A 1 338 ? 1.579 -3.249 -16.831 1.00 89.50 338 SER A C 1
ATOM 2615 O O . SER A 1 338 ? 2.006 -2.106 -16.657 1.00 89.50 338 SER A O 1
ATOM 2617 N N . THR A 1 339 ? 2.255 -4.163 -17.531 1.00 94.00 339 THR A N 1
ATOM 2618 C CA . THR A 1 339 ? 3.570 -3.904 -18.130 1.00 94.00 339 THR A CA 1
ATOM 2619 C C . THR A 1 339 ? 3.487 -2.794 -19.179 1.00 94.00 339 THR A C 1
ATOM 2621 O O . THR A 1 339 ? 4.199 -1.792 -19.073 1.00 94.00 339 THR A O 1
ATOM 2624 N N . ARG A 1 340 ? 2.575 -2.909 -20.157 1.00 95.44 340 ARG A N 1
ATOM 2625 C CA . ARG A 1 340 ? 2.353 -1.876 -21.186 1.00 95.44 340 ARG A CA 1
ATOM 2626 C C . ARG A 1 340 ? 2.000 -0.530 -20.556 1.00 95.44 340 ARG A C 1
ATOM 2628 O O . ARG A 1 340 ? 2.578 0.495 -20.920 1.00 95.44 340 ARG A O 1
ATOM 2635 N N . HIS A 1 341 ? 1.089 -0.532 -19.583 1.00 92.12 341 HIS A N 1
ATOM 2636 C CA . HIS A 1 341 ? 0.636 0.679 -18.910 1.00 92.12 341 HIS A CA 1
ATOM 2637 C C . HIS A 1 341 ? 1.783 1.403 -18.197 1.00 92.12 341 HIS A C 1
ATOM 2639 O O . HIS A 1 341 ? 1.968 2.604 -18.395 1.00 92.12 341 HIS A O 1
ATOM 2645 N N . HIS A 1 342 ? 2.599 0.708 -17.404 1.00 94.19 342 HIS A N 1
ATOM 2646 C CA . HIS A 1 342 ? 3.687 1.367 -16.682 1.00 94.19 342 HIS A CA 1
ATOM 2647 C C . HIS A 1 342 ? 4.814 1.839 -17.613 1.00 94.19 342 HIS A C 1
ATOM 2649 O O . HIS A 1 342 ? 5.335 2.940 -17.416 1.00 94.19 342 HIS A O 1
ATOM 2655 N N . VAL A 1 343 ? 5.130 1.099 -18.685 1.00 97.06 343 VAL A N 1
ATOM 2656 C CA . VAL A 1 343 ? 6.055 1.591 -19.725 1.00 97.06 343 VAL A CA 1
ATOM 2657 C C . VAL A 1 343 ? 5.495 2.853 -20.396 1.00 97.06 343 VAL A C 1
ATOM 2659 O O . VAL A 1 343 ? 6.226 3.825 -20.594 1.00 97.06 343 VAL A O 1
ATOM 2662 N N . GLN A 1 344 ? 4.190 2.902 -20.684 1.00 95.19 344 GLN A N 1
ATOM 2663 C CA . GLN A 1 344 ? 3.534 4.107 -21.198 1.00 95.19 344 GLN A CA 1
ATOM 2664 C C . GLN A 1 344 ? 3.671 5.290 -20.232 1.00 95.19 344 GLN A C 1
ATOM 2666 O O . GLN A 1 344 ? 3.987 6.398 -20.667 1.00 95.19 344 GLN A O 1
ATOM 2671 N N . ARG A 1 345 ? 3.445 5.068 -18.932 1.00 93.25 345 ARG A N 1
ATOM 2672 C CA . ARG A 1 345 ? 3.555 6.105 -17.894 1.00 93.25 345 ARG A CA 1
ATOM 2673 C C . ARG A 1 345 ? 4.971 6.672 -17.800 1.00 93.25 345 ARG A C 1
ATOM 2675 O O . ARG A 1 345 ? 5.108 7.884 -17.657 1.00 93.25 345 ARG A O 1
ATOM 2682 N N . PHE A 1 346 ? 6.002 5.841 -17.953 1.00 97.00 346 PHE A N 1
ATOM 2683 C CA . PHE A 1 346 ? 7.389 6.305 -18.049 1.00 97.00 346 PHE A CA 1
ATOM 2684 C C . PHE A 1 346 ? 7.603 7.235 -19.251 1.00 97.00 346 PHE A C 1
ATOM 2686 O O . PHE A 1 346 ? 8.104 8.346 -19.091 1.00 97.00 346 PHE A O 1
ATOM 2693 N N . LEU A 1 347 ? 7.169 6.830 -20.449 1.00 95.50 347 LEU A N 1
ATOM 2694 C CA . LEU A 1 347 ? 7.317 7.663 -21.648 1.00 95.50 347 LEU A CA 1
ATOM 2695 C C . LEU A 1 347 ? 6.535 8.981 -21.546 1.00 95.50 347 LEU A C 1
ATOM 2697 O O . LEU A 1 347 ? 7.027 10.023 -21.967 1.00 95.50 347 LEU A O 1
ATOM 2701 N N . GLN A 1 348 ? 5.328 8.949 -20.973 1.00 92.94 348 GLN A N 1
ATOM 2702 C CA . GLN A 1 348 ? 4.537 10.155 -20.717 1.00 92.94 348 GLN A CA 1
ATOM 2703 C C . GLN A 1 348 ? 5.251 11.098 -19.750 1.00 92.94 348 GLN A C 1
ATOM 2705 O O . GLN A 1 348 ? 5.286 12.300 -19.995 1.00 92.94 348 GLN A O 1
ATOM 2710 N N . TRP A 1 349 ? 5.832 10.557 -18.678 1.00 94.81 349 TRP A N 1
ATOM 2711 C CA . TRP A 1 349 ? 6.590 11.338 -17.707 1.00 94.81 349 TRP A CA 1
ATOM 2712 C C . TRP A 1 349 ? 7.787 12.046 -18.352 1.00 94.81 349 TRP A C 1
ATOM 2714 O O . TRP A 1 349 ? 7.958 13.241 -18.116 1.00 94.81 349 TRP A O 1
ATOM 2724 N N . LEU A 1 350 ? 8.540 11.363 -19.230 1.00 93.88 350 LEU A N 1
ATOM 2725 C CA . LEU A 1 350 ? 9.657 11.977 -19.960 1.00 93.88 350 LEU A CA 1
ATOM 2726 C C . LEU A 1 350 ? 9.230 13.249 -20.702 1.00 93.88 350 LEU A C 1
ATOM 2728 O O . LEU A 1 350 ? 9.897 14.273 -20.596 1.00 93.88 350 LEU A O 1
ATOM 2732 N N . THR A 1 351 ? 8.109 13.195 -21.425 1.00 90.06 351 THR A N 1
ATOM 2733 C CA . THR A 1 351 ? 7.594 14.345 -22.181 1.00 90.06 351 THR A CA 1
ATOM 2734 C C . THR A 1 351 ? 6.986 15.411 -21.270 1.00 90.06 351 THR A C 1
ATOM 2736 O O . THR A 1 351 ? 7.222 16.596 -21.470 1.00 90.06 351 THR A O 1
ATOM 2739 N N . GLN A 1 352 ? 6.202 15.015 -20.264 1.00 87.38 352 GLN A N 1
ATOM 2740 C CA . GLN A 1 352 ? 5.490 15.952 -19.387 1.00 87.38 352 GLN A CA 1
ATOM 2741 C C . GLN A 1 352 ? 6.426 16.763 -18.491 1.00 87.38 352 GLN A C 1
ATOM 2743 O O . GLN A 1 352 ? 6.105 17.899 -18.160 1.00 87.38 352 GLN A O 1
ATOM 2748 N N . GLN A 1 353 ? 7.556 16.181 -18.089 1.00 89.19 353 GLN A N 1
ATOM 2749 C CA . GLN A 1 353 ? 8.530 16.828 -17.207 1.00 89.19 353 GLN A CA 1
ATOM 2750 C C . GLN A 1 353 ? 9.748 17.382 -17.960 1.00 89.19 353 GLN A C 1
ATOM 2752 O O . GLN A 1 353 ? 10.649 17.932 -17.336 1.00 89.19 353 GLN A O 1
ATOM 2757 N N . GLY A 1 354 ? 9.801 17.234 -19.290 1.00 87.00 354 GLY A N 1
ATOM 2758 C CA . GLY A 1 354 ? 10.953 17.650 -20.100 1.00 87.00 354 GLY A CA 1
ATOM 2759 C C . GLY A 1 354 ? 12.242 16.861 -19.819 1.00 87.00 354 GLY A C 1
ATOM 2760 O O . GLY A 1 354 ? 13.336 17.317 -20.160 1.00 87.00 354 GLY A O 1
ATOM 2761 N N . GLU A 1 355 ? 12.136 15.684 -19.190 1.00 93.00 355 GLU A N 1
ATOM 2762 C CA . GLU A 1 355 ? 13.281 14.805 -18.921 1.00 93.00 355 GLU A CA 1
ATOM 2763 C C . GLU A 1 355 ? 13.764 14.101 -20.201 1.00 93.00 355 GLU A C 1
ATOM 2765 O O . GLU A 1 355 ? 14.910 13.661 -20.280 1.00 93.00 355 GLU A O 1
ATOM 2770 N N . ASP A 1 356 ? 12.931 14.030 -21.243 1.00 95.31 356 ASP A N 1
ATOM 2771 C CA . ASP A 1 356 ? 13.292 13.502 -22.562 1.00 95.31 356 ASP A CA 1
ATOM 2772 C C . ASP A 1 356 ? 14.583 14.121 -23.132 1.00 95.31 356 ASP A C 1
ATOM 2774 O O . ASP A 1 356 ? 15.458 13.390 -23.612 1.00 95.31 356 ASP A O 1
ATOM 2778 N N . ARG A 1 357 ? 14.753 15.443 -23.008 1.00 95.69 357 ARG A N 1
ATOM 2779 C CA . ARG A 1 357 ? 15.963 16.166 -23.425 1.00 95.69 357 ARG A CA 1
ATOM 2780 C C . ARG A 1 357 ? 17.196 15.730 -22.634 1.00 95.69 357 ARG A C 1
ATOM 2782 O O . ARG A 1 357 ? 18.254 15.471 -23.221 1.00 95.69 357 ARG A O 1
ATOM 2789 N N . LEU A 1 358 ? 17.077 15.644 -21.309 1.00 95.12 358 LEU A N 1
ATOM 2790 C CA . LEU A 1 358 ? 18.179 15.258 -20.424 1.00 95.12 358 LEU A CA 1
ATOM 2791 C C . LEU A 1 358 ? 18.572 13.794 -20.646 1.00 95.12 358 LEU A C 1
ATOM 2793 O O . LEU A 1 358 ? 19.758 13.488 -20.802 1.00 95.12 358 LEU A O 1
ATOM 2797 N N . LEU A 1 359 ? 17.588 12.904 -20.783 1.00 97.19 359 LEU A N 1
ATOM 2798 C CA . LEU A 1 359 ? 17.806 11.501 -21.119 1.00 97.19 359 LEU A CA 1
ATOM 2799 C C . LEU A 1 359 ? 18.526 11.353 -22.463 1.00 97.19 359 LEU A C 1
ATOM 2801 O O . LEU A 1 359 ? 19.525 10.633 -22.571 1.00 97.19 359 LEU A O 1
ATOM 2805 N N . ALA A 1 360 ? 18.078 12.076 -23.494 1.00 97.00 360 ALA A N 1
ATOM 2806 C CA . ALA A 1 360 ? 18.691 12.043 -24.819 1.00 97.00 360 ALA A CA 1
ATOM 2807 C C . ALA A 1 360 ? 20.122 12.613 -24.838 1.00 97.00 360 ALA A C 1
ATOM 2809 O O . ALA A 1 360 ? 20.952 12.182 -25.657 1.00 97.00 360 ALA A O 1
ATOM 2810 N N . GLN A 1 361 ? 20.428 13.576 -23.962 1.00 95.88 361 GLN A N 1
ATOM 2811 C CA . GLN A 1 361 ? 21.774 14.116 -23.770 1.00 95.88 361 GLN A CA 1
ATOM 2812 C C . GLN A 1 361 ? 22.686 13.100 -23.077 1.00 95.88 361 GLN A C 1
ATOM 2814 O O . GLN A 1 361 ? 23.750 12.786 -23.617 1.00 95.88 361 GLN A O 1
ATOM 2819 N N . ARG A 1 362 ? 22.263 12.527 -21.944 1.00 96.56 362 ARG A N 1
ATOM 2820 C CA . ARG A 1 362 ? 23.029 11.484 -21.240 1.00 96.56 362 ARG A CA 1
ATOM 2821 C C . ARG A 1 362 ? 23.260 10.267 -22.139 1.00 96.56 362 ARG A C 1
ATOM 2823 O O . ARG A 1 362 ? 24.391 9.805 -22.253 1.00 96.56 362 ARG A O 1
ATOM 2830 N N . ALA A 1 363 ? 22.247 9.837 -22.895 1.00 97.50 363 ALA A N 1
ATOM 2831 C CA . ALA A 1 363 ? 22.347 8.718 -23.836 1.00 97.50 363 ALA A CA 1
ATOM 2832 C C . ALA A 1 363 ? 23.384 8.970 -24.945 1.00 97.50 363 ALA A C 1
ATOM 2834 O O . ALA A 1 363 ? 24.090 8.053 -25.369 1.00 97.50 363 ALA A O 1
ATOM 2835 N N . ARG A 1 364 ? 23.512 10.217 -25.423 1.00 97.06 364 ARG A N 1
ATOM 2836 C CA . ARG A 1 364 ? 24.567 10.593 -26.378 1.00 97.06 364 ARG A CA 1
ATOM 2837 C C . ARG A 1 364 ? 25.951 10.445 -25.753 1.00 97.06 364 ARG A C 1
ATOM 2839 O O . ARG A 1 364 ? 26.851 9.930 -26.406 1.00 97.06 364 ARG A O 1
ATOM 2846 N N . THR A 1 365 ? 26.137 10.917 -24.527 1.00 96.75 365 THR A N 1
ATOM 2847 C CA . THR A 1 365 ? 27.443 10.851 -23.864 1.00 96.75 365 THR A CA 1
ATOM 2848 C C . THR A 1 365 ? 27.801 9.415 -23.495 1.00 96.75 365 THR A C 1
ATOM 2850 O O . THR A 1 365 ? 28.921 8.988 -23.763 1.00 96.75 365 THR A O 1
ATOM 2853 N N . ARG A 1 366 ? 26.838 8.623 -23.007 1.00 96.44 366 ARG A N 1
ATOM 2854 C CA . ARG A 1 366 ? 27.036 7.197 -22.719 1.00 96.44 366 ARG A CA 1
ATOM 2855 C C . ARG A 1 366 ? 27.514 6.424 -23.941 1.00 96.44 366 ARG A C 1
ATOM 2857 O O . ARG A 1 366 ? 28.453 5.641 -23.848 1.00 96.44 366 ARG A O 1
ATOM 2864 N N . ARG A 1 367 ? 26.932 6.720 -25.105 1.00 96.38 367 ARG A N 1
ATOM 2865 C CA . ARG A 1 367 ? 27.357 6.177 -26.399 1.00 96.38 367 ARG A CA 1
ATOM 2866 C C . ARG A 1 367 ? 28.834 6.457 -26.694 1.00 96.38 367 ARG A C 1
ATOM 2868 O O . ARG A 1 367 ? 29.536 5.574 -27.180 1.00 96.38 367 ARG A O 1
ATOM 2875 N N . LEU A 1 368 ? 29.304 7.677 -26.432 1.00 95.25 368 LEU A N 1
ATOM 2876 C CA . LEU A 1 368 ? 30.708 8.050 -26.636 1.00 95.25 368 LEU A CA 1
ATOM 2877 C C . LEU A 1 368 ? 31.626 7.281 -25.682 1.00 95.25 368 LEU A C 1
ATOM 2879 O O . LEU A 1 368 ? 32.611 6.708 -26.138 1.00 95.25 368 LEU A O 1
ATOM 2883 N N . ILE A 1 369 ? 31.260 7.211 -24.399 1.00 94.38 369 ILE A N 1
ATOM 2884 C CA . ILE A 1 369 ? 31.997 6.457 -23.376 1.00 94.38 369 ILE A CA 1
ATOM 2885 C C . ILE A 1 369 ? 32.100 4.978 -23.774 1.00 94.38 369 ILE A C 1
ATOM 2887 O O . ILE A 1 369 ? 33.200 4.439 -23.841 1.00 94.38 369 ILE A O 1
ATOM 2891 N N . GLY A 1 370 ? 30.981 4.337 -24.127 1.00 93.81 370 GLY A N 1
ATOM 2892 C CA . GLY A 1 370 ? 30.963 2.927 -24.529 1.00 93.81 370 GLY A CA 1
ATOM 2893 C C . GLY A 1 370 ? 31.810 2.642 -25.773 1.00 93.81 370 GLY A C 1
ATOM 2894 O O . GLY A 1 370 ? 32.527 1.645 -25.812 1.00 93.81 370 GLY A O 1
ATOM 2895 N N . ASN A 1 371 ? 31.791 3.538 -26.767 1.00 93.69 371 ASN A N 1
ATOM 2896 C CA . ASN A 1 371 ? 32.644 3.419 -27.953 1.00 93.69 371 ASN A CA 1
ATOM 2897 C C . ASN A 1 371 ? 34.138 3.581 -27.633 1.00 93.69 371 ASN A C 1
ATOM 2899 O O . ASN A 1 371 ? 34.956 2.940 -28.285 1.00 93.69 371 ASN A O 1
ATOM 2903 N N . LEU A 1 372 ? 34.503 4.449 -26.682 1.00 93.31 372 LEU A N 1
ATOM 2904 C CA . LEU A 1 372 ? 35.892 4.610 -26.240 1.00 93.31 372 LEU A CA 1
ATOM 2905 C C . LEU A 1 372 ? 36.377 3.369 -25.489 1.00 93.31 372 LEU A C 1
ATOM 2907 O O . LEU A 1 372 ? 37.455 2.868 -25.786 1.00 93.31 372 LEU A O 1
ATOM 2911 N N . MET A 1 373 ? 35.557 2.832 -24.583 1.00 90.12 373 MET A N 1
ATOM 2912 C CA . MET A 1 373 ? 35.865 1.587 -23.873 1.00 90.12 373 MET A CA 1
ATOM 2913 C C . MET A 1 373 ? 36.089 0.427 -24.848 1.00 90.12 373 MET A C 1
ATOM 2915 O O . MET A 1 373 ? 37.063 -0.296 -24.709 1.00 90.12 373 MET A O 1
ATOM 2919 N N . ALA A 1 374 ? 35.247 0.298 -25.879 1.00 89.38 374 ALA A N 1
ATOM 2920 C CA . ALA A 1 374 ? 35.361 -0.761 -26.883 1.00 89.38 374 ALA A CA 1
ATOM 2921 C C . ALA A 1 374 ? 36.611 -0.678 -27.781 1.00 89.38 374 ALA A C 1
ATOM 2923 O O . ALA A 1 374 ? 36.860 -1.609 -28.534 1.00 89.38 374 ALA A O 1
ATOM 2924 N N . ARG A 1 375 ? 37.345 0.443 -27.780 1.00 84.31 375 ARG A N 1
ATOM 2925 C CA . ARG A 1 375 ? 38.607 0.595 -28.532 1.00 84.31 375 ARG A CA 1
ATOM 2926 C C . ARG A 1 375 ? 39.838 0.221 -27.710 1.00 84.31 375 ARG A C 1
ATOM 2928 O O . ARG A 1 375 ? 40.897 0.023 -28.290 1.00 84.31 375 ARG A O 1
ATOM 2935 N N . ASN A 1 376 ? 39.694 0.204 -26.387 1.00 66.25 376 ASN A N 1
ATOM 2936 C CA . ASN A 1 376 ? 40.770 -0.043 -25.426 1.00 66.25 376 ASN A CA 1
ATOM 2937 C C . ASN A 1 376 ? 40.694 -1.455 -24.811 1.00 66.25 376 ASN A C 1
ATOM 2939 O O . ASN A 1 376 ? 41.478 -1.770 -23.920 1.00 66.25 376 ASN A O 1
ATOM 2943 N N . VAL A 1 377 ? 39.727 -2.259 -25.261 1.00 57.78 377 VAL A N 1
ATOM 2944 C CA . VAL A 1 377 ? 39.582 -3.704 -25.033 1.00 57.78 377 VAL A CA 1
ATOM 2945 C C . VAL A 1 377 ? 39.856 -4.376 -26.365 1.00 57.78 377 VAL A C 1
ATOM 2947 O O . VAL A 1 377 ? 40.559 -5.406 -26.360 1.00 57.78 377 VAL A O 1
#

pLDDT: mean 88.71, std 11.61, range [36.16, 98.44]